Protein AF-0000000086681818 (afdb_homodimer)

Sequence (620 aa):
MASLLVGIDGGQSALRLRTSATTRVGVADGFRHGGDDVDDTASAVRRAAVAAGLTGPVDVVCLGLSGLPDGAGAMRALAVAVADVLDAAEVRICADMVTSHAGALPDGFGVVVAVGTGAVCLALDHDGTAHRVDGWGHLFGDDGSAFAVGRAGLAAVQRHRDGRGAATALTTAARTRFGEHVDTGPWRLYRSATVVADVAGFAVDVYACASAGDAVARRIVERAADDLADSVAAAVAAISGDGPVPVAHTGGVLAPGGFAVDLLRDRLADRTPRADLRPAAGSALAGALRLAGDTGPYGALLTVAHRGARMASLLVGIDGGQSALRLRTSATTRVGVADGFRHGGDDVDDTASAVRRAAVAAGLTGPVDVVCLGLSGLPDGAGAMRALAVAVADVLDAAEVRICADMVTSHAGALPDGFGVVVAVGTGAVCLALDHDGTAHRVDGWGHLFGDDGSAFAVGRAGLAAVQRHRDGRGAATALTTAARTRFGEHVDTGPWRLYRSATVVADVAGFAVDVYACASAGDAVARRIVERAADDLADSVAAAVAAISGDGPVPVAHTGGVLAPGGFAVDLLRDRLADRTPRADLRPAAGSALAGALRLAGDTGPYGALLTVAHRGAR

pLDDT: mean 93.56, std 8.41, range [27.42, 98.81]

Organism: NCBI:txid175570

Radius of gyration: 27.38 Å; Cα contacts (8 Å, |Δi|>4): 1443; chains: 2; bounding box: 47×87×68 Å

Secondary structure (DSSP, 8-state):
----EEEEEE-SSEEEEEESS-S-EEEEE---TTS-HHHHHHHHHHHHHHHHT--S-EEEEEEEESSPPSSHHHHHHHHHHHHHHHTEEEEEEEEHHHHHHHHH-TTS-EEEEEESSSEEEEEE-TTS-EEEEE---TTT--TTSHHHHHHHHHHHHHHHHTTSS---THHHHHHHHH-GGGGG-SHHHHT-TTHHHHHHHTHHHHHHHHHTT-HHHHHHHHHHHHHHHHHHHHHHHTSSSSS-EEEEEESSTT-TT-HHHHHHHHHHHHH-TTEEEEE-SS-HHHHHHHHHH--GGGGGG-EEEETT--/----EEEEEE-SSEEEEEESS-S-EEEEE---TTS-HHHHHHHHHHHHHHHHT--S-EEEEEEEESSPPSSHHHHHHHHHHHHHHHTEEEEEEEEHHHHHHHHH-TTS-EEEEEESSSEEEEEE-TTS-EEEEE---TTT--TTSHHHHHHHHHHHHHHHHTTSS---THHHHHHHHH-GGGGG-SHHHHT-TTHHHHHHHTHHHHHHHHHTT-HHHHHHHHHHHHHHHHHHHHHHHTSSSSS-EEEEEESSTT-TTSHHHHHHHHHHHHH-TTEEEEE-SS-HHHHHHHHHH--GGGGGG-EEEETT--

Nearest PDB structures (foldseek):
  2e2o-assembly1_A  TM=8.279E-01  e=5.811E-19  Sulfurisphaera tokodaii
  2ch5-assembly2_D  TM=7.995E-01  e=1.091E-16  Homo sapiens
  1zc6-assembly1_A  TM=7.939E-01  e=9.144E-17  Chromobacterium violaceum ATCC 12472
  2ch6-assembly2_C  TM=7.270E-01  e=5.078E-17  Homo sapiens
  2ch6-assembly1_D  TM=6.918E-01  e=3.335E-16  Homo sapiens

Structure (mmCIF, N/CA/C/O backbone):
data_AF-0000000086681818-model_v1
#
loop_
_entity.id
_entity.type
_entity.pdbx_description
1 polymer 'ATPase BadF/BadG/BcrA/BcrD type domain-containing protein'
#
loop_
_atom_site.group_PDB
_atom_site.id
_atom_site.type_symbol
_atom_site.label_atom_id
_atom_site.label_alt_id
_atom_site.label_comp_id
_atom_site.label_asym_id
_atom_site.label_entity_id
_atom_site.label_seq_id
_atom_site.pdbx_PDB_ins_code
_atom_site.Cartn_x
_atom_site.Cartn_y
_atom_site.Cartn_z
_atom_site.occupancy
_atom_site.B_iso_or_equiv
_atom_site.auth_seq_id
_atom_site.auth_comp_id
_atom_site.auth_asym_id
_atom_site.auth_atom_id
_atom_site.pdbx_PDB_model_num
ATOM 1 N N . MET A 1 1 ? 1.657 -35.531 -38.75 1 49.16 1 MET A N 1
ATOM 2 C CA . MET A 1 1 ? 2.66 -34.594 -38.25 1 49.16 1 MET A CA 1
ATOM 3 C C . MET A 1 1 ? 2.404 -34.281 -36.781 1 49.16 1 MET A C 1
ATOM 5 O O . MET A 1 1 ? 1.269 -34.375 -36.312 1 49.16 1 MET A O 1
ATOM 9 N N . ALA A 1 2 ? 3.398 -34.25 -35.938 1 73.94 2 ALA A N 1
ATOM 10 C CA . ALA A 1 2 ? 3.16 -34.125 -34.5 1 73.94 2 ALA A CA 1
ATOM 11 C C . ALA A 1 2 ? 2.457 -32.812 -34.188 1 73.94 2 ALA A C 1
ATOM 13 O O . ALA A 1 2 ? 2.695 -31.797 -34.844 1 73.94 2 ALA A O 1
ATOM 14 N N . SER A 1 3 ? 1.479 -32.812 -33.406 1 88.81 3 SER A N 1
ATOM 15 C CA . SER A 1 3 ? 0.734 -31.641 -32.969 1 88.81 3 SER A CA 1
ATOM 16 C C . SER A 1 3 ? 1.665 -30.578 -32.406 1 88.81 3 SER A C 1
ATOM 18 O O . SER A 1 3 ? 2.549 -30.891 -31.594 1 88.81 3 SER A O 1
ATOM 20 N N . LEU A 1 4 ? 1.646 -29.438 -33.031 1 95.88 4 LEU A N 1
ATOM 21 C CA . LEU A 1 4 ? 2.453 -28.328 -32.531 1 95.88 4 LEU A CA 1
ATOM 22 C C . LEU A 1 4 ? 1.772 -27.656 -31.344 1 95.88 4 LEU A C 1
ATOM 24 O O . LEU A 1 4 ? 0.686 -27.094 -31.484 1 95.88 4 LEU A O 1
ATOM 28 N N . LEU A 1 5 ? 2.398 -27.797 -30.188 1 97.88 5 LEU A N 1
ATOM 29 C CA . LEU A 1 5 ? 1.908 -27.188 -28.953 1 97.88 5 LEU A CA 1
ATOM 30 C C . LEU A 1 5 ? 2.721 -25.953 -28.594 1 97.88 5 LEU A C 1
ATOM 32 O O . LEU A 1 5 ? 3.928 -25.891 -28.844 1 97.88 5 LEU A O 1
ATOM 36 N N . VAL A 1 6 ? 2.027 -24.969 -28 1 98.12 6 VAL A N 1
ATOM 37 C CA . VAL A 1 6 ? 2.689 -23.75 -27.562 1 98.12 6 VAL A CA 1
ATOM 38 C C . VAL A 1 6 ? 2.316 -23.438 -26.109 1 98.12 6 VAL A C 1
ATOM 40 O O . VAL A 1 6 ? 1.152 -23.562 -25.734 1 98.12 6 VAL A O 1
ATOM 43 N N . GLY A 1 7 ? 3.332 -23.156 -25.297 1 98.25 7 GLY A N 1
ATOM 44 C CA . GLY A 1 7 ? 3.139 -22.625 -23.953 1 98.25 7 GLY A CA 1
ATOM 45 C C . GLY A 1 7 ? 3.545 -21.172 -23.828 1 98.25 7 GLY A C 1
ATOM 46 O O . GLY A 1 7 ? 4.551 -20.75 -24.391 1 98.25 7 GLY A O 1
ATOM 47 N N . ILE A 1 8 ? 2.713 -20.422 -23.125 1 98 8 ILE A N 1
ATOM 48 C CA . ILE A 1 8 ? 3.004 -19 -22.906 1 98 8 ILE A CA 1
ATOM 49 C C . ILE A 1 8 ? 2.908 -18.688 -21.406 1 98 8 ILE A C 1
ATOM 51 O O . ILE A 1 8 ? 1.912 -19.016 -20.766 1 98 8 ILE A O 1
ATOM 55 N N . ASP A 1 9 ? 3.908 -18.141 -20.859 1 96.69 9 ASP A N 1
ATOM 56 C CA . ASP A 1 9 ? 3.961 -17.578 -19.516 1 96.69 9 ASP A CA 1
ATOM 57 C C . ASP A 1 9 ? 4.004 -16.047 -19.562 1 96.69 9 ASP A C 1
ATOM 59 O O . ASP A 1 9 ? 5.031 -15.461 -19.906 1 96.69 9 ASP A O 1
ATOM 63 N N . GLY A 1 10 ? 2.881 -15.445 -19.172 1 93.88 10 GLY A N 1
ATOM 64 C CA . GLY A 1 10 ? 2.77 -14 -19.25 1 93.88 10 GLY A CA 1
ATOM 65 C C . GLY A 1 10 ? 2.729 -13.336 -17.891 1 93.88 10 GLY A C 1
ATOM 66 O O . GLY A 1 10 ? 1.68 -13.297 -17.234 1 93.88 10 GLY A O 1
ATOM 67 N N . GLY A 1 11 ? 3.775 -12.711 -17.469 1 87.25 11 GLY A N 1
ATOM 68 C CA . GLY A 1 11 ? 3.865 -11.984 -16.219 1 87.25 11 GLY A CA 1
ATOM 69 C C . GLY A 1 11 ? 3.936 -10.477 -16.406 1 87.25 11 GLY A C 1
ATOM 70 O O . GLY A 1 11 ? 3.688 -9.969 -17.5 1 87.25 11 GLY A O 1
ATOM 71 N N . GLN A 1 12 ? 4.164 -9.75 -15.297 1 77.62 12 GLN A N 1
ATOM 72 C CA . GLN A 1 12 ? 4.285 -8.297 -15.328 1 77.62 12 GLN A CA 1
ATOM 73 C C . GLN A 1 12 ? 5.621 -7.871 -15.93 1 77.62 12 GLN A C 1
ATOM 75 O O . GLN A 1 12 ? 5.699 -6.859 -16.625 1 77.62 12 GLN A O 1
ATOM 80 N N . SER A 1 13 ? 6.566 -8.719 -15.711 1 78.19 13 SER A N 1
ATOM 81 C CA . SER A 1 13 ? 7.914 -8.367 -16.156 1 78.19 13 SER A CA 1
ATOM 82 C C . SER A 1 13 ? 8.141 -8.766 -17.609 1 78.19 13 SER A C 1
ATOM 84 O O . SER A 1 13 ? 8.742 -8.016 -18.375 1 78.19 13 SER A O 1
ATOM 86 N N . ALA A 1 14 ? 7.652 -9.953 -18 1 89.19 14 ALA A N 1
ATOM 87 C CA . ALA A 1 14 ? 7.887 -10.453 -19.344 1 89.19 14 ALA A CA 1
ATOM 88 C C . ALA A 1 14 ? 6.82 -11.477 -19.75 1 89.19 14 ALA A C 1
ATOM 90 O O . ALA A 1 14 ? 6.137 -12.031 -18.891 1 89.19 14 ALA A O 1
ATOM 91 N N . LEU A 1 15 ? 6.703 -11.633 -21 1 94.88 15 LEU A N 1
ATOM 92 C CA . LEU A 1 15 ? 5.961 -12.742 -21.594 1 94.88 15 LEU A CA 1
ATOM 93 C C . LEU A 1 15 ? 6.895 -13.68 -22.344 1 94.88 15 LEU A C 1
ATOM 95 O O . LEU A 1 15 ? 7.719 -13.227 -23.141 1 94.88 15 LEU A O 1
ATOM 99 N N . ARG A 1 16 ? 6.785 -14.945 -22.062 1 97.31 16 ARG A N 1
ATOM 100 C CA . ARG A 1 16 ? 7.648 -15.953 -22.672 1 97.31 16 ARG A CA 1
ATOM 101 C C . ARG A 1 16 ? 6.828 -16.984 -23.422 1 97.31 16 ARG A C 1
ATOM 103 O O . ARG A 1 16 ? 5.754 -17.391 -22.969 1 97.31 16 ARG A O 1
ATOM 110 N N . LEU A 1 17 ? 7.352 -17.375 -24.516 1 98 17 LEU A N 1
ATOM 111 C CA . LEU A 1 17 ? 6.684 -18.344 -25.391 1 98 17 LEU A CA 1
ATOM 112 C C . LEU A 1 17 ? 7.648 -19.438 -25.828 1 98 17 LEU A C 1
ATOM 114 O O . LEU A 1 17 ? 8.789 -19.156 -26.188 1 98 17 LEU A O 1
ATOM 118 N N . ARG A 1 18 ? 7.168 -20.656 -25.75 1 97.38 18 ARG A N 1
ATOM 119 C CA . ARG A 1 18 ? 7.938 -21.812 -26.219 1 97.38 18 ARG A CA 1
ATOM 120 C C . ARG A 1 18 ? 7.039 -22.797 -26.969 1 97.38 18 ARG A C 1
ATOM 122 O O . ARG A 1 18 ? 5.844 -22.875 -26.688 1 97.38 18 ARG A O 1
ATOM 129 N N . THR A 1 19 ? 7.637 -23.484 -27.938 1 96.12 19 THR A N 1
ATOM 130 C CA . THR A 1 19 ? 6.891 -24.484 -28.688 1 96.12 19 THR A CA 1
ATOM 131 C C . THR A 1 19 ? 7.371 -25.891 -28.344 1 96.12 19 THR A C 1
ATOM 133 O O . THR A 1 19 ? 8.422 -26.062 -27.734 1 96.12 19 THR A O 1
ATOM 136 N N . SER A 1 20 ? 6.57 -26.875 -28.672 1 94.44 20 SER A N 1
ATOM 137 C CA . SER A 1 20 ? 6.949 -28.266 -28.469 1 94.44 20 SER A CA 1
ATOM 138 C C . SER A 1 20 ? 8.031 -28.703 -29.453 1 94.44 20 SER A C 1
ATOM 140 O O . SER A 1 20 ? 8.656 -29.75 -29.281 1 94.44 20 SER A O 1
ATOM 142 N N . ALA A 1 21 ? 8.289 -27.844 -30.422 1 91.06 21 ALA A N 1
ATOM 143 C CA . ALA A 1 21 ? 9.18 -28.234 -31.516 1 91.06 21 ALA A CA 1
ATOM 144 C C . ALA A 1 21 ? 10.609 -27.75 -31.25 1 91.06 21 ALA A C 1
ATOM 146 O O . ALA A 1 21 ? 11.555 -28.25 -31.875 1 91.06 21 ALA A O 1
ATOM 147 N N . THR A 1 22 ? 10.773 -26.75 -30.484 1 86.69 22 THR A N 1
ATOM 148 C CA . THR A 1 22 ? 12.102 -26.188 -30.266 1 86.69 22 THR A CA 1
ATOM 149 C C . THR A 1 22 ? 12.289 -25.812 -28.797 1 86.69 22 THR A C 1
ATOM 151 O O . THR A 1 22 ? 11.32 -25.719 -28.047 1 86.69 22 THR A O 1
ATOM 154 N N . THR A 1 23 ? 13.523 -25.672 -28.438 1 89.94 23 THR A N 1
ATOM 155 C CA . THR A 1 23 ? 13.852 -25.234 -27.078 1 89.94 23 THR A CA 1
ATOM 156 C C . THR A 1 23 ? 14.031 -23.719 -27.016 1 89.94 23 THR A C 1
ATOM 158 O O . THR A 1 23 ? 14.188 -23.156 -25.938 1 89.94 23 THR A O 1
ATOM 161 N N . ARG A 1 24 ? 13.891 -23.109 -28.172 1 94.75 24 ARG A N 1
ATOM 162 C CA . ARG A 1 24 ? 14.039 -21.656 -28.234 1 94.75 24 ARG A CA 1
ATOM 163 C C . ARG A 1 24 ? 12.875 -20.969 -27.531 1 94.75 24 ARG A C 1
ATOM 165 O O . ARG A 1 24 ? 11.711 -21.297 -27.766 1 94.75 24 ARG A O 1
ATOM 172 N N . VAL A 1 25 ? 13.195 -20.031 -26.656 1 97.25 25 VAL A N 1
ATOM 173 C CA . VAL A 1 25 ? 12.172 -19.281 -25.938 1 97.25 25 VAL A CA 1
ATOM 174 C C . VAL A 1 25 ? 12.086 -17.859 -26.516 1 97.25 25 VAL A C 1
ATOM 176 O O . VAL A 1 25 ? 13.094 -17.156 -26.594 1 97.25 25 VAL A O 1
ATOM 179 N N . GLY A 1 26 ? 10.93 -17.469 -26.969 1 97.69 26 GLY A N 1
ATOM 180 C CA . GLY A 1 26 ? 10.664 -16.094 -27.328 1 97.69 26 GLY A CA 1
ATOM 181 C C . GLY A 1 26 ? 10.242 -15.227 -26.156 1 97.69 26 GLY A C 1
ATOM 182 O O . GLY A 1 26 ? 9.484 -15.672 -25.297 1 97.69 26 GLY A O 1
ATOM 183 N N . VAL A 1 27 ? 10.797 -14.031 -26.156 1 97.06 27 VAL A N 1
ATOM 184 C CA . VAL A 1 27 ? 10.5 -13.148 -25.047 1 97.06 27 VAL A CA 1
ATOM 185 C C . VAL A 1 27 ? 9.953 -11.82 -25.562 1 97.06 27 VAL A C 1
ATOM 187 O O . VAL A 1 27 ? 10.453 -11.281 -26.547 1 97.06 27 VAL A O 1
ATOM 190 N N . ALA A 1 28 ? 8.891 -11.344 -24.906 1 95.31 28 ALA A N 1
ATOM 191 C CA . ALA A 1 28 ? 8.32 -10.023 -25.141 1 95.31 28 ALA A CA 1
ATOM 192 C C . ALA A 1 28 ? 8.047 -9.297 -23.828 1 95.31 28 ALA A C 1
ATOM 194 O O . ALA A 1 28 ? 8.258 -9.852 -22.75 1 95.31 28 ALA A O 1
ATOM 195 N N . ASP A 1 29 ? 7.629 -8.047 -23.938 1 88.19 29 ASP A N 1
ATOM 196 C CA . ASP A 1 29 ? 7.336 -7.27 -22.734 1 88.19 29 ASP A CA 1
ATOM 197 C C . ASP A 1 29 ? 6.102 -7.816 -22.016 1 88.19 29 ASP A C 1
ATOM 199 O O . ASP A 1 29 ? 5.156 -8.273 -22.656 1 88.19 29 ASP A O 1
ATOM 203 N N . GLY A 1 30 ? 6.16 -7.695 -20.719 1 82.56 30 GLY A N 1
ATOM 204 C CA . GLY A 1 30 ? 5.086 -8.211 -19.891 1 82.56 30 GLY A CA 1
ATOM 205 C C . GLY A 1 30 ? 3.883 -7.293 -19.828 1 82.56 30 GLY A C 1
ATOM 206 O O . GLY A 1 30 ? 3.811 -6.305 -20.562 1 82.56 30 GLY A O 1
ATOM 207 N N . PHE A 1 31 ? 2.998 -7.797 -19.047 1 75.81 31 PHE A N 1
ATOM 208 C CA . PHE A 1 31 ? 1.727 -7.121 -18.828 1 75.81 31 PHE A CA 1
ATOM 209 C C . PHE A 1 31 ? 1.916 -5.91 -17.922 1 75.81 31 PHE A C 1
ATOM 211 O O . PHE A 1 31 ? 2.734 -5.938 -17 1 75.81 31 PHE A O 1
ATOM 218 N N . ARG A 1 32 ? 1.284 -4.77 -18.297 1 68.19 32 ARG A N 1
ATOM 219 C CA . ARG A 1 32 ? 1.23 -3.572 -17.469 1 68.19 32 ARG A CA 1
ATOM 220 C C . ARG A 1 32 ? -0.198 -3.279 -17.016 1 68.19 32 ARG A C 1
ATOM 222 O O . ARG A 1 32 ? -1.138 -3.393 -17.812 1 68.19 32 ARG A O 1
ATOM 229 N N . HIS A 1 33 ? -0.288 -3.014 -15.75 1 61.09 33 HIS A N 1
ATOM 230 C CA . HIS A 1 33 ? -1.603 -2.695 -15.203 1 61.09 33 HIS A CA 1
ATOM 231 C C . HIS A 1 33 ? -2.207 -1.478 -15.898 1 61.09 33 HIS A C 1
ATOM 233 O O . HIS A 1 33 ? -1.496 -0.519 -16.203 1 61.09 33 HIS A O 1
ATOM 239 N N . GLY A 1 34 ? -3.545 -1.378 -16.141 1 57.25 34 GLY A N 1
ATOM 240 C CA . GLY A 1 34 ? -4.262 -0.243 -16.703 1 57.25 34 GLY A CA 1
ATOM 241 C C . GLY A 1 34 ? -4.375 -0.3 -18.219 1 57.25 34 GLY A C 1
ATOM 242 O O . GLY A 1 34 ? -5.031 0.546 -18.828 1 57.25 34 GLY A O 1
ATOM 243 N N . GLY A 1 35 ? -3.637 -1.048 -19 1 54.94 35 GLY A N 1
ATOM 244 C CA . GLY A 1 35 ? -3.709 -1.087 -20.453 1 54.94 35 GLY A CA 1
ATOM 245 C C . GLY A 1 35 ? -4.859 -1.93 -20.969 1 54.94 35 GLY A C 1
ATOM 246 O O . GLY A 1 35 ? -5.68 -2.416 -20.188 1 54.94 35 GLY A O 1
ATOM 247 N N . ASP A 1 36 ? -5.188 -1.617 -22.312 1 58 36 ASP A N 1
ATOM 248 C CA . ASP A 1 36 ? -6.082 -2.545 -22.984 1 58 36 ASP A CA 1
ATOM 249 C C . ASP A 1 36 ? -5.516 -3.961 -22.984 1 58 36 ASP A C 1
ATOM 251 O O . ASP A 1 36 ? -4.723 -4.32 -23.859 1 58 36 ASP A O 1
ATOM 255 N N . ASP A 1 37 ? -6.098 -4.789 -22.156 1 78.06 37 ASP A N 1
ATOM 256 C CA . ASP A 1 37 ? -5.465 -6.035 -21.734 1 78.06 37 ASP A CA 1
ATOM 257 C C . ASP A 1 37 ? -5.43 -7.047 -22.891 1 78.06 37 ASP A C 1
ATOM 259 O O . ASP A 1 37 ? -4.402 -7.68 -23.125 1 78.06 37 ASP A O 1
ATOM 263 N N . VAL A 1 38 ? -6.383 -6.84 -23.953 1 87 38 VAL A N 1
ATOM 264 C CA . VAL A 1 38 ? -6.473 -7.895 -24.953 1 87 38 VAL A CA 1
ATOM 265 C C . VAL A 1 38 ? -5.48 -7.621 -26.078 1 87 38 VAL A C 1
ATOM 267 O O . VAL A 1 38 ? -4.664 -8.477 -26.422 1 87 38 VAL A O 1
ATOM 270 N N . ASP A 1 39 ? -5.516 -6.402 -26.656 1 88.19 39 ASP A N 1
ATOM 271 C CA . ASP A 1 39 ? -4.645 -6.047 -27.766 1 88.19 39 ASP A CA 1
ATOM 272 C C . ASP A 1 39 ? -3.178 -6.066 -27.344 1 88.19 39 ASP A C 1
ATOM 274 O O . ASP A 1 39 ? -2.314 -6.516 -28.109 1 88.19 39 ASP A O 1
ATOM 278 N N . ASP A 1 40 ? -2.949 -5.594 -26.203 1 88.62 40 ASP A N 1
ATOM 279 C CA . ASP A 1 40 ? -1.577 -5.562 -25.703 1 88.62 40 ASP A CA 1
ATOM 280 C C . ASP A 1 40 ? -1.021 -6.977 -25.547 1 88.62 40 ASP A C 1
ATOM 282 O O . ASP A 1 40 ? 0.119 -7.25 -25.922 1 88.62 40 ASP A O 1
ATOM 286 N N . THR A 1 41 ? -1.809 -7.816 -25.016 1 91.88 41 THR A N 1
ATOM 287 C CA . THR A 1 41 ? -1.374 -9.195 -24.812 1 91.88 41 THR A CA 1
ATOM 288 C C . THR A 1 41 ? -1.171 -9.898 -26.156 1 91.88 41 THR A C 1
ATOM 290 O O . THR A 1 41 ? -0.169 -10.586 -26.359 1 91.88 41 THR A O 1
ATOM 293 N N . ALA A 1 42 ? -2.084 -9.68 -27.062 1 92.94 42 ALA A N 1
ATOM 294 C CA . ALA A 1 42 ? -1.968 -10.281 -28.391 1 92.94 42 ALA A CA 1
ATOM 295 C C . ALA A 1 42 ? -0.7 -9.82 -29.094 1 92.94 42 ALA A C 1
ATOM 297 O O . ALA A 1 42 ? -0.011 -10.617 -29.734 1 92.94 42 ALA A O 1
ATOM 298 N N . SER A 1 43 ? -0.487 -8.555 -28.969 1 93.94 43 SER A N 1
ATOM 299 C CA . SER A 1 43 ? 0.718 -7.996 -29.578 1 93.94 43 SER A CA 1
ATOM 300 C C . SER A 1 43 ? 1.976 -8.602 -28.953 1 93.94 43 SER A C 1
ATOM 302 O O . SER A 1 43 ? 2.939 -8.898 -29.672 1 93.94 43 SER A O 1
ATOM 304 N N . ALA A 1 44 ? 1.956 -8.758 -27.672 1 94.69 44 ALA A N 1
ATOM 305 C CA . ALA A 1 44 ? 3.088 -9.375 -26.984 1 94.69 44 ALA A CA 1
ATOM 306 C C . ALA A 1 44 ? 3.277 -10.82 -27.438 1 94.69 44 ALA A C 1
ATOM 308 O O . ALA A 1 44 ? 4.406 -11.273 -27.641 1 94.69 44 ALA A O 1
ATOM 309 N N . VAL A 1 45 ? 2.209 -11.523 -27.625 1 96.19 45 VAL A N 1
ATOM 310 C CA . VAL A 1 45 ? 2.252 -12.906 -28.078 1 96.19 45 VAL A CA 1
ATOM 311 C C . VAL A 1 45 ? 2.854 -12.961 -29.484 1 96.19 45 VAL A C 1
ATOM 313 O O . VAL A 1 45 ? 3.691 -13.82 -29.766 1 96.19 45 VAL A O 1
ATOM 316 N N . ARG A 1 46 ? 2.463 -12.039 -30.297 1 96.38 46 ARG A N 1
ATOM 317 C CA . ARG A 1 46 ? 3.002 -11.984 -31.641 1 96.38 46 ARG A CA 1
ATOM 318 C C . ARG A 1 46 ? 4.516 -11.797 -31.625 1 96.38 46 ARG A C 1
ATOM 320 O O . ARG A 1 46 ? 5.242 -12.516 -32.312 1 96.38 46 ARG A O 1
ATOM 327 N N . ARG A 1 47 ? 4.922 -10.891 -30.828 1 96.88 47 ARG A N 1
ATOM 328 C CA . ARG A 1 47 ? 6.348 -10.602 -30.734 1 96.88 47 ARG A CA 1
ATOM 329 C C . ARG A 1 47 ? 7.121 -11.805 -30.203 1 96.88 47 ARG A C 1
ATOM 331 O O . ARG A 1 47 ? 8.195 -12.133 -30.719 1 96.88 47 ARG A O 1
ATOM 338 N N . ALA A 1 48 ? 6.582 -12.414 -29.203 1 97.44 48 ALA A N 1
ATOM 339 C CA . ALA A 1 48 ? 7.242 -13.586 -28.625 1 97.44 48 ALA A CA 1
ATOM 340 C C . ALA A 1 48 ? 7.285 -14.734 -29.625 1 97.44 48 ALA A C 1
ATOM 342 O O . ALA A 1 48 ? 8.266 -15.484 -29.688 1 97.44 48 ALA A O 1
ATOM 343 N N . ALA A 1 49 ? 6.277 -14.883 -30.406 1 96.62 49 ALA A N 1
ATOM 344 C CA . ALA A 1 49 ? 6.215 -15.945 -31.422 1 96.62 49 ALA A CA 1
ATOM 345 C C . ALA A 1 49 ? 7.281 -15.742 -32.5 1 96.62 49 ALA A C 1
ATOM 347 O O . ALA A 1 49 ? 7.969 -16.688 -32.875 1 96.62 49 ALA A O 1
ATOM 348 N N . VAL A 1 50 ? 7.352 -14.5 -32.906 1 95.56 50 VAL A N 1
ATOM 349 C CA . VAL A 1 50 ? 8.359 -14.172 -33.906 1 95.56 50 VAL A CA 1
ATOM 350 C C . VAL A 1 50 ? 9.758 -14.453 -33.344 1 95.56 50 VAL A C 1
ATOM 352 O O . VAL A 1 50 ? 10.586 -15.07 -34.031 1 95.56 50 VAL A O 1
ATOM 355 N N . ALA A 1 51 ? 9.945 -14.016 -32.156 1 95.75 51 ALA A N 1
ATOM 356 C CA . ALA A 1 51 ? 11.242 -14.203 -31.516 1 95.75 51 ALA A CA 1
ATOM 357 C C . ALA A 1 51 ? 11.57 -15.68 -31.344 1 95.75 51 ALA A C 1
ATOM 359 O O . ALA A 1 51 ? 12.734 -16.078 -31.422 1 95.75 51 ALA A O 1
ATOM 360 N N . ALA A 1 52 ? 10.555 -16.516 -31.172 1 95.25 52 ALA A N 1
ATOM 361 C CA . ALA A 1 52 ? 10.742 -17.953 -31 1 95.25 52 ALA A CA 1
ATOM 362 C C . ALA A 1 52 ? 10.898 -18.656 -32.344 1 95.25 52 ALA A C 1
ATOM 364 O O . ALA A 1 52 ? 11.211 -19.844 -32.406 1 95.25 52 ALA A O 1
ATOM 365 N N . GLY A 1 53 ? 10.641 -17.953 -33.438 1 92.5 53 GLY A N 1
ATOM 366 C CA . GLY A 1 53 ? 10.719 -18.531 -34.75 1 92.5 53 GLY A CA 1
ATOM 367 C C . GLY A 1 53 ? 9.508 -19.391 -35.094 1 92.5 53 GLY A C 1
ATOM 368 O O . GLY A 1 53 ? 9.633 -20.375 -35.812 1 92.5 53 GLY A O 1
ATOM 369 N N . LEU A 1 54 ? 8.43 -19.078 -34.469 1 92.5 54 LEU A N 1
ATOM 370 C CA . LEU A 1 54 ? 7.227 -19.875 -34.688 1 92.5 54 LEU A CA 1
ATOM 371 C C . LEU A 1 54 ? 6.656 -19.625 -36.062 1 92.5 54 LEU A C 1
ATOM 373 O O . LEU A 1 54 ? 6.492 -18.484 -36.5 1 92.5 54 LEU A O 1
ATOM 377 N N . THR A 1 55 ? 6.566 -20.734 -36.844 1 84.75 55 THR A N 1
ATOM 378 C CA . THR A 1 55 ? 5.875 -20.703 -38.125 1 84.75 55 THR A CA 1
ATOM 379 C C . THR A 1 55 ? 4.586 -21.516 -38.062 1 84.75 55 THR A C 1
ATOM 381 O O . THR A 1 55 ? 4.578 -22.656 -37.562 1 84.75 55 THR A O 1
ATOM 384 N N . GLY A 1 56 ? 3.451 -20.922 -37.938 1 73.25 56 GLY A N 1
ATOM 385 C CA . GLY A 1 56 ? 2.121 -21.5 -37.844 1 73.25 56 GLY A CA 1
ATOM 386 C C . GLY A 1 56 ? 1.943 -22.734 -38.688 1 73.25 56 GLY A C 1
ATOM 387 O O . GLY A 1 56 ? 2.9 -23.203 -39.312 1 73.25 56 GLY A O 1
ATOM 388 N N . PRO A 1 57 ? 0.871 -23.438 -38.5 1 91.12 57 PRO A N 1
ATOM 389 C CA . PRO A 1 57 ? -0.269 -23.328 -37.562 1 91.12 57 PRO A CA 1
ATOM 390 C C . PRO A 1 57 ? -0.033 -24.031 -36.25 1 91.12 57 PRO A C 1
ATOM 392 O O . PRO A 1 57 ? 0.668 -25.047 -36.188 1 91.12 57 PRO A O 1
ATOM 395 N N . VAL A 1 58 ? -0.59 -23.625 -35.188 1 96.19 58 VAL A N 1
ATOM 396 C CA . VAL A 1 58 ? -0.49 -24.188 -33.812 1 96.19 58 VAL A CA 1
ATOM 397 C C . VAL A 1 58 ? -1.733 -25.016 -33.5 1 96.19 58 VAL A C 1
ATOM 399 O O . VAL A 1 58 ? -2.855 -24.594 -33.812 1 96.19 58 VAL A O 1
ATOM 402 N N . ASP A 1 59 ? -1.573 -26.219 -33.031 1 97.38 59 ASP A N 1
ATOM 403 C CA . ASP A 1 59 ? -2.721 -27.047 -32.656 1 97.38 59 ASP A CA 1
ATOM 404 C C . ASP A 1 59 ? -3.367 -26.531 -31.359 1 97.38 59 ASP A C 1
ATOM 406 O O . ASP A 1 59 ? -4.562 -26.234 -31.328 1 97.38 59 ASP A O 1
ATOM 410 N N . VAL A 1 60 ? -2.568 -26.469 -30.297 1 98.06 60 VAL A N 1
ATOM 411 C CA . VAL A 1 60 ? -3.074 -26 -29.016 1 98.06 60 VAL A CA 1
ATOM 412 C C . VAL A 1 60 ? -2.076 -25.016 -28.391 1 98.06 60 VAL A C 1
ATOM 414 O O . VAL A 1 60 ? -0.867 -25.266 -28.422 1 98.06 60 VAL A O 1
ATOM 417 N N . VAL A 1 61 ? -2.566 -23.922 -27.922 1 98.31 61 VAL A N 1
ATOM 418 C CA . VAL A 1 61 ? -1.766 -22.984 -27.125 1 98.31 61 VAL A CA 1
ATOM 419 C C . VAL A 1 61 ? -2.381 -22.828 -25.734 1 98.31 61 VAL A C 1
ATOM 421 O O . VAL A 1 61 ? -3.605 -22.781 -25.594 1 98.31 61 VAL A O 1
ATOM 424 N N . CYS A 1 62 ? -1.543 -22.859 -24.734 1 98.44 62 CYS A N 1
ATOM 425 C CA . CYS A 1 62 ? -1.968 -22.562 -23.359 1 98.44 62 CYS A CA 1
ATOM 426 C C . CYS A 1 62 ? -1.24 -21.344 -22.812 1 98.44 62 CYS A C 1
ATOM 428 O O . CYS A 1 62 ? -0.011 -21.266 -22.875 1 98.44 62 CYS A O 1
ATOM 430 N N . LEU A 1 63 ? -1.997 -20.391 -22.359 1 97.69 63 LEU A N 1
ATOM 431 C CA . LEU A 1 63 ? -1.452 -19.188 -21.75 1 97.69 63 LEU A CA 1
ATOM 432 C C . LEU A 1 63 ? -1.725 -19.141 -20.25 1 97.69 63 LEU A C 1
ATOM 434 O O . LEU A 1 63 ? -2.869 -19.312 -19.828 1 97.69 63 LEU A O 1
ATOM 438 N N . GLY A 1 64 ? -0.68 -19.031 -19.406 1 96.94 64 GLY A N 1
ATOM 439 C CA . GLY A 1 64 ? -0.795 -18.609 -18.031 1 96.94 64 GLY A CA 1
ATOM 440 C C . GLY A 1 64 ? -0.463 -17.141 -17.828 1 96.94 64 GLY A C 1
ATOM 441 O O . GLY A 1 64 ? 0.664 -16.703 -18.078 1 96.94 64 GLY A O 1
ATOM 442 N N . LEU A 1 65 ? -1.459 -16.406 -17.281 1 93.56 65 LEU A N 1
ATOM 443 C CA . LEU A 1 65 ? -1.282 -14.961 -17.25 1 93.56 65 LEU A CA 1
ATOM 444 C C . LEU A 1 65 ? -1.453 -14.422 -15.828 1 93.56 65 LEU A C 1
ATOM 446 O O . LEU A 1 65 ? -2.336 -14.875 -15.094 1 93.56 65 LEU A O 1
ATOM 450 N N . SER A 1 66 ? -0.585 -13.43 -15.352 1 88.06 66 SER A N 1
ATOM 451 C CA . SER A 1 66 ? -0.732 -12.742 -14.07 1 88.06 66 SER A CA 1
ATOM 452 C C . SER A 1 66 ? -1.932 -11.797 -14.086 1 88.06 66 SER A C 1
ATOM 454 O O . SER A 1 66 ? -2.521 -11.516 -13.039 1 88.06 66 SER A O 1
ATOM 456 N N . GLY A 1 67 ? -2.383 -11.352 -15.18 1 80.88 67 GLY A N 1
ATOM 457 C CA . GLY A 1 67 ? -3.52 -10.469 -15.367 1 80.88 67 GLY A CA 1
ATOM 458 C C . GLY A 1 67 ? -4.52 -10.992 -16.391 1 80.88 67 GLY A C 1
ATOM 459 O O . GLY A 1 67 ? -4.383 -10.742 -17.578 1 80.88 67 GLY A O 1
ATOM 460 N N . LEU A 1 68 ? -5.555 -11.648 -15.789 1 86.38 68 LEU A N 1
ATOM 461 C CA . LEU A 1 68 ? -6.605 -12.133 -16.672 1 86.38 68 LEU A CA 1
ATOM 462 C C . LEU A 1 68 ? -7.617 -11.031 -16.969 1 86.38 68 LEU A C 1
ATOM 464 O O . LEU A 1 68 ? -7.906 -10.203 -16.109 1 86.38 68 LEU A O 1
ATOM 468 N N . PRO A 1 69 ? -8.102 -11.023 -18.234 1 82.69 69 PRO A N 1
ATOM 469 C CA . PRO A 1 69 ? -9.195 -10.086 -18.5 1 82.69 69 PRO A CA 1
ATOM 470 C C . PRO A 1 69 ? -10.406 -10.312 -17.609 1 82.69 69 PRO A C 1
ATOM 472 O O . PRO A 1 69 ? -10.688 -11.453 -17.234 1 82.69 69 PRO A O 1
ATOM 475 N N . ASP A 1 70 ? -11 -9.219 -17.344 1 77.06 70 ASP A N 1
ATOM 476 C CA . ASP A 1 70 ? -12.195 -9.297 -16.516 1 77.06 70 ASP A CA 1
ATOM 477 C C . ASP A 1 70 ? -13.43 -9.578 -17.359 1 77.06 70 ASP A C 1
ATOM 479 O O . ASP A 1 70 ? -13.727 -8.852 -18.312 1 77.06 70 ASP A O 1
ATOM 483 N N . GLY A 1 71 ? -14.109 -10.656 -16.984 1 80.44 71 GLY A N 1
ATOM 484 C CA . GLY A 1 71 ? -15.367 -10.969 -17.641 1 80.44 71 GLY A CA 1
ATOM 485 C C . GLY A 1 71 ? -15.219 -11.969 -18.781 1 80.44 71 GLY A C 1
ATOM 486 O O . GLY A 1 71 ? -14.156 -12.055 -19.391 1 80.44 71 GLY A O 1
ATOM 487 N N . ALA A 1 72 ? -16.266 -12.664 -19.062 1 85 72 ALA A N 1
ATOM 488 C CA . ALA A 1 72 ? -16.297 -13.727 -20.062 1 85 72 ALA A CA 1
ATOM 489 C C . ALA A 1 72 ? -16.062 -13.18 -21.469 1 85 72 ALA A C 1
ATOM 491 O O . ALA A 1 72 ? -15.375 -13.797 -22.281 1 85 72 ALA A O 1
ATOM 492 N N . GLY A 1 73 ? -16.594 -11.977 -21.703 1 87.69 73 GLY A N 1
ATOM 493 C CA . GLY A 1 73 ? -16.422 -11.375 -23.016 1 87.69 73 GLY A CA 1
ATOM 494 C C . GLY A 1 73 ? -14.977 -11.039 -23.344 1 87.69 73 GLY A C 1
ATOM 495 O O . GLY A 1 73 ? -14.484 -11.375 -24.406 1 87.69 73 GLY A O 1
ATOM 496 N N . ALA A 1 74 ? -14.336 -10.477 -22.391 1 88.62 74 ALA A N 1
ATOM 497 C CA . ALA A 1 74 ? -12.938 -10.102 -22.578 1 88.62 74 ALA A CA 1
ATOM 498 C C . ALA A 1 74 ? -12.047 -11.336 -22.688 1 88.62 74 ALA A C 1
ATOM 500 O O . ALA A 1 74 ? -11.07 -11.352 -23.438 1 88.62 74 ALA A O 1
ATOM 501 N N . MET A 1 75 ? -12.383 -12.32 -21.984 1 91 75 MET A N 1
ATOM 502 C CA . MET A 1 75 ? -11.641 -13.578 -22.047 1 91 75 MET A CA 1
ATOM 503 C C . MET A 1 75 ? -11.758 -14.219 -23.422 1 91 75 MET A C 1
ATOM 505 O O . MET A 1 75 ? -10.758 -14.664 -23.984 1 91 75 MET A O 1
ATOM 509 N N . ARG A 1 76 ? -12.922 -14.188 -23.906 1 91.81 76 ARG A N 1
ATOM 510 C CA . ARG A 1 76 ? -13.148 -14.742 -25.234 1 91.81 76 ARG A CA 1
ATOM 511 C C . ARG A 1 76 ? -12.43 -13.922 -26.312 1 91.81 76 ARG A C 1
ATOM 513 O O . ARG A 1 76 ? -11.859 -14.484 -27.234 1 91.81 76 ARG A O 1
ATOM 520 N N . ALA A 1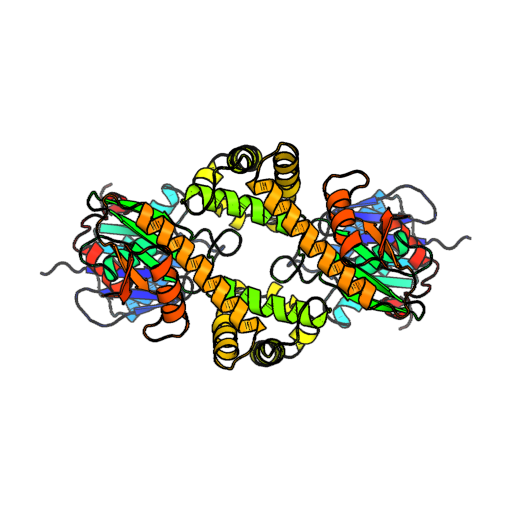 77 ? -12.523 -12.664 -26.109 1 93.75 77 ALA A N 1
ATOM 521 C CA . ALA A 1 77 ? -11.844 -11.789 -27.047 1 93.75 77 ALA A CA 1
ATOM 522 C C . ALA A 1 77 ? -10.344 -12.07 -27.078 1 93.75 77 ALA A C 1
ATOM 524 O O . ALA A 1 77 ? -9.727 -12.078 -28.141 1 93.75 77 ALA A O 1
ATOM 525 N N . LEU A 1 78 ? -9.805 -12.297 -25.953 1 94.69 78 LEU A N 1
ATOM 526 C CA . LEU A 1 78 ? -8.383 -12.609 -25.875 1 94.69 78 LEU A CA 1
ATOM 527 C C . LEU A 1 78 ? -8.086 -13.945 -26.547 1 94.69 78 LEU A C 1
ATOM 529 O O . LEU A 1 78 ? -7.117 -14.062 -27.297 1 94.69 78 LEU A O 1
ATOM 533 N N . ALA A 1 79 ? -8.906 -14.906 -26.312 1 96.12 79 ALA A N 1
ATOM 534 C CA . ALA A 1 79 ? -8.719 -16.219 -26.922 1 96.12 79 ALA A CA 1
ATOM 535 C C . ALA A 1 79 ? -8.734 -16.125 -28.438 1 96.12 79 ALA A C 1
ATOM 537 O O . ALA A 1 79 ? -7.898 -16.719 -29.125 1 96.12 79 ALA A O 1
ATOM 538 N N . VAL A 1 80 ? -9.68 -15.352 -28.938 1 95.44 80 VAL A N 1
ATOM 539 C CA . VAL A 1 80 ? -9.812 -15.18 -30.391 1 95.44 80 VAL A CA 1
ATOM 540 C C . VAL A 1 80 ? -8.586 -14.469 -30.938 1 95.44 80 VAL A C 1
ATOM 542 O O . VAL A 1 80 ? -8.023 -14.891 -31.969 1 95.44 80 VAL A O 1
ATOM 545 N N . ALA A 1 81 ? -8.188 -13.461 -30.25 1 95.5 81 ALA A N 1
ATOM 546 C CA . ALA A 1 81 ? -7.031 -12.695 -30.703 1 95.5 81 ALA A CA 1
ATOM 547 C C . ALA A 1 81 ? -5.777 -13.562 -30.75 1 95.5 81 ALA A C 1
ATOM 549 O O . ALA A 1 81 ? -5.004 -13.492 -31.703 1 95.5 81 ALA A O 1
ATOM 550 N N . VAL A 1 82 ? -5.594 -14.359 -29.75 1 96.12 82 VAL A N 1
ATOM 551 C CA . VAL A 1 82 ? -4.422 -15.219 -29.672 1 96.12 82 VAL A CA 1
ATOM 552 C C . VAL A 1 82 ? -4.504 -16.297 -30.75 1 96.12 82 VAL A C 1
ATOM 554 O O . VAL A 1 82 ? -3.498 -16.609 -31.391 1 96.12 82 VAL A O 1
ATOM 557 N N . ALA A 1 83 ? -5.656 -16.844 -30.938 1 96.75 83 ALA A N 1
ATOM 558 C CA . ALA A 1 83 ? -5.863 -17.828 -32 1 96.75 83 ALA A CA 1
ATOM 559 C C . ALA A 1 83 ? -5.48 -17.25 -33.344 1 96.75 83 ALA A C 1
ATOM 561 O O . ALA A 1 83 ? -4.852 -17.938 -34.156 1 96.75 83 ALA A O 1
ATOM 562 N N . ASP A 1 84 ? -5.871 -16.031 -33.562 1 95.12 84 ASP A N 1
ATOM 563 C CA . ASP A 1 84 ? -5.582 -15.375 -34.844 1 95.12 84 ASP A CA 1
ATOM 564 C C . ASP A 1 84 ? -4.086 -15.141 -35 1 95.12 84 ASP A C 1
ATOM 566 O O . ASP A 1 84 ? -3.533 -15.367 -36.094 1 95.12 84 ASP A O 1
ATOM 570 N N . VAL A 1 85 ? -3.486 -14.672 -33.969 1 95.31 85 VAL A N 1
ATOM 571 C CA . VAL A 1 85 ? -2.068 -14.328 -34 1 95.31 85 VAL A CA 1
ATOM 572 C C . VAL A 1 85 ? -1.242 -15.578 -34.281 1 95.31 85 VAL A C 1
ATOM 574 O O . VAL A 1 85 ? -0.28 -15.539 -35.062 1 95.31 85 VAL A O 1
ATOM 577 N N . LEU A 1 86 ? -1.632 -16.734 -33.719 1 96.5 86 LEU A N 1
ATOM 578 C CA . LEU A 1 86 ? -0.788 -17.922 -33.75 1 96.5 86 LEU A CA 1
ATOM 579 C C . LEU A 1 86 ? -1.32 -18.938 -34.781 1 96.5 86 LEU A C 1
ATOM 581 O O . LEU A 1 86 ? -0.721 -20 -34.969 1 96.5 86 LEU A O 1
ATOM 585 N N . ASP A 1 87 ? -2.455 -18.547 -35.406 1 95.69 87 ASP A N 1
ATOM 586 C CA . ASP A 1 87 ? -3.162 -19.531 -36.219 1 95.69 87 ASP A CA 1
ATOM 587 C C . ASP A 1 87 ? -3.381 -20.828 -35.438 1 95.69 87 ASP A C 1
ATOM 589 O O . ASP A 1 87 ? -3.018 -21.906 -35.906 1 95.69 87 ASP A O 1
ATOM 593 N N . ALA A 1 88 ? -3.945 -20.703 -34.281 1 97.25 88 ALA A N 1
ATOM 594 C CA . ALA A 1 88 ? -4.102 -21.828 -33.344 1 97.25 88 ALA A CA 1
ATOM 595 C C . ALA A 1 88 ? -5.5 -22.438 -33.438 1 97.25 88 ALA A C 1
ATOM 597 O O . ALA A 1 88 ? -6.488 -21.703 -33.562 1 97.25 88 ALA A O 1
ATOM 598 N N . ALA A 1 89 ? -5.609 -23.688 -33.344 1 97.25 89 ALA A N 1
ATOM 599 C CA . ALA A 1 89 ? -6.895 -24.391 -33.375 1 97.25 89 ALA A CA 1
ATOM 600 C C . ALA A 1 89 ? -7.602 -24.312 -32.031 1 97.25 89 ALA A C 1
ATOM 602 O O . ALA A 1 89 ? -8.828 -24.203 -31.984 1 97.25 89 ALA A O 1
ATOM 603 N N . GLU A 1 90 ? -6.887 -24.406 -30.969 1 97.44 90 GLU A N 1
ATOM 604 C CA . GLU A 1 90 ? -7.422 -24.359 -29.609 1 97.44 90 GLU A CA 1
ATOM 605 C C . GLU A 1 90 ? -6.578 -23.469 -28.703 1 97.44 90 GLU A C 1
ATOM 607 O O . GLU A 1 90 ? -5.348 -23.516 -28.75 1 97.44 90 GLU A O 1
ATOM 612 N N . VAL A 1 91 ? -7.254 -22.609 -27.984 1 98.12 91 VAL A N 1
ATOM 613 C CA . VAL A 1 91 ? -6.605 -21.703 -27.047 1 98.12 91 VAL A CA 1
ATOM 614 C C . VAL A 1 91 ? -7.109 -21.969 -25.625 1 98.12 91 VAL A C 1
ATOM 616 O O . VAL A 1 91 ? -8.32 -21.984 -25.391 1 98.12 91 VAL A O 1
ATOM 619 N N . ARG A 1 92 ? -6.203 -22.25 -24.688 1 97.94 92 ARG A N 1
ATOM 620 C CA . ARG A 1 92 ? -6.48 -22.406 -23.266 1 97.94 92 ARG A CA 1
ATOM 621 C C . ARG A 1 92 ? -5.887 -21.25 -22.469 1 97.94 92 ARG A C 1
ATOM 623 O O . ARG A 1 92 ? -4.719 -20.906 -22.641 1 97.94 92 ARG A O 1
ATOM 630 N N . ILE A 1 93 ? -6.719 -20.625 -21.641 1 97.19 93 ILE A N 1
ATOM 631 C CA . ILE A 1 93 ? -6.254 -19.484 -20.859 1 97.19 93 ILE A CA 1
ATOM 632 C C . ILE A 1 93 ? -6.496 -19.766 -19.375 1 97.19 93 ILE A C 1
ATOM 634 O O . ILE A 1 93 ? -7.57 -20.219 -18.984 1 97.19 93 ILE A O 1
ATOM 638 N N . CYS A 1 94 ? -5.527 -19.531 -18.578 1 96.38 94 CYS A N 1
ATOM 639 C CA . CYS A 1 94 ? -5.656 -19.625 -17.125 1 96.38 94 CYS A CA 1
ATOM 640 C C . CYS A 1 94 ? -4.758 -18.609 -16.422 1 96.38 94 CYS A C 1
ATOM 642 O O . CYS A 1 94 ? -4.066 -17.828 -17.094 1 96.38 94 CYS A O 1
ATOM 644 N N . ALA A 1 95 ? -4.875 -18.547 -15.156 1 95.06 95 ALA A N 1
ATOM 645 C CA . ALA A 1 95 ? -3.994 -17.688 -14.352 1 95.06 95 ALA A CA 1
ATOM 646 C C . ALA A 1 95 ? -2.58 -18.266 -14.305 1 95.06 95 ALA A C 1
ATOM 648 O O . ALA A 1 95 ? -2.393 -19.484 -14.383 1 95.06 95 ALA A O 1
ATOM 649 N N . ASP A 1 96 ? -1.651 -17.391 -14.125 1 95 96 ASP A N 1
ATOM 650 C CA . ASP A 1 96 ? -0.257 -17.828 -14.141 1 95 96 ASP A CA 1
ATOM 651 C C . ASP A 1 96 ? 0.036 -18.766 -12.969 1 95 96 ASP A C 1
ATOM 653 O O . ASP A 1 96 ? 0.938 -19.609 -13.055 1 95 96 ASP A O 1
ATOM 657 N N . MET A 1 97 ? -0.739 -18.688 -11.898 1 96 97 MET A N 1
ATOM 658 C CA . MET A 1 97 ? -0.518 -19.594 -10.781 1 96 97 MET A CA 1
ATOM 659 C C . MET A 1 97 ? -0.83 -21.031 -11.172 1 96 97 MET A C 1
ATOM 661 O O . MET A 1 97 ? -0.247 -21.969 -10.625 1 96 97 MET A O 1
ATOM 665 N N . VAL A 1 98 ? -1.699 -21.219 -12.133 1 97.44 98 VAL A N 1
ATOM 666 C CA . VAL A 1 98 ? -2.076 -22.547 -12.594 1 97.44 98 VAL A CA 1
ATOM 667 C C . VAL A 1 98 ? -0.924 -23.172 -13.383 1 97.44 98 VAL A C 1
ATOM 669 O O . VAL A 1 98 ? -0.526 -24.312 -13.117 1 97.44 98 VAL A O 1
ATOM 672 N N . THR A 1 99 ? -0.37 -22.406 -14.328 1 97.88 99 THR A N 1
ATOM 673 C CA . THR A 1 99 ? 0.762 -22.938 -15.078 1 97.88 99 THR A CA 1
ATOM 674 C C . THR A 1 99 ? 1.983 -23.094 -14.18 1 97.88 99 THR A C 1
ATOM 676 O O . THR A 1 99 ? 2.787 -24.016 -14.375 1 97.88 99 THR A O 1
ATOM 679 N N . SER A 1 100 ? 2.127 -22.234 -13.219 1 97.31 100 SER A N 1
ATOM 680 C CA . SER A 1 100 ? 3.189 -22.391 -12.227 1 97.31 100 SER A CA 1
ATOM 681 C C . SER A 1 100 ? 3.037 -23.703 -11.461 1 97.31 100 SER A C 1
ATOM 683 O O . SER A 1 100 ? 4.012 -24.438 -11.281 1 97.31 100 SER A O 1
ATOM 685 N N . HIS A 1 101 ? 1.838 -23.984 -11.062 1 98.31 101 HIS A N 1
ATOM 686 C CA . HIS A 1 101 ? 1.581 -25.234 -10.344 1 98.31 101 HIS A CA 1
ATOM 687 C C . HIS A 1 101 ? 1.874 -26.453 -11.227 1 98.31 101 HIS A C 1
ATOM 689 O O . HIS A 1 101 ? 2.582 -27.359 -10.812 1 98.31 101 HIS A O 1
ATOM 695 N N . ALA A 1 102 ? 1.395 -26.391 -12.438 1 97.69 102 ALA A N 1
ATOM 696 C CA . ALA A 1 102 ? 1.546 -27.516 -13.367 1 97.69 102 ALA A CA 1
ATOM 697 C C . ALA A 1 102 ? 3.018 -27.781 -13.664 1 97.69 102 ALA A C 1
ATOM 699 O O . ALA A 1 102 ? 3.416 -28.922 -13.875 1 97.69 102 ALA A O 1
ATOM 700 N N . GLY A 1 103 ? 3.791 -26.734 -13.742 1 97.75 103 GLY A N 1
ATOM 701 C CA . GLY A 1 103 ? 5.219 -26.891 -13.961 1 97.75 103 GLY A CA 1
ATOM 702 C C . GLY A 1 103 ? 5.961 -27.391 -12.734 1 97.75 103 GLY A C 1
ATOM 703 O O . GLY A 1 103 ? 6.836 -28.25 -12.836 1 97.75 103 GLY A O 1
ATOM 704 N N . ALA A 1 104 ? 5.586 -26.906 -11.594 1 97.94 104 ALA A N 1
ATOM 705 C CA . ALA A 1 104 ? 6.32 -27.141 -10.352 1 97.94 104 ALA A CA 1
ATOM 706 C C . ALA A 1 104 ? 5.996 -28.516 -9.773 1 97.94 104 ALA A C 1
ATOM 708 O O . ALA A 1 104 ? 6.836 -29.141 -9.109 1 97.94 104 ALA A O 1
ATOM 709 N N . LEU A 1 105 ? 4.777 -28.953 -9.969 1 97.81 105 LEU A N 1
ATOM 710 C CA . LEU A 1 105 ? 4.285 -30.219 -9.422 1 97.81 105 LEU A CA 1
ATOM 711 C C . LEU A 1 105 ? 3.641 -31.062 -10.516 1 97.81 105 LEU A C 1
ATOM 713 O O . LEU A 1 105 ? 2.414 -31.141 -10.602 1 97.81 105 LEU A O 1
ATOM 717 N N . PRO A 1 106 ? 4.441 -31.781 -11.219 1 92.19 106 PRO A N 1
ATOM 718 C CA . PRO A 1 106 ? 3.949 -32.5 -12.406 1 92.19 106 PRO A CA 1
ATOM 719 C C . PRO A 1 106 ? 2.881 -33.531 -12.07 1 92.19 106 PRO A C 1
ATOM 721 O O . PRO A 1 106 ? 2.131 -33.969 -12.953 1 92.19 106 PRO A O 1
ATOM 724 N N . ASP A 1 107 ? 2.807 -34 -10.836 1 93 107 ASP A N 1
ATOM 725 C CA . ASP A 1 107 ? 1.816 -35 -10.445 1 93 107 ASP A CA 1
ATOM 726 C C . ASP A 1 107 ? 0.436 -34.375 -10.281 1 93 107 ASP A C 1
ATOM 728 O O . ASP A 1 107 ? -0.557 -35.062 -10.086 1 93 107 ASP A O 1
ATOM 732 N N . GLY A 1 108 ? 0.355 -33.031 -10.273 1 95.69 108 GLY A N 1
ATOM 733 C CA . GLY A 1 108 ? -0.916 -32.312 -10.242 1 95.69 108 GLY A CA 1
ATOM 734 C C . GLY A 1 108 ? -1.523 -32.25 -8.852 1 95.69 108 GLY A C 1
ATOM 735 O O . GLY A 1 108 ? -2.744 -32.156 -8.703 1 95.69 108 GLY A O 1
ATOM 736 N N . PHE A 1 109 ? -0.654 -32.375 -7.844 1 97.25 109 PHE A N 1
ATOM 737 C CA . PHE A 1 109 ? -1.107 -32.375 -6.457 1 97.25 109 PHE A CA 1
ATOM 738 C C . PHE A 1 109 ? -0.146 -31.609 -5.574 1 97.25 109 PHE A C 1
ATOM 740 O O . PHE A 1 109 ? 1.071 -31.688 -5.75 1 97.25 109 PHE A O 1
ATOM 747 N N . GLY A 1 110 ? -0.791 -30.891 -4.695 1 98.56 110 GLY A N 1
ATOM 748 C CA . GLY A 1 110 ? 0.028 -30.188 -3.715 1 98.56 110 GLY A CA 1
ATOM 749 C C . GLY A 1 110 ? -0.096 -28.688 -3.799 1 98.56 110 GLY A C 1
ATOM 750 O O . GLY A 1 110 ? -1.096 -28.156 -4.301 1 98.56 110 GLY A O 1
ATOM 751 N N . VAL A 1 111 ? 0.85 -27.969 -3.178 1 98.69 111 VAL A N 1
ATOM 752 C CA . VAL A 1 111 ? 0.823 -26.516 -3.1 1 98.69 111 VAL A CA 1
ATOM 753 C C . VAL A 1 111 ? 2.02 -25.922 -3.854 1 98.69 111 VAL A C 1
ATOM 755 O O . VAL A 1 111 ? 3.141 -26.422 -3.721 1 98.69 111 VAL A O 1
ATOM 758 N N . VAL A 1 112 ? 1.724 -25.016 -4.684 1 98.5 112 VAL A N 1
ATOM 759 C CA . VAL A 1 112 ? 2.805 -24.156 -5.172 1 98.5 112 VAL A CA 1
ATOM 760 C C . VAL A 1 112 ? 2.756 -22.797 -4.473 1 98.5 112 VAL A C 1
ATOM 762 O O . VAL A 1 112 ? 1.68 -22.234 -4.293 1 98.5 112 VAL A O 1
ATOM 765 N N . VAL A 1 113 ? 3.873 -22.375 -3.93 1 98.25 113 VAL A N 1
ATOM 766 C CA . VAL A 1 113 ? 4.027 -21.016 -3.426 1 98.25 113 VAL A CA 1
ATOM 767 C C . VAL A 1 113 ? 4.938 -20.219 -4.359 1 98.25 113 VAL A C 1
ATOM 769 O O . VAL A 1 113 ? 6.125 -20.531 -4.488 1 98.25 113 VAL A O 1
ATOM 772 N N . ALA A 1 114 ? 4.344 -19.281 -5.086 1 95.69 114 ALA A N 1
ATOM 773 C CA . ALA A 1 114 ? 5.059 -18.422 -6.023 1 95.69 114 ALA A CA 1
ATOM 774 C C . ALA A 1 114 ? 5.301 -17.031 -5.43 1 95.69 114 ALA A C 1
ATOM 776 O O . ALA A 1 114 ? 4.352 -16.312 -5.121 1 95.69 114 ALA A O 1
ATOM 777 N N . VAL A 1 115 ? 6.602 -16.672 -5.277 1 96 115 VAL A N 1
ATOM 778 C CA . VAL A 1 115 ? 6.93 -15.414 -4.617 1 96 115 VAL A CA 1
ATOM 779 C C . VAL A 1 115 ? 7.879 -14.602 -5.492 1 96 115 VAL A C 1
ATOM 781 O O . VAL A 1 115 ? 9.016 -15.008 -5.727 1 96 115 VAL A O 1
ATOM 784 N N . GLY A 1 116 ? 7.5 -13.555 -6.043 1 92.88 116 GLY A N 1
ATOM 785 C CA . GLY A 1 116 ? 8.234 -12.539 -6.781 1 92.88 116 GLY A CA 1
ATOM 786 C C . GLY A 1 116 ? 7.824 -11.125 -6.418 1 92.88 116 GLY A C 1
ATOM 787 O O . GLY A 1 116 ? 7.781 -10.766 -5.238 1 92.88 116 GLY A O 1
ATOM 788 N N . THR A 1 117 ? 7.43 -10.391 -7.512 1 92.12 117 THR A N 1
ATOM 789 C CA . THR A 1 117 ? 6.875 -9.078 -7.203 1 92.12 117 THR A CA 1
ATOM 790 C C . THR A 1 117 ? 5.684 -9.203 -6.258 1 92.12 117 THR A C 1
ATOM 792 O O . THR A 1 117 ? 5.555 -8.422 -5.309 1 92.12 117 THR A O 1
ATOM 795 N N . GLY A 1 118 ? 4.863 -10.172 -6.457 1 94.5 118 GLY A N 1
ATOM 796 C CA . GLY A 1 118 ? 3.779 -10.547 -5.566 1 94.5 118 GLY A CA 1
ATOM 797 C C . GLY A 1 118 ? 3.975 -11.914 -4.938 1 94.5 118 GLY A C 1
ATOM 798 O O . GLY A 1 118 ? 5.07 -12.484 -4.992 1 94.5 118 GLY A O 1
ATOM 799 N N . ALA A 1 119 ? 2.967 -12.406 -4.266 1 96.75 119 ALA A N 1
ATOM 800 C CA . ALA A 1 119 ? 3.008 -13.727 -3.637 1 96.75 119 ALA A CA 1
ATOM 801 C C . ALA A 1 119 ? 1.637 -14.391 -3.68 1 96.75 119 ALA A C 1
ATOM 803 O O . ALA A 1 119 ? 0.616 -13.75 -3.428 1 96.75 119 ALA A O 1
ATOM 804 N N . VAL A 1 120 ? 1.634 -15.672 -4.059 1 97 120 VAL A N 1
ATOM 805 C CA . VAL A 1 120 ? 0.38 -16.422 -4.125 1 97 120 VAL A CA 1
ATOM 806 C C . VAL A 1 120 ? 0.649 -17.906 -3.918 1 97 120 VAL A C 1
ATOM 808 O O . VAL A 1 120 ? 1.724 -18.406 -4.266 1 97 120 VAL A O 1
ATOM 811 N N . CYS A 1 121 ? -0.291 -18.594 -3.283 1 98.38 121 CYS A N 1
ATOM 812 C CA . CYS A 1 121 ? -0.294 -20.047 -3.215 1 98.38 121 CYS A CA 1
ATOM 813 C C . CYS A 1 121 ? -1.482 -20.625 -3.975 1 98.38 121 CYS A C 1
ATOM 815 O O . CYS A 1 121 ? -2.578 -20.062 -3.945 1 98.38 121 CYS A O 1
ATOM 817 N N . LEU A 1 122 ? -1.249 -21.656 -4.652 1 98.38 122 LEU A N 1
ATOM 818 C CA . LEU A 1 122 ? -2.318 -22.484 -5.203 1 98.38 122 LEU A CA 1
ATOM 819 C C . LEU A 1 122 ? -2.221 -23.922 -4.691 1 98.38 122 LEU A C 1
ATOM 821 O O . LEU A 1 122 ? -1.188 -24.562 -4.859 1 98.38 122 LEU A O 1
ATOM 825 N N . ALA A 1 123 ? -3.248 -24.312 -4.023 1 98.62 123 ALA A N 1
ATOM 826 C CA . ALA A 1 123 ? -3.373 -25.703 -3.584 1 98.62 123 ALA A CA 1
ATOM 827 C C . ALA A 1 123 ? -4.281 -26.5 -4.52 1 98.62 123 ALA A C 1
ATOM 829 O O . ALA A 1 123 ? -5.355 -26.031 -4.902 1 98.62 123 ALA A O 1
ATOM 830 N N . LEU A 1 124 ? -3.811 -27.594 -4.945 1 98.19 124 LEU A N 1
ATOM 831 C CA . LEU A 1 124 ? -4.621 -28.516 -5.738 1 98.19 124 LEU A CA 1
ATOM 832 C C . LEU A 1 124 ? -4.738 -29.859 -5.043 1 98.19 124 LEU A C 1
ATOM 834 O O . LEU A 1 124 ? -3.727 -30.516 -4.754 1 98.19 124 LEU A O 1
ATOM 838 N N . ASP A 1 125 ? -5.938 -30.25 -4.844 1 96.94 125 ASP A N 1
ATOM 839 C CA . ASP A 1 125 ? -6.199 -31.531 -4.184 1 96.94 125 ASP A CA 1
ATOM 840 C C . ASP A 1 125 ? -6.293 -32.656 -5.199 1 96.94 125 ASP A C 1
ATOM 842 O O . ASP A 1 125 ? -6.316 -32.438 -6.406 1 96.94 125 ASP A O 1
ATOM 846 N N . HIS A 1 126 ? -6.383 -33.875 -4.699 1 91.75 126 HIS A N 1
ATOM 847 C CA . HIS A 1 126 ? -6.434 -35.062 -5.547 1 91.75 126 HIS A CA 1
ATOM 848 C C . HIS A 1 126 ? -7.691 -35.094 -6.41 1 91.75 126 HIS A C 1
ATOM 850 O O . HIS A 1 126 ? -7.684 -35.594 -7.523 1 91.75 126 HIS A O 1
ATOM 856 N N . ASP A 1 127 ? -8.719 -34.469 -5.953 1 90.69 127 ASP A N 1
ATOM 857 C CA . ASP A 1 127 ? -9.984 -34.469 -6.676 1 90.69 127 ASP A CA 1
ATOM 858 C C . ASP A 1 127 ? -10.07 -33.312 -7.66 1 90.69 127 ASP A C 1
ATOM 860 O O . ASP A 1 127 ? -11.109 -33.094 -8.289 1 90.69 127 ASP A O 1
ATOM 864 N N . GLY A 1 128 ? -8.992 -32.531 -7.723 1 91.31 128 GLY A N 1
ATOM 865 C CA . GLY A 1 128 ? -8.961 -31.438 -8.672 1 91.31 128 GLY A CA 1
ATOM 866 C C . GLY A 1 128 ? -9.43 -30.125 -8.086 1 91.31 128 GLY A C 1
ATOM 867 O O . GLY A 1 128 ? -9.398 -29.094 -8.758 1 91.31 128 GLY A O 1
ATOM 868 N N . THR A 1 129 ? -9.914 -30.156 -6.816 1 95.75 129 THR A N 1
ATOM 869 C CA . THR A 1 129 ? -10.328 -28.922 -6.16 1 95.75 129 THR A CA 1
ATOM 870 C C . THR A 1 129 ? -9.133 -28 -5.93 1 95.75 129 THR A C 1
ATOM 872 O O . THR A 1 129 ? -8.094 -28.438 -5.426 1 95.75 129 THR A O 1
ATOM 875 N N . ALA A 1 130 ? -9.32 -26.781 -6.352 1 97.44 130 ALA A N 1
ATOM 876 C CA . ALA A 1 130 ? -8.242 -25.812 -6.238 1 97.44 130 ALA A CA 1
ATOM 877 C C . ALA A 1 130 ? -8.578 -24.734 -5.199 1 97.44 130 ALA A C 1
ATOM 879 O O . ALA A 1 130 ? -9.742 -24.359 -5.043 1 97.44 130 ALA A O 1
ATOM 880 N N . HIS A 1 131 ? -7.598 -24.328 -4.465 1 97.31 131 HIS A N 1
ATOM 881 C CA . HIS A 1 131 ? -7.754 -23.266 -3.477 1 97.31 131 HIS A CA 1
ATOM 882 C C . HIS A 1 131 ? -6.641 -22.219 -3.604 1 97.31 131 HIS A C 1
ATOM 884 O O . HIS A 1 131 ? -5.465 -22.547 -3.412 1 97.31 131 HIS A O 1
ATOM 890 N N . ARG A 1 132 ? -7 -21.062 -3.965 1 97.19 132 ARG A N 1
ATOM 891 C CA . ARG A 1 132 ? -6.051 -19.953 -4.012 1 97.19 132 ARG A CA 1
ATOM 892 C C . ARG A 1 132 ? -5.883 -19.312 -2.635 1 97.19 132 ARG A C 1
ATOM 894 O O . ARG A 1 132 ? -6.863 -19.094 -1.924 1 97.19 132 ARG A O 1
ATOM 901 N N . VAL A 1 133 ? -4.68 -19.094 -2.219 1 98.19 133 VAL A N 1
ATOM 902 C CA . VAL A 1 133 ? -4.359 -18.375 -0.982 1 98.19 133 VAL A CA 1
ATOM 903 C C . VAL A 1 133 ? -3.461 -17.188 -1.29 1 98.19 133 VAL A C 1
ATOM 905 O O . VAL A 1 133 ? -2.42 -17.328 -1.936 1 98.19 133 VAL A O 1
ATOM 908 N N . ASP A 1 134 ? -3.92 -15.945 -0.808 1 97.88 134 ASP A N 1
ATOM 909 C CA . ASP A 1 134 ? -3.252 -14.672 -1.056 1 97.88 134 ASP A CA 1
ATOM 910 C C . ASP A 1 134 ? -3.268 -14.32 -2.541 1 97.88 134 ASP A C 1
ATOM 912 O O . ASP A 1 134 ? -4.223 -14.648 -3.252 1 97.88 134 ASP A O 1
ATOM 916 N N . GLY A 1 135 ? -2.357 -13.5 -2.998 1 95.88 135 GLY A N 1
ATOM 917 C CA . GLY A 1 135 ? -2.367 -13.031 -4.375 1 95.88 135 GLY A CA 1
ATOM 918 C C . GLY A 1 135 ? -3.412 -11.961 -4.637 1 95.88 135 GLY A C 1
ATOM 919 O O . GLY A 1 135 ? -4.008 -11.922 -5.715 1 95.88 135 GLY A O 1
ATOM 920 N N . TRP A 1 136 ? -3.707 -11.227 -3.66 1 95.5 136 TRP A N 1
ATOM 921 C CA . TRP A 1 136 ? -4.781 -10.25 -3.793 1 95.5 136 TRP A CA 1
ATOM 922 C C . TRP A 1 136 ? -4.227 -8.883 -4.172 1 95.5 136 TRP A C 1
ATOM 924 O O . TRP A 1 136 ? -4.914 -7.867 -4.039 1 95.5 136 TRP A O 1
ATOM 934 N N . GLY A 1 137 ? -2.93 -8.883 -4.566 1 94.12 137 GLY A N 1
ATOM 935 C CA . GLY A 1 137 ? -2.295 -7.645 -4.988 1 94.12 137 GLY A CA 1
ATOM 936 C C . GLY A 1 137 ? -1.572 -6.93 -3.859 1 94.12 137 GLY A C 1
ATOM 937 O O . GLY A 1 137 ? -1.748 -7.273 -2.688 1 94.12 137 GLY A O 1
ATOM 938 N N . HIS A 1 138 ? -0.812 -5.879 -4.199 1 95.5 138 HIS A N 1
ATOM 939 C CA . HIS A 1 138 ? 0.149 -5.254 -3.299 1 95.5 138 HIS A CA 1
ATOM 940 C C . HIS A 1 138 ? -0.556 -4.461 -2.203 1 95.5 138 HIS A C 1
ATOM 942 O O . HIS A 1 138 ? 0.025 -4.203 -1.146 1 95.5 138 HIS A O 1
ATOM 948 N N . LEU A 1 139 ? -1.802 -4.074 -2.395 1 96.94 139 LEU A N 1
ATOM 949 C CA . LEU A 1 139 ? -2.494 -3.279 -1.389 1 96.94 139 LEU A CA 1
ATOM 950 C C . LEU A 1 139 ? -3.205 -4.176 -0.381 1 96.94 139 LEU A C 1
ATOM 952 O O . LEU A 1 139 ? -3.328 -3.822 0.794 1 96.94 139 LEU A O 1
ATOM 956 N N . PHE A 1 140 ? -3.66 -5.379 -0.861 1 97.69 140 PHE A N 1
ATOM 957 C CA . PHE A 1 140 ? -4.605 -6.102 -0.019 1 97.69 140 PHE A CA 1
ATOM 958 C C . PHE A 1 140 ? -4.102 -7.512 0.277 1 97.69 140 PHE A C 1
ATOM 960 O O . PHE A 1 140 ? -4.754 -8.273 0.994 1 97.69 140 PHE A O 1
ATOM 967 N N . GLY A 1 141 ? -2.99 -7.816 -0.226 1 97.69 141 GLY A N 1
ATOM 968 C CA . GLY A 1 141 ? -2.34 -9.102 -0.062 1 97.69 141 GLY A CA 1
ATOM 969 C C . GLY A 1 141 ? -0.866 -9.078 -0.42 1 97.69 141 GLY A C 1
ATOM 970 O O . GLY A 1 141 ? -0.122 -8.219 0.048 1 97.69 141 GLY A O 1
ATOM 971 N N . ASP A 1 142 ? -0.426 -10.188 -1.12 1 97.31 142 ASP A N 1
ATOM 972 C CA . ASP A 1 142 ? 0.969 -10.359 -1.514 1 97.31 142 ASP A CA 1
ATOM 973 C C . ASP A 1 142 ? 1.898 -10.242 -0.307 1 97.31 142 ASP A C 1
ATOM 975 O O . ASP A 1 142 ? 2.912 -9.547 -0.363 1 97.31 142 ASP A O 1
ATOM 979 N N . ASP A 1 143 ? 1.464 -10.875 0.814 1 98 143 ASP A N 1
ATOM 980 C CA . ASP A 1 143 ? 2.229 -10.797 2.055 1 98 143 ASP A CA 1
ATOM 981 C C . ASP A 1 143 ? 3.539 -11.578 1.938 1 98 143 ASP A C 1
ATOM 983 O O . ASP A 1 143 ? 3.545 -12.734 1.516 1 98 143 ASP A O 1
ATOM 987 N N . GLY A 1 144 ? 4.605 -10.906 2.256 1 98.19 144 GLY A N 1
ATOM 988 C CA . GLY A 1 144 ? 5.914 -11.547 2.193 1 98.19 144 GLY A CA 1
ATOM 989 C C . GLY A 1 144 ? 6.539 -11.492 0.812 1 98.19 144 GLY A C 1
ATOM 990 O O . GLY A 1 144 ? 7.598 -12.07 0.581 1 98.19 144 GLY A O 1
ATOM 991 N N . SER A 1 145 ? 5.934 -10.867 -0.158 1 97.75 145 SER A N 1
ATOM 992 C CA . SER A 1 145 ? 6.445 -10.727 -1.517 1 97.75 145 SER A CA 1
ATOM 993 C C . SER A 1 145 ? 7.645 -9.781 -1.56 1 97.75 145 SER A C 1
ATOM 995 O O . SER A 1 145 ? 8 -9.18 -0.546 1 97.75 145 SER A O 1
ATOM 997 N N . ALA A 1 146 ? 8.219 -9.742 -2.77 1 97.31 146 ALA A N 1
ATOM 998 C CA . ALA A 1 146 ? 9.305 -8.781 -2.953 1 97.31 146 ALA A CA 1
ATOM 999 C C . ALA A 1 146 ? 8.812 -7.352 -2.744 1 97.31 146 ALA A C 1
ATOM 1001 O O . ALA A 1 146 ? 9.516 -6.523 -2.166 1 97.31 146 ALA A O 1
ATOM 1002 N N . PHE A 1 147 ? 7.641 -7.082 -3.219 1 97.44 147 PHE A N 1
ATOM 1003 C CA . PHE A 1 147 ? 7.094 -5.75 -2.996 1 97.44 147 PHE A CA 1
ATOM 1004 C C . PHE A 1 147 ? 6.918 -5.477 -1.506 1 97.44 147 PHE A C 1
ATOM 1006 O O . PHE A 1 147 ? 7.305 -4.414 -1.015 1 97.44 147 PHE A O 1
ATOM 1013 N N . ALA A 1 148 ? 6.293 -6.422 -0.789 1 98.69 148 ALA A N 1
ATOM 1014 C CA . ALA A 1 148 ? 6.051 -6.246 0.641 1 98.69 148 ALA A CA 1
ATOM 1015 C C . ALA A 1 148 ? 7.352 -5.969 1.387 1 98.69 148 ALA A C 1
ATOM 1017 O O . ALA A 1 148 ? 7.414 -5.07 2.227 1 98.69 148 ALA A O 1
ATOM 1018 N N . VAL A 1 149 ? 8.359 -6.699 1.075 1 98.69 149 VAL A N 1
ATOM 1019 C CA . VAL A 1 149 ? 9.656 -6.562 1.729 1 98.69 149 VAL A CA 1
ATOM 1020 C C . VAL A 1 149 ? 10.289 -5.223 1.355 1 98.69 149 VAL A C 1
ATOM 1022 O O . VAL A 1 149 ? 10.773 -4.492 2.225 1 98.69 149 VAL A O 1
ATOM 1025 N N . GLY A 1 150 ? 10.297 -4.941 0.071 1 98.75 150 GLY A N 1
ATOM 1026 C CA . GLY A 1 150 ? 10.844 -3.67 -0.38 1 98.75 150 GLY A CA 1
ATOM 1027 C C . GLY A 1 150 ? 10.148 -2.471 0.229 1 98.75 150 GLY A C 1
ATOM 1028 O O . GLY A 1 150 ? 10.797 -1.516 0.656 1 98.75 150 GLY A O 1
ATOM 1029 N N . ARG A 1 151 ? 8.867 -2.535 0.254 1 98.69 151 ARG A N 1
ATOM 1030 C CA . ARG A 1 151 ? 8.062 -1.462 0.835 1 98.69 151 ARG A CA 1
ATOM 1031 C C . ARG A 1 151 ? 8.398 -1.271 2.312 1 98.69 151 ARG A C 1
ATOM 1033 O O . ARG A 1 151 ? 8.555 -0.141 2.777 1 98.69 151 ARG A O 1
ATOM 1040 N N . ALA A 1 152 ? 8.445 -2.385 3.049 1 98.81 152 ALA A N 1
ATOM 1041 C CA . ALA A 1 152 ? 8.781 -2.324 4.469 1 98.81 152 ALA A CA 1
ATOM 1042 C C . ALA A 1 152 ? 10.164 -1.701 4.68 1 98.81 152 ALA A C 1
ATOM 1044 O O . ALA A 1 152 ? 10.367 -0.947 5.633 1 98.81 152 ALA A O 1
ATOM 1045 N N . GLY A 1 153 ? 11.07 -2.066 3.818 1 98.81 153 GLY A N 1
ATOM 1046 C CA . GLY A 1 153 ? 12.398 -1.472 3.896 1 98.81 153 GLY A CA 1
ATOM 1047 C C . GLY A 1 153 ? 12.391 0.034 3.711 1 98.81 153 GLY A C 1
ATOM 1048 O O . GLY A 1 153 ? 13.008 0.765 4.488 1 98.81 153 GLY A O 1
ATOM 1049 N N . LEU A 1 154 ? 11.695 0.468 2.711 1 98.5 154 LEU A N 1
ATOM 1050 C CA . LEU A 1 154 ? 11.625 1.897 2.428 1 98.5 154 LEU A CA 1
ATOM 1051 C C . LEU A 1 154 ? 10.875 2.635 3.535 1 98.5 154 LEU A C 1
ATOM 1053 O O . LEU A 1 154 ? 11.234 3.762 3.887 1 98.5 154 LEU A O 1
ATOM 1057 N N . ALA A 1 155 ? 9.844 2.016 4.031 1 98.5 155 ALA A N 1
ATOM 1058 C CA . ALA A 1 155 ? 9.141 2.594 5.176 1 98.5 155 ALA A CA 1
ATOM 1059 C C . ALA A 1 155 ? 10.07 2.746 6.375 1 98.5 155 ALA A C 1
ATOM 1061 O O . ALA A 1 155 ? 10.023 3.756 7.078 1 98.5 155 ALA A O 1
ATOM 1062 N N . ALA A 1 156 ? 10.898 1.759 6.598 1 98.62 156 ALA A N 1
ATOM 1063 C CA . ALA A 1 156 ? 11.844 1.803 7.715 1 98.62 156 ALA A CA 1
ATOM 1064 C C . ALA A 1 156 ? 12.812 2.969 7.566 1 98.62 156 ALA A C 1
ATOM 1066 O O . ALA A 1 156 ? 13.211 3.586 8.555 1 98.62 156 ALA A O 1
ATOM 1067 N N . VAL A 1 157 ? 13.211 3.238 6.367 1 98.25 157 VAL A N 1
ATOM 1068 C CA . VAL A 1 157 ? 14.086 4.371 6.082 1 98.25 157 VAL A CA 1
ATOM 1069 C C . VAL A 1 157 ? 13.414 5.668 6.527 1 98.25 157 VAL A C 1
ATOM 1071 O O . VAL A 1 157 ? 14.039 6.5 7.191 1 98.25 157 VAL A O 1
ATOM 1074 N N . GLN A 1 158 ? 12.133 5.809 6.176 1 97.56 158 GLN A N 1
ATOM 1075 C CA . GLN A 1 158 ? 11.406 7.02 6.543 1 97.56 158 GLN A CA 1
ATOM 1076 C C . GLN A 1 158 ? 11.188 7.094 8.055 1 97.56 158 GLN A C 1
ATOM 1078 O O . GLN A 1 158 ? 11.258 8.172 8.641 1 97.56 158 GLN A O 1
ATOM 1083 N N . ARG A 1 159 ? 10.922 5.957 8.695 1 98 159 ARG A N 1
ATOM 1084 C CA . ARG A 1 159 ? 10.734 5.922 10.141 1 98 159 ARG A CA 1
ATOM 1085 C C . ARG A 1 159 ? 12.008 6.344 10.875 1 98 159 ARG A C 1
ATOM 1087 O O . ARG A 1 159 ? 11.945 7.066 11.867 1 98 159 ARG A O 1
ATOM 1094 N N . HIS A 1 160 ? 13.094 5.852 10.383 1 97.5 160 HIS A N 1
ATOM 1095 C CA . HIS A 1 160 ? 14.352 6.297 10.969 1 97.5 160 HIS A CA 1
ATOM 1096 C C . HIS A 1 160 ? 14.531 7.805 10.812 1 97.5 160 HIS A C 1
ATOM 1098 O O . HIS A 1 160 ? 14.938 8.484 11.758 1 97.5 160 HIS A O 1
ATOM 1104 N N . ARG A 1 161 ? 14.234 8.312 9.695 1 95.75 161 ARG A N 1
ATOM 1105 C CA . ARG A 1 161 ? 14.414 9.727 9.367 1 95.75 161 ARG A CA 1
ATOM 1106 C C . ARG A 1 161 ? 13.625 10.609 10.328 1 95.75 161 ARG A C 1
ATOM 1108 O O . ARG A 1 161 ? 14.109 11.664 10.742 1 95.75 161 ARG A O 1
ATOM 1115 N N . ASP A 1 162 ? 12.445 10.203 10.688 1 96.62 162 ASP A N 1
ATOM 1116 C CA . ASP A 1 162 ? 11.594 11.125 11.438 1 96.62 162 ASP A CA 1
ATOM 1117 C C . ASP A 1 162 ? 11.523 10.734 12.906 1 96.62 162 ASP A C 1
ATOM 1119 O O . ASP A 1 162 ? 10.672 11.234 13.648 1 96.62 162 ASP A O 1
ATOM 1123 N N . GLY A 1 163 ? 12.367 9.781 13.328 1 96.94 163 GLY A N 1
ATOM 1124 C CA . GLY A 1 163 ? 12.555 9.508 14.75 1 96.94 163 GLY A CA 1
ATOM 1125 C C . GLY A 1 163 ? 11.672 8.398 15.266 1 96.94 163 GLY A C 1
ATOM 1126 O O . GLY A 1 163 ? 11.695 8.07 16.453 1 96.94 163 GLY A O 1
ATOM 1127 N N . ARG A 1 164 ? 10.93 7.727 14.422 1 97.5 164 ARG A N 1
ATOM 1128 C CA . ARG A 1 164 ? 10.031 6.66 14.836 1 97.5 164 ARG A CA 1
ATOM 1129 C C . ARG A 1 164 ? 10.75 5.316 14.883 1 97.5 164 ARG A C 1
ATOM 1131 O O . ARG A 1 164 ? 10.266 4.363 15.492 1 97.5 164 ARG A O 1
ATOM 1138 N N . GLY A 1 165 ? 11.812 5.238 14.172 1 97.56 165 GLY A N 1
ATOM 1139 C CA . GLY A 1 165 ? 12.469 3.947 14.047 1 97.56 165 GLY A CA 1
ATOM 1140 C C . GLY A 1 165 ? 13.969 4.016 14.297 1 97.56 165 GLY A C 1
ATOM 1141 O O . GLY A 1 165 ? 14.547 5.102 14.336 1 97.56 165 GLY A O 1
ATOM 1142 N N . ALA A 1 166 ? 14.625 2.857 14.398 1 98 166 ALA A N 1
ATOM 1143 C CA . ALA A 1 166 ? 16.047 2.732 14.68 1 98 166 ALA A CA 1
ATOM 1144 C C . ALA A 1 166 ? 16.891 2.99 13.43 1 98 166 ALA A C 1
ATOM 1146 O O . ALA A 1 166 ? 16.391 2.883 12.305 1 98 166 ALA A O 1
ATOM 1147 N N . ALA A 1 167 ? 18.125 3.375 13.664 1 97.75 167 ALA A N 1
ATOM 1148 C CA . ALA A 1 167 ? 19.078 3.48 12.57 1 97.75 167 ALA A CA 1
ATOM 1149 C C . ALA A 1 167 ? 19.219 2.152 11.828 1 97.75 167 ALA A C 1
ATOM 1151 O O . ALA A 1 167 ? 19.156 1.085 12.438 1 97.75 167 ALA A O 1
ATOM 1152 N N . THR A 1 168 ? 19.422 2.227 10.523 1 98.44 168 THR A N 1
ATOM 1153 C CA . THR A 1 168 ? 19.484 1.021 9.703 1 98.44 168 THR A CA 1
ATOM 1154 C C . THR A 1 168 ? 20.359 1.235 8.477 1 98.44 168 THR A C 1
ATOM 1156 O O . THR A 1 168 ? 20.406 2.34 7.934 1 98.44 168 THR A O 1
ATOM 1159 N N . ALA A 1 169 ? 20.953 0.179 8.055 1 98.56 169 ALA A N 1
ATOM 1160 C CA . ALA A 1 169 ? 21.766 0.193 6.84 1 98.56 169 ALA A CA 1
ATOM 1161 C C . ALA A 1 169 ? 20.906 0.404 5.598 1 98.56 169 ALA A C 1
ATOM 1163 O O . ALA A 1 169 ? 21.422 0.763 4.535 1 98.56 169 ALA A O 1
ATOM 1164 N N . LEU A 1 170 ? 19.656 0.281 5.727 1 98.69 170 LEU A N 1
ATOM 1165 C CA . LEU A 1 170 ? 18.719 0.424 4.617 1 98.69 170 LEU A CA 1
ATOM 1166 C C . LEU A 1 170 ? 18.734 1.852 4.082 1 98.69 170 LEU A C 1
ATOM 1168 O O . LEU A 1 170 ? 18.438 2.078 2.904 1 98.69 170 LEU A O 1
ATOM 1172 N N . THR A 1 171 ? 19.078 2.803 4.977 1 98.06 171 THR A N 1
ATOM 1173 C CA . THR A 1 171 ? 19.125 4.195 4.551 1 98.06 171 THR A CA 1
ATOM 1174 C C . THR A 1 171 ? 20.156 4.391 3.443 1 98.06 171 THR A C 1
ATOM 1176 O O . THR A 1 171 ? 19.844 4.953 2.393 1 98.06 171 THR A O 1
ATOM 1179 N N . THR A 1 172 ? 21.312 3.859 3.646 1 98 172 THR A N 1
ATOM 1180 C CA . THR A 1 172 ? 22.375 3.947 2.654 1 98 172 THR A CA 1
ATOM 1181 C C . THR A 1 172 ? 22.016 3.15 1.402 1 98 172 THR A C 1
ATOM 1183 O O . THR A 1 172 ? 22.25 3.609 0.281 1 98 172 THR A O 1
ATOM 1186 N N . ALA A 1 173 ? 21.438 1.97 1.599 1 98.44 173 ALA A N 1
ATOM 1187 C CA . ALA A 1 173 ? 21.047 1.135 0.466 1 98.44 173 ALA A CA 1
ATOM 1188 C C . ALA A 1 173 ? 20 1.842 -0.4 1 98.44 173 ALA A C 1
ATOM 1190 O O . ALA A 1 173 ? 20.078 1.802 -1.63 1 98.44 173 ALA A O 1
ATOM 1191 N N . ALA A 1 174 ? 19.047 2.463 0.24 1 98.25 174 ALA A N 1
ATOM 1192 C CA . ALA A 1 174 ? 18 3.18 -0.491 1 98.25 174 ALA A CA 1
ATOM 1193 C C . ALA A 1 174 ? 18.594 4.355 -1.27 1 98.25 174 ALA A C 1
ATOM 1195 O O . ALA A 1 174 ? 18.219 4.594 -2.42 1 98.25 174 ALA A O 1
ATOM 1196 N N . ARG A 1 175 ? 19.5 5.109 -0.636 1 97.12 175 ARG A N 1
ATOM 1197 C CA . ARG A 1 175 ? 20.156 6.23 -1.292 1 97.12 175 ARG A CA 1
ATOM 1198 C C . ARG A 1 175 ? 20.922 5.766 -2.533 1 97.12 175 ARG A C 1
ATOM 1200 O O . ARG A 1 175 ? 20.875 6.43 -3.572 1 97.12 175 ARG A O 1
ATOM 1207 N N . THR A 1 176 ? 21.594 4.66 -2.406 1 97.31 176 THR A N 1
ATOM 1208 C CA . THR A 1 176 ? 22.375 4.109 -3.508 1 97.31 176 THR A CA 1
ATOM 1209 C C . THR A 1 176 ? 21.469 3.709 -4.668 1 97.31 176 THR A C 1
ATOM 1211 O O . THR A 1 176 ? 21.781 3.977 -5.828 1 97.31 176 THR A O 1
ATOM 1214 N N . ARG A 1 177 ? 20.375 3.109 -4.379 1 96.69 177 ARG A N 1
ATOM 1215 C CA . ARG A 1 177 ? 19.516 2.555 -5.41 1 96.69 177 ARG A CA 1
ATOM 1216 C C . ARG A 1 177 ? 18.672 3.646 -6.059 1 96.69 177 ARG A C 1
ATOM 1218 O O . ARG A 1 177 ? 18.453 3.637 -7.273 1 96.69 177 ARG A O 1
ATOM 1225 N N . PHE A 1 178 ? 18.156 4.57 -5.242 1 96.12 178 PHE A N 1
ATOM 1226 C CA . PHE A 1 178 ? 17.141 5.477 -5.758 1 96.12 178 PHE A CA 1
ATOM 1227 C C . PHE A 1 178 ? 17.688 6.895 -5.871 1 96.12 178 PHE A C 1
ATOM 1229 O O . PHE A 1 178 ? 17.047 7.766 -6.465 1 96.12 178 PHE A O 1
ATOM 1236 N N . GLY A 1 179 ? 18.797 7.156 -5.285 1 94.38 179 GLY A N 1
ATOM 1237 C CA . GLY A 1 179 ? 19.406 8.477 -5.328 1 94.38 179 GLY A CA 1
ATOM 1238 C C . GLY A 1 179 ? 19.219 9.266 -4.043 1 94.38 179 GLY A C 1
ATOM 1239 O O . GLY A 1 179 ? 18.516 8.82 -3.135 1 94.38 179 GLY A O 1
ATOM 1240 N N . GLU A 1 180 ? 19.75 10.445 -3.928 1 91.56 180 GLU A N 1
ATOM 1241 C CA . GLU A 1 180 ? 19.812 11.258 -2.717 1 91.56 180 GLU A CA 1
ATOM 1242 C C . GLU A 1 180 ? 18.453 11.852 -2.377 1 91.56 180 GLU A C 1
ATOM 1244 O O . GLU A 1 180 ? 18.203 12.25 -1.235 1 91.56 180 GLU A O 1
ATOM 1249 N N . HIS A 1 181 ? 17.609 11.828 -3.295 1 84.06 181 HIS A N 1
ATOM 1250 C CA . HIS A 1 181 ? 16.297 12.422 -3.072 1 84.06 181 HIS A CA 1
ATOM 1251 C C . HIS A 1 181 ? 15.508 11.656 -2.008 1 84.06 181 HIS A C 1
ATOM 1253 O O . HIS A 1 181 ? 14.617 12.219 -1.366 1 84.06 181 HIS A O 1
ATOM 1259 N N . VAL A 1 182 ? 15.789 10.414 -1.729 1 88.5 182 VAL A N 1
ATOM 1260 C CA . VAL A 1 182 ? 15.078 9.625 -0.733 1 88.5 182 VAL A CA 1
ATOM 1261 C C . VAL A 1 182 ? 15.305 10.211 0.657 1 88.5 182 VAL A C 1
ATOM 1263 O O . VAL A 1 182 ? 14.516 9.977 1.574 1 88.5 182 VAL A O 1
ATOM 1266 N N . ASP A 1 183 ? 16.406 11.031 0.719 1 84.94 183 ASP A N 1
ATOM 1267 C CA . ASP A 1 183 ? 16.703 11.695 1.987 1 84.94 183 ASP A CA 1
ATOM 1268 C C . ASP A 1 183 ? 15.625 12.711 2.346 1 84.94 183 ASP A C 1
ATOM 1270 O O . ASP A 1 183 ? 15.43 13.023 3.521 1 84.94 183 ASP A O 1
ATOM 1274 N N . THR A 1 184 ? 14.945 13.195 1.304 1 85 184 THR A N 1
ATOM 1275 C CA . THR A 1 184 ? 13.922 14.195 1.556 1 85 184 THR A CA 1
ATOM 1276 C C . THR A 1 184 ? 12.531 13.57 1.538 1 85 184 THR A C 1
ATOM 1278 O O . THR A 1 184 ? 11.531 14.25 1.749 1 85 184 THR A O 1
ATOM 1281 N N . GLY A 1 185 ? 12.516 12.258 1.254 1 88.81 185 GLY A N 1
ATOM 1282 C CA . GLY A 1 185 ? 11.266 11.516 1.242 1 88.81 185 GLY A CA 1
ATOM 1283 C C . GLY A 1 185 ? 11.109 10.633 0.015 1 88.81 185 GLY A C 1
ATOM 1284 O O . GLY A 1 185 ? 11.938 10.672 -0.894 1 88.81 185 GLY A O 1
ATOM 1285 N N . PRO A 1 186 ? 9.992 9.852 0.059 1 91.19 186 PRO A N 1
ATOM 1286 C CA . PRO A 1 186 ? 9.82 8.867 -1.013 1 91.19 186 PRO A CA 1
ATOM 1287 C C . PRO A 1 186 ? 8.961 9.391 -2.162 1 91.19 186 PRO A C 1
ATOM 1289 O O . PRO A 1 186 ? 8.398 8.602 -2.926 1 91.19 186 PRO A O 1
ATOM 1292 N N . TRP A 1 187 ? 8.859 10.602 -2.408 1 88.56 187 TRP A N 1
ATOM 1293 C CA . TRP A 1 187 ? 7.855 11.25 -3.252 1 88.56 187 TRP A CA 1
ATOM 1294 C C . TRP A 1 187 ? 8.07 10.883 -4.719 1 88.56 187 TRP A C 1
ATOM 1296 O O . TRP A 1 187 ? 7.102 10.742 -5.473 1 88.56 187 TRP A O 1
ATOM 1306 N N . ARG A 1 188 ? 9.32 10.797 -5.117 1 88.88 188 ARG A N 1
ATOM 1307 C CA . ARG A 1 188 ? 9.594 10.492 -6.52 1 88.88 188 ARG A CA 1
ATOM 1308 C C . ARG A 1 188 ? 9.102 9.094 -6.883 1 88.88 188 ARG A C 1
ATOM 1310 O O . ARG A 1 188 ? 8.719 8.844 -8.031 1 88.88 188 ARG A O 1
ATOM 1317 N N . LEU A 1 189 ? 9.062 8.203 -5.93 1 92.56 189 LEU A N 1
ATOM 1318 C CA . LEU A 1 189 ? 8.594 6.844 -6.184 1 92.56 189 LEU A CA 1
ATOM 1319 C C . LEU A 1 189 ? 7.102 6.836 -6.5 1 92.56 189 LEU A C 1
ATOM 1321 O O . LEU A 1 189 ? 6.641 6.043 -7.324 1 92.56 189 LEU A O 1
ATOM 1325 N N . TYR A 1 190 ? 6.375 7.738 -5.863 1 89.44 190 TYR A N 1
ATOM 1326 C CA . TYR A 1 190 ? 4.938 7.809 -6.109 1 89.44 190 TYR A CA 1
ATOM 1327 C C . TYR A 1 190 ? 4.648 8.234 -7.543 1 89.44 190 TYR A C 1
ATOM 1329 O O . TYR A 1 190 ? 3.561 7.984 -8.062 1 89.44 190 TYR A O 1
ATOM 1337 N N . ARG A 1 191 ? 5.555 8.867 -8.18 1 84.38 191 ARG A N 1
ATOM 1338 C CA . ARG A 1 191 ? 5.359 9.391 -9.523 1 84.38 191 ARG A CA 1
ATOM 1339 C C . ARG A 1 191 ? 5.762 8.359 -10.578 1 84.38 191 ARG A C 1
ATOM 1341 O O . ARG A 1 191 ? 5.527 8.555 -11.766 1 84.38 191 ARG A O 1
ATOM 1348 N N . SER A 1 192 ? 6.375 7.324 -10.078 1 88.19 192 SER A N 1
ATOM 1349 C CA . SER A 1 192 ? 6.832 6.289 -11 1 88.19 192 SER A CA 1
ATOM 1350 C C . SER A 1 192 ? 5.66 5.5 -11.578 1 88.19 192 SER A C 1
ATOM 1352 O O . SER A 1 192 ? 4.777 5.062 -10.836 1 88.19 192 SER A O 1
ATOM 1354 N N . ALA A 1 193 ? 5.703 5.23 -12.914 1 83.69 193 ALA A N 1
ATOM 1355 C CA . ALA A 1 193 ? 4.707 4.395 -13.586 1 83.69 193 ALA A CA 1
ATOM 1356 C C . ALA A 1 193 ? 4.898 2.922 -13.227 1 83.69 193 ALA A C 1
ATOM 1358 O O . ALA A 1 193 ? 4.02 2.094 -13.484 1 83.69 193 ALA A O 1
ATOM 1359 N N . THR A 1 194 ? 6.004 2.57 -12.68 1 88.88 194 THR A N 1
ATOM 1360 C CA . THR A 1 194 ? 6.336 1.197 -12.312 1 88.88 194 THR A CA 1
ATOM 1361 C C . THR A 1 194 ? 6.691 1.101 -10.836 1 88.88 194 THR A C 1
ATOM 1363 O O . THR A 1 194 ? 7.637 0.406 -10.461 1 88.88 194 THR A O 1
ATOM 1366 N N . VAL A 1 195 ? 5.953 1.805 -10.031 1 92.56 195 VAL A N 1
ATOM 1367 C CA . VAL A 1 195 ? 6.27 1.938 -8.617 1 92.56 195 VAL A CA 1
ATOM 1368 C C . VAL A 1 195 ? 6.309 0.559 -7.961 1 92.56 195 VAL A C 1
ATOM 1370 O O . VAL A 1 195 ? 7.168 0.286 -7.121 1 92.56 195 VAL A O 1
ATOM 1373 N N . VAL A 1 196 ? 5.418 -0.303 -8.383 1 93.56 196 VAL A N 1
ATOM 1374 C CA . VAL A 1 196 ? 5.359 -1.624 -7.766 1 93.56 196 VAL A CA 1
ATOM 1375 C C . VAL A 1 196 ? 6.637 -2.398 -8.078 1 93.56 196 VAL A C 1
ATOM 1377 O O . VAL A 1 196 ? 7.27 -2.957 -7.18 1 93.56 196 VAL A O 1
ATOM 1380 N N . ALA A 1 197 ? 7.047 -2.377 -9.312 1 92.19 197 ALA A N 1
ATOM 1381 C CA . ALA A 1 197 ? 8.273 -3.053 -9.727 1 92.19 197 ALA A CA 1
ATOM 1382 C C . ALA A 1 197 ? 9.5 -2.404 -9.078 1 92.19 197 ALA A C 1
ATOM 1384 O O . ALA A 1 197 ? 10.422 -3.1 -8.641 1 92.19 197 ALA A O 1
ATOM 1385 N N . ASP A 1 198 ? 9.508 -1.065 -9.031 1 94.62 198 ASP A N 1
ATOM 1386 C CA . ASP A 1 198 ? 10.625 -0.332 -8.438 1 94.62 198 ASP A CA 1
ATOM 1387 C C . ASP A 1 198 ? 10.797 -0.701 -6.965 1 94.62 198 ASP A C 1
ATOM 1389 O O . ASP A 1 198 ? 11.914 -0.985 -6.52 1 94.62 198 ASP A O 1
ATOM 1393 N N . VAL A 1 199 ? 9.719 -0.738 -6.266 1 97.25 199 VAL A N 1
ATOM 1394 C CA . VAL A 1 199 ? 9.734 -1.028 -4.836 1 97.25 199 VAL A CA 1
ATOM 1395 C C . VAL A 1 199 ? 10.117 -2.49 -4.609 1 97.25 199 VAL A C 1
ATOM 1397 O O . VAL A 1 199 ? 10.93 -2.799 -3.736 1 97.25 199 VAL A O 1
ATOM 1400 N N . ALA A 1 200 ? 9.547 -3.348 -5.41 1 96.75 200 ALA A N 1
ATOM 1401 C CA . ALA A 1 200 ? 9.883 -4.766 -5.312 1 96.75 200 ALA A CA 1
ATOM 1402 C C . ALA A 1 200 ? 11.383 -4.988 -5.523 1 96.75 200 ALA A C 1
ATOM 1404 O O . ALA A 1 200 ? 11.977 -5.859 -4.883 1 96.75 200 ALA A O 1
ATOM 1405 N N . GLY A 1 201 ? 11.922 -4.215 -6.391 1 96.25 201 GLY A N 1
ATOM 1406 C CA . GLY A 1 201 ? 13.344 -4.336 -6.672 1 96.25 201 GLY A CA 1
ATOM 1407 C C . GLY A 1 201 ? 14.219 -4.066 -5.461 1 96.25 201 GLY A C 1
ATOM 1408 O O . GLY A 1 201 ? 15.328 -4.59 -5.359 1 96.25 201 GLY A O 1
ATOM 1409 N N . PHE A 1 202 ? 13.773 -3.328 -4.488 1 98.19 202 PHE A N 1
ATOM 1410 C CA . PHE A 1 202 ? 14.555 -2.975 -3.307 1 98.19 202 PHE A CA 1
ATOM 1411 C C . PHE A 1 202 ? 14.633 -4.148 -2.34 1 98.19 202 PHE A C 1
ATOM 1413 O O . PHE A 1 202 ? 15.422 -4.125 -1.391 1 98.19 202 PHE A O 1
ATOM 1420 N N . ALA A 1 203 ? 13.836 -5.191 -2.527 1 98.25 203 ALA A N 1
ATOM 1421 C CA . ALA A 1 203 ? 13.859 -6.367 -1.659 1 98.25 203 ALA A CA 1
ATOM 1422 C C . ALA A 1 203 ? 15.242 -6.996 -1.616 1 98.25 203 ALA A C 1
ATOM 1424 O O . ALA A 1 203 ? 15.68 -7.48 -0.569 1 98.25 203 ALA A O 1
ATOM 1425 N N . VAL A 1 204 ? 15.938 -6.965 -2.738 1 97.25 204 VAL A N 1
ATOM 1426 C CA . VAL A 1 204 ? 17.266 -7.555 -2.797 1 97.25 204 VAL A CA 1
ATOM 1427 C C . VAL A 1 204 ? 18.188 -6.855 -1.799 1 97.25 204 VAL A C 1
ATOM 1429 O O . VAL A 1 204 ? 18.984 -7.508 -1.108 1 97.25 204 VAL A O 1
ATOM 1432 N N . ASP A 1 205 ? 18.047 -5.566 -1.717 1 98.38 205 ASP A N 1
ATOM 1433 C CA . ASP A 1 205 ? 18.844 -4.781 -0.784 1 98.38 205 ASP A CA 1
ATOM 1434 C C . ASP A 1 205 ? 18.453 -5.074 0.662 1 98.38 205 ASP A C 1
ATOM 1436 O O . ASP A 1 205 ? 19.312 -5.133 1.546 1 98.38 205 ASP A O 1
ATOM 1440 N N . VAL A 1 206 ? 17.203 -5.27 0.948 1 98.75 206 VAL A N 1
ATOM 1441 C CA . VAL A 1 206 ? 16.734 -5.574 2.297 1 98.75 206 VAL A CA 1
ATOM 1442 C C . VAL A 1 206 ? 17.297 -6.918 2.75 1 98.75 206 VAL A C 1
ATOM 1444 O O . VAL A 1 206 ? 17.812 -7.035 3.863 1 98.75 206 VAL A O 1
ATOM 1447 N N . TYR A 1 207 ? 17.203 -7.891 1.89 1 97.88 207 TYR A N 1
ATOM 1448 C CA . TYR A 1 207 ? 17.75 -9.203 2.221 1 97.88 207 TYR A CA 1
ATOM 1449 C C . TYR A 1 207 ? 19.266 -9.117 2.449 1 97.88 207 TYR A C 1
ATOM 1451 O O . TYR A 1 207 ? 19.797 -9.766 3.352 1 97.88 207 TYR A O 1
ATOM 1459 N N . ALA A 1 208 ? 19.938 -8.336 1.604 1 97.62 208 ALA A N 1
ATOM 1460 C CA . ALA A 1 208 ? 21.391 -8.18 1.757 1 97.62 208 ALA A CA 1
ATOM 1461 C C . ALA A 1 208 ? 21.734 -7.551 3.105 1 97.62 208 ALA A C 1
ATOM 1463 O O . ALA A 1 208 ? 22.625 -8.016 3.803 1 97.62 208 ALA A O 1
ATOM 1464 N N . CYS A 1 209 ? 21.016 -6.523 3.512 1 98.44 209 CYS A N 1
ATOM 1465 C CA . CYS A 1 209 ? 21.234 -5.867 4.793 1 98.44 209 CYS A CA 1
ATOM 1466 C C . CYS A 1 209 ? 20.938 -6.812 5.953 1 98.44 209 CYS A C 1
ATOM 1468 O O . CYS A 1 209 ? 21.641 -6.812 6.961 1 98.44 209 CYS A O 1
ATOM 1470 N N . ALA A 1 210 ? 19.891 -7.574 5.801 1 98.06 210 ALA A N 1
ATOM 1471 C CA . ALA A 1 210 ? 19.562 -8.562 6.824 1 98.06 210 ALA A CA 1
ATOM 1472 C C . ALA A 1 210 ? 20.688 -9.578 6.996 1 98.06 210 ALA A C 1
ATOM 1474 O O . ALA A 1 210 ? 21.094 -9.883 8.117 1 98.06 210 ALA A O 1
ATOM 1475 N N . SER A 1 211 ? 21.172 -10.094 5.879 1 96.31 211 SER A N 1
ATOM 1476 C CA . SER A 1 211 ? 22.25 -11.078 5.902 1 96.31 211 SER A CA 1
ATOM 1477 C C . SER A 1 211 ? 23.516 -10.484 6.512 1 96.31 211 SER A C 1
ATOM 1479 O O . SER A 1 211 ? 24.297 -11.195 7.152 1 96.31 211 SER A O 1
ATOM 1481 N N . ALA A 1 212 ? 23.672 -9.195 6.355 1 97.5 212 ALA A N 1
ATOM 1482 C CA . ALA A 1 212 ? 24.859 -8.5 6.863 1 97.5 212 ALA A CA 1
ATOM 1483 C C . ALA A 1 212 ? 24.688 -8.125 8.328 1 97.5 212 ALA A C 1
ATOM 1485 O O . ALA A 1 212 ? 25.594 -7.535 8.938 1 97.5 212 ALA A O 1
ATOM 1486 N N . GLY A 1 213 ? 23.484 -8.367 8.906 1 97.31 213 GLY A N 1
ATOM 1487 C CA . GLY A 1 213 ? 23.359 -8.25 10.352 1 97.31 213 GLY A CA 1
ATOM 1488 C C . GLY A 1 213 ? 22.547 -7.039 10.781 1 97.31 213 GLY A C 1
ATOM 1489 O O . GLY A 1 213 ? 22.453 -6.738 11.969 1 97.31 213 GLY A O 1
ATOM 1490 N N . ASP A 1 214 ? 21.984 -6.344 9.844 1 98.62 214 ASP A N 1
ATOM 1491 C CA . ASP A 1 214 ? 21.141 -5.215 10.219 1 98.62 214 ASP A CA 1
ATOM 1492 C C . ASP A 1 214 ? 19.859 -5.684 10.914 1 98.62 214 ASP A C 1
ATOM 1494 O O . ASP A 1 214 ? 19.062 -6.422 10.336 1 98.62 214 ASP A O 1
ATOM 1498 N N . ALA A 1 215 ? 19.625 -5.215 12.07 1 98.75 215 ALA A N 1
ATOM 1499 C CA . ALA A 1 215 ? 18.547 -5.715 12.906 1 98.75 215 ALA A CA 1
ATOM 1500 C C . ALA A 1 215 ? 17.188 -5.336 12.328 1 98.75 215 ALA A C 1
ATOM 1502 O O . ALA A 1 215 ? 16.234 -6.113 12.398 1 98.75 215 ALA A O 1
ATOM 1503 N N . VAL A 1 216 ? 17.062 -4.098 11.797 1 98.81 216 VAL A N 1
ATOM 1504 C CA . VAL A 1 216 ? 15.812 -3.645 11.211 1 98.81 216 VAL A CA 1
ATOM 1505 C C . VAL A 1 216 ? 15.469 -4.5 9.992 1 98.81 216 VAL A C 1
ATOM 1507 O O . VAL A 1 216 ? 14.359 -5.02 9.875 1 98.81 216 VAL A O 1
ATOM 1510 N N . ALA A 1 217 ? 16.406 -4.699 9.125 1 98.75 217 ALA A N 1
ATOM 1511 C CA . ALA A 1 217 ? 16.219 -5.52 7.934 1 98.75 217 ALA A CA 1
ATOM 1512 C C . ALA A 1 217 ? 15.883 -6.957 8.305 1 98.75 217 ALA A C 1
ATOM 1514 O O . ALA A 1 217 ? 15.016 -7.582 7.688 1 98.75 217 ALA A O 1
ATOM 1515 N N . ARG A 1 218 ? 16.516 -7.48 9.297 1 98.38 218 ARG A N 1
ATOM 1516 C CA . ARG A 1 218 ? 16.266 -8.844 9.75 1 98.38 218 ARG A CA 1
ATOM 1517 C C . ARG A 1 218 ? 14.828 -9.016 10.203 1 98.38 218 ARG A C 1
ATOM 1519 O O . ARG A 1 218 ? 14.172 -10.008 9.867 1 98.38 218 ARG A O 1
ATOM 1526 N N . ARG A 1 219 ? 14.375 -8.078 10.945 1 98.56 219 ARG A N 1
ATOM 1527 C CA . ARG A 1 219 ? 12.984 -8.148 11.406 1 98.56 219 ARG A CA 1
ATOM 1528 C C . ARG A 1 219 ? 12.016 -8.125 10.227 1 98.56 219 ARG A C 1
ATOM 1530 O O . ARG A 1 219 ? 11 -8.812 10.242 1 98.56 219 ARG A O 1
ATOM 1537 N N . ILE A 1 220 ? 12.336 -7.324 9.227 1 98.75 220 ILE A N 1
ATOM 1538 C CA . ILE A 1 220 ? 11.484 -7.211 8.047 1 98.75 220 ILE A CA 1
ATOM 1539 C C . ILE A 1 220 ? 11.414 -8.555 7.332 1 98.75 220 ILE A C 1
ATOM 1541 O O . ILE A 1 220 ? 10.328 -9.031 6.996 1 98.75 220 ILE A O 1
ATOM 1545 N N . VAL A 1 221 ? 12.57 -9.219 7.129 1 98.31 221 VAL A N 1
ATOM 1546 C CA . VAL A 1 221 ? 12.602 -10.453 6.359 1 98.31 221 VAL A CA 1
ATOM 1547 C C . VAL A 1 221 ? 12 -11.594 7.184 1 98.31 221 VAL A C 1
ATOM 1549 O O . VAL A 1 221 ? 11.367 -12.492 6.637 1 98.31 221 VAL A O 1
ATOM 1552 N N . GLU A 1 222 ? 12.148 -11.539 8.492 1 98.12 222 GLU A N 1
ATOM 1553 C CA . GLU A 1 222 ? 11.531 -12.539 9.359 1 98.12 222 GLU A CA 1
ATOM 1554 C C . GLU A 1 222 ? 10.008 -12.43 9.32 1 98.12 222 GLU A C 1
ATOM 1556 O O . GLU A 1 222 ? 9.312 -13.445 9.266 1 98.12 222 GLU A O 1
ATOM 1561 N N . ARG A 1 223 ? 9.547 -11.211 9.344 1 98.31 223 ARG A N 1
ATOM 1562 C CA . ARG A 1 223 ? 8.102 -11.008 9.234 1 98.31 223 ARG A CA 1
ATOM 1563 C C . ARG A 1 223 ? 7.586 -11.5 7.891 1 98.31 223 ARG A C 1
ATOM 1565 O O . ARG A 1 223 ? 6.504 -12.094 7.816 1 98.31 223 ARG A O 1
ATOM 1572 N N . ALA A 1 224 ? 8.336 -11.25 6.855 1 98.44 224 ALA A N 1
ATOM 1573 C CA . ALA A 1 224 ? 7.953 -11.727 5.531 1 98.44 224 ALA A CA 1
ATOM 1574 C C . ALA A 1 224 ? 7.867 -13.25 5.5 1 98.44 224 ALA A C 1
ATOM 1576 O O . ALA A 1 224 ? 6.934 -13.82 4.922 1 98.44 224 ALA A O 1
ATOM 1577 N N . ALA A 1 225 ? 8.805 -13.883 6.117 1 97.69 225 ALA A N 1
ATOM 1578 C CA . ALA A 1 225 ? 8.797 -15.344 6.188 1 97.69 225 ALA A CA 1
ATOM 1579 C C . ALA A 1 225 ? 7.594 -15.852 6.973 1 97.69 225 ALA A C 1
ATOM 1581 O O . ALA A 1 225 ? 6.984 -16.859 6.605 1 97.69 225 ALA A O 1
ATOM 1582 N N . ASP A 1 226 ? 7.285 -15.18 8.039 1 98.25 226 ASP A N 1
ATOM 1583 C CA . ASP A 1 226 ? 6.098 -15.523 8.812 1 98.25 226 ASP A CA 1
ATOM 1584 C C . ASP A 1 226 ? 4.836 -15.43 7.953 1 98.25 226 ASP A C 1
ATOM 1586 O O . ASP A 1 226 ? 3.98 -16.312 7.992 1 98.25 226 ASP A O 1
ATOM 1590 N N . ASP A 1 227 ? 4.738 -14.375 7.207 1 98.38 227 ASP A N 1
ATOM 1591 C CA . ASP A 1 227 ? 3.576 -14.156 6.352 1 98.38 227 ASP A CA 1
ATOM 1592 C C . ASP A 1 227 ? 3.465 -15.25 5.289 1 98.38 227 ASP A C 1
ATOM 1594 O O . ASP A 1 227 ? 2.377 -15.766 5.035 1 98.38 227 ASP A O 1
ATOM 1598 N N . LEU A 1 228 ? 4.562 -15.578 4.68 1 98.25 228 LEU A N 1
ATOM 1599 C CA . LEU A 1 228 ? 4.57 -16.641 3.678 1 98.25 228 LEU A CA 1
ATOM 1600 C C . LEU A 1 228 ? 4.191 -17.984 4.301 1 98.25 228 LEU A C 1
ATOM 1602 O O . LEU A 1 228 ? 3.447 -18.766 3.703 1 98.25 228 LEU A O 1
ATOM 1606 N N . ALA A 1 229 ? 4.703 -18.219 5.492 1 98.31 229 ALA A N 1
ATOM 1607 C CA . ALA A 1 229 ? 4.379 -19.453 6.195 1 98.31 229 ALA A CA 1
ATOM 1608 C C . ALA A 1 229 ? 2.883 -19.547 6.492 1 98.31 229 ALA A C 1
ATOM 1610 O O . ALA A 1 229 ? 2.283 -20.609 6.387 1 98.31 229 ALA A O 1
ATOM 1611 N N . ASP A 1 230 ? 2.326 -18.438 6.852 1 98.19 230 ASP A N 1
ATOM 1612 C CA . ASP A 1 230 ? 0.885 -18.391 7.078 1 98.19 230 ASP A CA 1
ATOM 1613 C C . ASP A 1 230 ? 0.118 -18.781 5.812 1 98.19 230 ASP A C 1
ATOM 1615 O O . ASP A 1 230 ? -0.859 -19.516 5.871 1 98.19 230 ASP A O 1
ATOM 1619 N N . SER A 1 231 ? 0.534 -18.281 4.684 1 98.62 231 SER A N 1
ATOM 1620 C CA . SER A 1 231 ? -0.123 -18.562 3.414 1 98.62 231 SER A CA 1
ATOM 1621 C C . SER A 1 231 ? 0.004 -20.047 3.049 1 98.62 231 SER A C 1
ATOM 1623 O O . SER A 1 231 ? -0.978 -20.672 2.658 1 98.62 231 SER A O 1
ATOM 1625 N N . VAL A 1 232 ? 1.184 -20.531 3.199 1 98.56 232 VAL A N 1
ATOM 1626 C CA . VAL A 1 232 ? 1.416 -21.938 2.883 1 98.56 232 VAL A CA 1
ATOM 1627 C C . VAL A 1 232 ? 0.607 -22.828 3.83 1 98.56 232 VAL A C 1
ATOM 1629 O O . VAL A 1 232 ? -0.001 -23.812 3.402 1 98.56 232 VAL A O 1
ATOM 1632 N N . ALA A 1 233 ? 0.626 -22.453 5.086 1 98.38 233 ALA A N 1
ATOM 1633 C CA . ALA A 1 233 ? -0.126 -23.234 6.07 1 98.38 233 ALA A CA 1
ATOM 1634 C C . ALA A 1 233 ? -1.607 -23.281 5.707 1 98.38 233 ALA A C 1
ATOM 1636 O O . ALA A 1 233 ? -2.227 -24.344 5.766 1 98.38 233 ALA A O 1
ATOM 1637 N N . ALA A 1 234 ? -2.166 -22.188 5.34 1 98.44 234 ALA A N 1
ATOM 1638 C CA . ALA A 1 234 ? -3.57 -22.141 4.938 1 98.44 234 ALA A CA 1
ATOM 1639 C C . ALA A 1 234 ? -3.812 -22.984 3.691 1 98.44 234 ALA A C 1
ATOM 1641 O O . ALA A 1 234 ? -4.824 -23.672 3.596 1 98.44 234 ALA A O 1
ATOM 1642 N N . ALA A 1 235 ? -2.92 -22.938 2.742 1 98.62 235 ALA A N 1
ATOM 1643 C CA . ALA A 1 235 ? -3.041 -23.719 1.515 1 98.62 235 ALA A CA 1
ATOM 1644 C C . ALA A 1 235 ? -2.982 -25.219 1.808 1 98.62 235 ALA A C 1
ATOM 1646 O O . ALA A 1 235 ? -3.783 -25.984 1.279 1 98.62 235 ALA A O 1
ATOM 1647 N N . VAL A 1 236 ? -2.045 -25.578 2.641 1 98.44 236 VAL A N 1
ATOM 1648 C CA . VAL A 1 236 ? -1.89 -26.984 3.01 1 98.44 236 VAL A CA 1
ATOM 1649 C C . VAL A 1 236 ? -3.127 -27.469 3.768 1 98.44 236 VAL A C 1
ATOM 1651 O O . VAL A 1 236 ? -3.6 -28.578 3.559 1 98.44 236 VAL A O 1
ATOM 1654 N N . ALA A 1 237 ? -3.627 -26.625 4.598 1 97.44 237 ALA A N 1
ATOM 1655 C CA . ALA A 1 237 ? -4.805 -26.969 5.391 1 97.44 237 ALA A CA 1
ATOM 1656 C C . ALA A 1 237 ? -6.016 -27.219 4.492 1 97.44 237 ALA A C 1
ATOM 1658 O O . ALA A 1 237 ? -6.938 -27.953 4.867 1 97.44 237 ALA A O 1
ATOM 1659 N N . ALA A 1 238 ? -6.02 -26.656 3.336 1 96.75 238 ALA A N 1
ATOM 1660 C CA . ALA A 1 238 ? -7.141 -26.797 2.408 1 96.75 238 ALA A CA 1
ATOM 1661 C C . ALA A 1 238 ? -7.105 -28.156 1.705 1 96.75 238 ALA A C 1
ATOM 1663 O O . ALA A 1 238 ? -8.094 -28.562 1.094 1 96.75 238 ALA A O 1
ATOM 1664 N N . ILE A 1 239 ? -6.004 -28.781 1.726 1 97 239 ILE A N 1
ATOM 1665 C CA . ILE A 1 239 ? -5.84 -30.094 1.099 1 97 239 ILE A CA 1
ATOM 1666 C C . ILE A 1 239 ? -6.406 -31.172 2.014 1 97 239 ILE A C 1
ATOM 1668 O O . ILE A 1 239 ? -6.09 -31.219 3.207 1 97 239 ILE A O 1
ATOM 1672 N N . SER A 1 240 ? -7.18 -32.031 1.49 1 96 240 SER A N 1
ATOM 1673 C CA . SER A 1 240 ? -7.82 -33.094 2.26 1 96 240 SER A CA 1
ATOM 1674 C C . SER A 1 240 ? -6.805 -34.125 2.729 1 96 240 SER A C 1
ATOM 1676 O O . SER A 1 240 ? -5.785 -34.344 2.072 1 96 240 SER A O 1
ATOM 1678 N N . GLY A 1 241 ? -7.098 -34.781 3.904 1 94.19 241 GLY A N 1
ATOM 1679 C CA . GLY A 1 241 ? -6.262 -35.844 4.43 1 94.19 241 GLY A CA 1
ATOM 1680 C C . GLY A 1 241 ? -5.215 -35.344 5.41 1 94.19 241 GLY A C 1
ATOM 1681 O O . GLY A 1 241 ? -5.172 -34.156 5.734 1 94.19 241 GLY A O 1
ATOM 1682 N N . ASP A 1 242 ? -4.375 -36.219 5.945 1 93.56 242 ASP A N 1
ATOM 1683 C CA . ASP A 1 242 ? -3.43 -35.875 7 1 93.56 242 ASP A CA 1
ATOM 1684 C C . ASP A 1 242 ? -1.996 -36.188 6.574 1 93.56 242 ASP A C 1
ATOM 1686 O O . ASP A 1 242 ? -1.052 -35.938 7.328 1 93.56 242 ASP A O 1
ATOM 1690 N N . GLY A 1 243 ? -1.803 -36.656 5.41 1 95.12 243 GLY A N 1
ATOM 1691 C CA . GLY A 1 243 ? -0.481 -37.031 4.922 1 95.12 243 GLY A CA 1
ATOM 1692 C C . GLY A 1 243 ? 0.337 -35.812 4.484 1 95.12 243 GLY A C 1
ATOM 1693 O O . GLY A 1 243 ? -0.151 -34.688 4.508 1 95.12 243 GLY A O 1
ATOM 1694 N N . PRO A 1 244 ? 1.578 -36.094 4.152 1 96.88 244 PRO A N 1
ATOM 1695 C CA . PRO A 1 244 ? 2.439 -35 3.664 1 96.88 244 PRO A CA 1
ATOM 1696 C C . PRO A 1 244 ? 1.899 -34.344 2.398 1 96.88 244 PRO A C 1
ATOM 1698 O O . PRO A 1 244 ? 1.295 -35 1.557 1 96.88 244 PRO A O 1
ATOM 1701 N N . VAL A 1 245 ? 2.088 -33.094 2.297 1 98.31 245 VAL A N 1
ATOM 1702 C CA . VAL A 1 245 ? 1.689 -32.312 1.135 1 98.31 245 VAL A CA 1
ATOM 1703 C C . VAL A 1 245 ? 2.924 -31.688 0.483 1 98.31 245 VAL A C 1
ATOM 1705 O O . VAL A 1 245 ? 3.631 -30.891 1.107 1 98.31 245 VAL A O 1
ATOM 1708 N N . PRO A 1 246 ? 3.209 -32.094 -0.78 1 98.38 246 PRO A N 1
ATOM 1709 C CA . PRO A 1 246 ? 4.309 -31.406 -1.454 1 98.38 246 PRO A CA 1
ATOM 1710 C C . PRO A 1 246 ? 4.043 -29.906 -1.629 1 98.38 246 PRO A C 1
ATOM 1712 O O . PRO A 1 246 ? 2.947 -29.516 -2.033 1 98.38 246 PRO A O 1
ATOM 1715 N N . VAL A 1 247 ? 5.035 -29.078 -1.25 1 98.56 247 VAL A N 1
ATOM 1716 C CA . VAL A 1 247 ? 4.992 -27.625 -1.411 1 98.56 247 VAL A CA 1
ATOM 1717 C C . VAL A 1 247 ? 6.176 -27.172 -2.264 1 98.56 247 VAL A C 1
ATOM 1719 O O . VAL A 1 247 ? 7.305 -27.094 -1.774 1 98.56 247 VAL A O 1
ATOM 1722 N N . ALA A 1 248 ? 5.852 -26.859 -3.506 1 98.38 248 ALA A N 1
ATOM 1723 C CA . ALA A 1 248 ? 6.898 -26.375 -4.391 1 98.38 248 ALA A CA 1
ATOM 1724 C C . ALA A 1 248 ? 6.992 -24.844 -4.336 1 98.38 248 ALA A C 1
ATOM 1726 O O . ALA A 1 248 ? 5.969 -24.156 -4.305 1 98.38 248 ALA A O 1
ATOM 1727 N N . HIS A 1 249 ? 8.18 -24.328 -4.207 1 97.31 249 HIS A N 1
ATOM 1728 C CA . HIS A 1 249 ? 8.359 -22.875 -4.207 1 97.31 249 HIS A CA 1
ATOM 1729 C C . HIS A 1 249 ? 8.938 -22.391 -5.531 1 97.31 249 HIS A C 1
ATOM 1731 O O . HIS A 1 249 ? 9.781 -23.078 -6.129 1 97.31 249 HIS A O 1
ATOM 1737 N N . THR A 1 250 ? 8.359 -21.359 -6.039 1 93.88 250 THR A N 1
ATOM 1738 C CA . THR A 1 250 ? 8.797 -20.719 -7.273 1 93.88 250 THR A CA 1
ATOM 1739 C C . THR A 1 250 ? 8.93 -19.203 -7.086 1 93.88 250 THR A C 1
ATOM 1741 O O . THR A 1 250 ? 8.469 -18.656 -6.082 1 93.88 250 THR A O 1
ATOM 1744 N N . GLY A 1 251 ? 9.633 -18.562 -8.086 1 91.25 251 GLY A N 1
ATOM 1745 C CA . GLY A 1 251 ? 9.828 -17.125 -8.023 1 91.25 251 GLY A CA 1
ATOM 1746 C C . GLY A 1 251 ? 11.219 -16.734 -7.562 1 91.25 251 GLY A C 1
ATOM 1747 O O . GLY A 1 251 ? 11.914 -17.531 -6.922 1 91.25 251 GLY A O 1
ATOM 1748 N N . GLY A 1 252 ? 11.539 -15.523 -7.777 1 88.94 252 GLY A N 1
ATOM 1749 C CA . GLY A 1 252 ? 12.891 -15.039 -7.551 1 88.94 252 GLY A CA 1
ATOM 1750 C C . GLY A 1 252 ? 13.234 -14.891 -6.082 1 88.94 252 GLY A C 1
ATOM 1751 O O . GLY A 1 252 ? 14.398 -15.008 -5.695 1 88.94 252 GLY A O 1
ATOM 1752 N N . VAL A 1 253 ? 12.32 -14.703 -5.207 1 92.31 253 VAL A N 1
ATOM 1753 C CA . VAL A 1 253 ? 12.555 -14.453 -3.787 1 92.31 253 VAL A CA 1
ATOM 1754 C C . VAL A 1 253 ? 12.953 -15.758 -3.094 1 92.31 253 VAL A C 1
ATOM 1756 O O . VAL A 1 253 ? 13.781 -15.75 -2.178 1 92.31 253 VAL A O 1
ATOM 1759 N N . LEU A 1 254 ? 12.367 -16.859 -3.576 1 92.19 254 LEU A N 1
ATOM 1760 C CA . LEU A 1 254 ? 12.594 -18.141 -2.926 1 92.19 254 LEU A CA 1
ATOM 1761 C C . LEU A 1 254 ? 13.547 -19.016 -3.744 1 92.19 254 LEU A C 1
ATOM 1763 O O . LEU A 1 254 ? 13.344 -20.219 -3.871 1 92.19 254 LEU A O 1
ATOM 1767 N N . ALA A 1 255 ? 14.477 -18.391 -4.273 1 87.75 255 ALA A N 1
ATOM 1768 C CA . ALA A 1 255 ? 15.469 -19.156 -5.016 1 87.75 255 ALA A CA 1
ATOM 1769 C C . ALA A 1 255 ? 16.109 -20.234 -4.129 1 87.75 255 ALA A C 1
ATOM 1771 O O . ALA A 1 255 ? 16.391 -19.984 -2.953 1 87.75 255 ALA A O 1
ATOM 1772 N N . PRO A 1 256 ? 16.359 -21.328 -4.684 1 83.75 256 PRO A N 1
ATOM 1773 C CA . PRO A 1 256 ? 16.953 -22.406 -3.893 1 83.75 256 PRO A CA 1
ATOM 1774 C C . PRO A 1 256 ? 18.281 -22 -3.25 1 83.75 256 PRO A C 1
ATOM 1776 O O . PRO A 1 256 ? 19.109 -21.359 -3.895 1 83.75 256 PRO A O 1
ATOM 1779 N N . GLY A 1 257 ? 18.406 -22.359 -2.031 1 81.5 257 GLY A N 1
ATOM 1780 C CA . GLY A 1 257 ? 19.641 -22.094 -1.301 1 81.5 257 GLY A CA 1
ATOM 1781 C C . GLY A 1 257 ? 19.719 -20.656 -0.804 1 81.5 257 GLY A C 1
ATOM 1782 O O . GLY A 1 257 ? 20.766 -20.234 -0.286 1 81.5 257 GLY A O 1
ATOM 1783 N N . GLY A 1 258 ? 18.672 -19.969 -0.942 1 85.69 258 GLY A N 1
ATOM 1784 C CA . GLY A 1 258 ? 18.672 -18.562 -0.522 1 85.69 258 GLY A CA 1
ATOM 1785 C C . GLY A 1 258 ? 18.234 -18.375 0.915 1 85.69 258 GLY A C 1
ATOM 1786 O O . GLY A 1 258 ? 17.703 -19.312 1.537 1 85.69 258 GLY A O 1
ATOM 1787 N N . PHE A 1 259 ? 18.547 -17.25 1.444 1 89.12 259 PHE A N 1
ATOM 1788 C CA . PHE A 1 259 ? 18.219 -16.875 2.814 1 89.12 259 PHE A CA 1
ATOM 1789 C C . PHE A 1 259 ? 16.719 -16.953 3.057 1 89.12 259 PHE A C 1
ATOM 1791 O O . PHE A 1 259 ? 16.266 -17.484 4.078 1 89.12 259 PHE A O 1
ATOM 1798 N N . ALA A 1 260 ? 15.883 -16.578 2.148 1 93.94 260 ALA A N 1
ATOM 1799 C CA . ALA A 1 260 ? 14.43 -16.5 2.297 1 93.94 260 ALA A CA 1
ATOM 1800 C C . ALA A 1 260 ? 13.812 -17.891 2.391 1 93.94 260 ALA A C 1
ATOM 1802 O O . ALA A 1 260 ? 12.906 -18.125 3.191 1 93.94 260 ALA A O 1
ATOM 1803 N N . VAL A 1 261 ? 14.258 -18.797 1.551 1 94.94 261 VAL A N 1
ATOM 1804 C CA . VAL A 1 261 ? 13.695 -20.141 1.546 1 94.94 261 VAL A CA 1
ATOM 1805 C C . VAL A 1 261 ? 14.047 -20.859 2.85 1 94.94 261 VAL A C 1
ATOM 1807 O O . VAL A 1 261 ? 13.242 -21.625 3.379 1 94.94 261 VAL A O 1
ATOM 1810 N N . ASP A 1 262 ? 15.234 -20.609 3.338 1 94.81 262 ASP A N 1
ATOM 1811 C CA . ASP A 1 262 ? 15.625 -21.188 4.617 1 94.81 262 ASP A CA 1
ATOM 1812 C C . ASP A 1 262 ? 14.727 -20.688 5.75 1 94.81 262 ASP A C 1
ATOM 1814 O O . ASP A 1 262 ? 14.297 -21.469 6.598 1 94.81 262 ASP A O 1
ATOM 1818 N N . LEU A 1 263 ? 14.5 -19.438 5.762 1 95.44 263 LEU A N 1
ATOM 1819 C CA . LEU A 1 263 ? 13.617 -18.875 6.77 1 95.44 263 LEU A CA 1
ATOM 1820 C C . LEU A 1 263 ? 12.219 -19.484 6.676 1 95.44 263 LEU A C 1
ATOM 1822 O O . LEU A 1 263 ? 11.609 -19.812 7.699 1 95.44 263 LEU A O 1
ATOM 1826 N N . LEU A 1 264 ? 11.75 -19.609 5.473 1 97 264 LEU A N 1
ATOM 1827 C CA . LEU A 1 264 ? 10.43 -20.203 5.266 1 97 264 LEU A CA 1
ATOM 1828 C C . LEU A 1 264 ? 10.398 -21.641 5.762 1 97 264 LEU A C 1
ATOM 1830 O O . LEU A 1 264 ? 9.445 -22.047 6.438 1 97 264 LEU A O 1
ATOM 1834 N N . ARG A 1 265 ? 11.391 -22.391 5.418 1 96.31 265 ARG A N 1
ATOM 1835 C CA . ARG A 1 265 ? 11.492 -23.781 5.848 1 96.31 265 ARG A CA 1
ATOM 1836 C C . ARG A 1 265 ? 11.414 -23.891 7.367 1 96.31 265 ARG A C 1
ATOM 1838 O O . ARG A 1 265 ? 10.68 -24.719 7.898 1 96.31 265 ARG A O 1
ATOM 1845 N N . ASP A 1 266 ? 12.141 -23.047 8.023 1 95.88 266 ASP A N 1
ATOM 1846 C CA . ASP A 1 266 ? 12.164 -23.047 9.484 1 95.88 266 ASP A CA 1
ATOM 1847 C C . ASP A 1 266 ? 10.781 -22.75 10.055 1 95.88 266 ASP A C 1
ATOM 1849 O O . ASP A 1 266 ? 10.352 -23.391 11.016 1 95.88 266 ASP A O 1
ATOM 1853 N N . ARG A 1 267 ? 10.117 -21.797 9.484 1 96.75 267 ARG A N 1
ATOM 1854 C CA . ARG A 1 267 ? 8.805 -21.406 9.977 1 96.75 267 ARG A CA 1
ATOM 1855 C C . ARG A 1 267 ? 7.777 -22.516 9.727 1 96.75 267 ARG A C 1
ATOM 1857 O O . ARG A 1 267 ? 6.875 -22.719 10.539 1 96.75 267 ARG A O 1
ATOM 1864 N N . LEU A 1 268 ? 7.906 -23.188 8.586 1 96.88 268 LEU A N 1
ATOM 1865 C CA . LEU A 1 268 ? 6.949 -24.234 8.234 1 96.88 268 LEU A CA 1
ATOM 1866 C C . LEU A 1 268 ? 7.121 -25.453 9.125 1 96.88 268 LEU A C 1
ATOM 1868 O O . LEU A 1 268 ? 6.152 -26.156 9.43 1 96.88 268 LEU A O 1
ATOM 1872 N N . ALA A 1 269 ? 8.312 -25.766 9.5 1 93.94 269 ALA A N 1
ATOM 1873 C CA . ALA A 1 269 ? 8.609 -26.922 10.336 1 93.94 269 ALA A CA 1
ATOM 1874 C C . ALA A 1 269 ? 7.797 -26.891 11.633 1 93.94 269 ALA A C 1
ATOM 1876 O O . ALA A 1 269 ? 7.281 -27.922 12.078 1 93.94 269 ALA A O 1
ATOM 1877 N N . ASP A 1 270 ? 7.551 -25.781 12.148 1 90.06 270 ASP A N 1
ATOM 1878 C CA . ASP A 1 270 ? 6.848 -25.594 13.414 1 90.06 270 ASP A CA 1
ATOM 1879 C C . ASP A 1 270 ? 5.344 -25.469 13.188 1 90.06 270 ASP A C 1
ATOM 1881 O O . ASP A 1 270 ? 4.543 -26.031 13.938 1 90.06 270 ASP A O 1
ATOM 1885 N N . ARG A 1 271 ? 4.953 -24.859 12.172 1 91.88 271 ARG A N 1
ATOM 1886 C CA . ARG A 1 271 ? 3.574 -24.422 11.969 1 91.88 271 ARG A CA 1
ATOM 1887 C C . ARG A 1 271 ? 2.779 -25.469 11.195 1 91.88 271 ARG A C 1
ATOM 1889 O O . ARG A 1 271 ? 1.581 -25.641 11.43 1 91.88 271 ARG A O 1
ATOM 1896 N N . THR A 1 272 ? 3.475 -26.078 10.227 1 95.75 272 THR A N 1
ATOM 1897 C CA . THR A 1 272 ? 2.809 -26.969 9.281 1 95.75 272 THR A CA 1
ATOM 1898 C C . THR A 1 272 ? 3.68 -28.188 8.977 1 95.75 272 THR A C 1
ATOM 1900 O O . THR A 1 272 ? 4.219 -28.297 7.875 1 95.75 272 THR A O 1
ATOM 1903 N N . PRO A 1 273 ? 3.629 -29.141 9.836 1 93.06 273 PRO A N 1
ATOM 1904 C CA . PRO A 1 273 ? 4.516 -30.297 9.672 1 93.06 273 PRO A CA 1
ATOM 1905 C C . PRO A 1 273 ? 4.203 -31.109 8.422 1 93.06 273 PRO A C 1
ATOM 1907 O O . PRO A 1 273 ? 5.074 -31.812 7.906 1 93.06 273 PRO A O 1
ATOM 1910 N N . ARG A 1 274 ? 2.992 -30.969 7.941 1 96.31 274 ARG A N 1
ATOM 1911 C CA . ARG A 1 274 ? 2.578 -31.719 6.758 1 96.31 274 ARG A CA 1
ATOM 1912 C C . ARG A 1 274 ? 3.244 -31.156 5.5 1 96.31 274 ARG A C 1
ATOM 1914 O O . ARG A 1 274 ? 3.219 -31.797 4.445 1 96.31 274 ARG A O 1
ATOM 1921 N N . ALA A 1 275 ? 3.803 -29.984 5.598 1 98 275 ALA A N 1
ATOM 1922 C CA . ALA A 1 275 ? 4.367 -29.328 4.422 1 98 275 ALA A CA 1
ATOM 1923 C C . ALA A 1 275 ? 5.727 -29.922 4.062 1 98 275 ALA A C 1
ATOM 1925 O O . ALA A 1 275 ? 6.645 -29.922 4.887 1 98 275 ALA A O 1
ATOM 1926 N N . ASP A 1 276 ? 5.824 -30.406 2.918 1 97.56 276 ASP A N 1
ATOM 1927 C CA . ASP A 1 276 ? 7.094 -30.891 2.383 1 97.56 276 ASP A CA 1
ATOM 1928 C C . ASP A 1 276 ? 7.656 -29.922 1.345 1 97.56 276 ASP A C 1
ATOM 1930 O O . ASP A 1 276 ? 7.43 -30.094 0.145 1 97.56 276 ASP A O 1
ATOM 1934 N N . LEU A 1 277 ? 8.414 -28.969 1.812 1 97.38 277 LEU A N 1
ATOM 1935 C CA . LEU A 1 277 ? 8.945 -27.906 0.973 1 97.38 277 LEU A CA 1
ATOM 1936 C C . LEU A 1 277 ? 10.023 -28.438 0.038 1 97.38 277 LEU A C 1
ATOM 1938 O O . LEU A 1 277 ? 10.961 -29.109 0.48 1 97.38 277 LEU A O 1
ATOM 1942 N N . ARG A 1 278 ? 9.891 -28.109 -1.21 1 96 278 ARG A N 1
ATOM 1943 C CA . ARG A 1 278 ? 10.852 -28.594 -2.199 1 96 278 ARG A CA 1
ATOM 1944 C C . ARG A 1 278 ? 10.961 -27.625 -3.373 1 96 278 ARG A C 1
ATOM 1946 O O . ARG A 1 278 ? 10.062 -26.812 -3.6 1 96 278 ARG A O 1
ATOM 1953 N N . PRO A 1 279 ? 12.055 -27.656 -4.105 1 95.81 279 PRO A N 1
ATOM 1954 C CA . PRO A 1 279 ? 12.156 -26.828 -5.309 1 95.81 279 PRO A CA 1
ATOM 1955 C C . PRO A 1 279 ? 11.156 -27.234 -6.391 1 95.81 279 PRO A C 1
ATOM 1957 O O . PRO A 1 279 ? 10.734 -28.391 -6.441 1 95.81 279 PRO A O 1
ATOM 1960 N N . ALA A 1 280 ? 10.836 -26.344 -7.207 1 97.25 280 ALA A N 1
ATOM 1961 C CA . ALA A 1 280 ? 9.953 -26.625 -8.336 1 97.25 280 ALA A CA 1
ATOM 1962 C C . ALA A 1 280 ? 10.609 -27.578 -9.32 1 97.25 280 ALA A C 1
ATOM 1964 O O . ALA A 1 280 ? 11.797 -27.469 -9.617 1 97.25 280 ALA A O 1
ATOM 1965 N N . ALA A 1 281 ? 9.812 -28.5 -9.82 1 97.38 281 ALA A N 1
ATOM 1966 C CA . ALA A 1 281 ? 10.328 -29.453 -10.805 1 97.38 281 ALA A CA 1
ATOM 1967 C C . ALA A 1 281 ? 10.508 -28.781 -12.172 1 97.38 281 ALA A C 1
ATOM 1969 O O . ALA A 1 281 ? 11.344 -29.203 -12.969 1 97.38 281 ALA A O 1
ATOM 1970 N N . GLY A 1 282 ? 9.758 -27.766 -12.383 1 96.56 282 GLY A N 1
ATOM 1971 C CA . GLY A 1 282 ? 9.805 -27.047 -13.648 1 96.56 282 GLY A CA 1
ATOM 1972 C C . GLY A 1 282 ? 9.273 -25.625 -13.547 1 96.56 282 GLY A C 1
ATOM 1973 O O . GLY A 1 282 ? 8.828 -25.203 -12.484 1 96.56 282 GLY A O 1
ATOM 1974 N N . SER A 1 283 ? 9.312 -24.906 -14.703 1 95.25 283 SER A N 1
ATOM 1975 C CA . SER A 1 283 ? 8.922 -23.5 -14.766 1 95.25 283 SER A CA 1
ATOM 1976 C C . SER A 1 283 ? 7.449 -23.344 -15.141 1 95.25 283 SER A C 1
ATOM 1978 O O . SER A 1 283 ? 6.801 -24.328 -15.523 1 95.25 283 SER A O 1
ATOM 1980 N N . ALA A 1 284 ? 6.984 -22.156 -14.938 1 96.5 284 ALA A N 1
ATOM 1981 C CA . ALA A 1 284 ? 5.629 -21.844 -15.383 1 96.5 284 ALA A CA 1
ATOM 1982 C C . ALA A 1 284 ? 5.48 -22.078 -16.891 1 96.5 284 ALA A C 1
ATOM 1984 O O . ALA A 1 284 ? 4.43 -22.516 -17.344 1 96.5 284 ALA A O 1
ATOM 1985 N N . LEU A 1 285 ? 6.527 -21.75 -17.625 1 96.75 285 LEU A N 1
ATOM 1986 C CA . LEU A 1 285 ? 6.508 -21.969 -19.078 1 96.75 285 LEU A CA 1
ATOM 1987 C C . LEU A 1 285 ? 6.383 -23.438 -19.406 1 96.75 285 LEU A C 1
ATOM 1989 O O . LEU A 1 285 ? 5.605 -23.828 -20.281 1 96.75 285 LEU A O 1
ATOM 1993 N N . ALA A 1 286 ? 7.133 -24.234 -18.703 1 96.75 286 ALA A N 1
ATOM 1994 C CA . ALA A 1 286 ? 7.016 -25.672 -18.875 1 96.75 286 ALA A CA 1
ATOM 1995 C C . ALA A 1 286 ? 5.613 -26.156 -18.516 1 96.75 286 ALA A C 1
ATOM 1997 O O . ALA A 1 286 ? 5.066 -27.047 -19.172 1 96.75 286 ALA A O 1
ATOM 1998 N N . GLY A 1 287 ? 5.07 -25.562 -17.453 1 97.75 287 GLY A N 1
ATOM 1999 C CA . GLY A 1 287 ? 3.705 -25.891 -17.078 1 97.75 287 GLY A CA 1
ATOM 2000 C C . GLY A 1 287 ? 2.686 -25.547 -18.141 1 97.75 287 GLY A C 1
ATOM 2001 O O . GLY A 1 287 ? 1.775 -26.328 -18.422 1 97.75 287 GLY A O 1
ATOM 2002 N N . ALA A 1 288 ? 2.861 -24.406 -18.703 1 98.06 288 ALA A N 1
ATOM 2003 C CA . ALA A 1 288 ? 1.972 -24 -19.781 1 98.06 288 ALA A CA 1
ATOM 2004 C C . ALA A 1 288 ? 2.037 -24.984 -20.953 1 98.06 288 ALA A C 1
ATOM 2006 O O . ALA A 1 288 ? 1.004 -25.359 -21.516 1 98.06 288 ALA A O 1
ATOM 2007 N N . LEU A 1 289 ? 3.203 -25.344 -21.328 1 97.38 289 LEU A N 1
ATOM 2008 C CA . LEU A 1 289 ? 3.375 -26.297 -22.422 1 97.38 289 LEU A CA 1
ATOM 2009 C C . LEU A 1 289 ? 2.75 -27.641 -22.078 1 97.38 289 LEU A C 1
ATOM 2011 O O . LEU A 1 289 ? 2.121 -28.266 -22.938 1 97.38 289 LEU A O 1
ATOM 2015 N N . ARG A 1 290 ? 2.898 -28.062 -20.891 1 96.94 290 ARG A N 1
ATOM 2016 C CA . ARG A 1 290 ? 2.279 -29.312 -20.438 1 96.94 290 ARG A CA 1
ATOM 2017 C C . ARG A 1 290 ? 0.761 -29.234 -20.562 1 96.94 290 ARG A C 1
ATOM 2019 O O . ARG A 1 290 ? 0.126 -30.188 -21.031 1 96.94 290 ARG A O 1
ATOM 2026 N N . LEU A 1 291 ? 0.203 -28.125 -20.156 1 97.75 291 LEU A N 1
ATOM 2027 C CA . LEU A 1 291 ? -1.245 -27.953 -20.156 1 97.75 291 LEU A CA 1
ATOM 2028 C C . LEU A 1 291 ? -1.771 -27.859 -21.594 1 97.75 291 LEU A C 1
ATOM 2030 O O . LEU A 1 291 ? -2.941 -28.156 -21.844 1 97.75 291 LEU A O 1
ATOM 2034 N N . ALA A 1 292 ? -0.931 -27.359 -22.469 1 97.75 292 ALA A N 1
ATOM 2035 C CA . ALA A 1 292 ? -1.299 -27.406 -23.875 1 97.75 292 ALA A CA 1
ATOM 2036 C C . ALA A 1 292 ? -1.453 -28.844 -24.359 1 97.75 292 ALA A C 1
ATOM 2038 O O . ALA A 1 292 ? -2.252 -29.125 -25.266 1 97.75 292 ALA A O 1
ATOM 2039 N N . GLY A 1 293 ? -0.743 -29.75 -23.812 1 96.12 293 GLY A N 1
ATOM 2040 C CA . GLY A 1 293 ? -0.805 -31.156 -24.188 1 96.12 293 GLY A CA 1
ATOM 2041 C C . GLY A 1 293 ? -1.895 -31.906 -23.453 1 96.12 293 GLY A C 1
ATOM 2042 O O . GLY A 1 293 ? -2.74 -32.562 -24.078 1 96.12 293 GLY A O 1
ATOM 2043 N N . ASP A 1 294 ? -1.87 -31.859 -22.141 1 94.5 294 ASP A N 1
ATOM 2044 C CA . ASP A 1 294 ? -2.812 -32.531 -21.25 1 94.5 294 ASP A CA 1
ATOM 2045 C C . ASP A 1 294 ? -3.18 -31.656 -20.062 1 94.5 294 ASP A C 1
ATOM 2047 O O . ASP A 1 294 ? -2.312 -31.281 -19.266 1 94.5 294 ASP A O 1
ATOM 2051 N N . THR A 1 295 ? -4.43 -31.453 -19.891 1 94.31 295 THR A N 1
ATOM 2052 C CA . THR A 1 295 ? -4.879 -30.516 -18.875 1 94.31 295 THR A CA 1
ATOM 2053 C C . THR A 1 295 ? -4.793 -31.141 -17.484 1 94.31 295 THR A C 1
ATOM 2055 O O . THR A 1 295 ? -4.742 -30.438 -16.469 1 94.31 295 THR A O 1
ATOM 2058 N N . GLY A 1 296 ? -4.859 -32.5 -17.469 1 93.25 296 GLY A N 1
ATOM 2059 C CA . GLY A 1 296 ? -4.84 -33.188 -16.188 1 93.25 296 GLY A CA 1
ATOM 2060 C C . GLY A 1 296 ? -5.93 -32.719 -15.242 1 93.25 296 GLY A C 1
ATOM 2061 O O . GLY A 1 296 ? -7.094 -32.625 -15.625 1 93.25 296 GLY A O 1
ATOM 2062 N N . PRO A 1 297 ? -5.562 -32.5 -13.938 1 94.94 297 PRO A N 1
ATOM 2063 C CA . PRO A 1 297 ? -6.57 -32.094 -12.945 1 94.94 297 PRO A CA 1
ATOM 2064 C C . PRO A 1 297 ? -6.918 -30.625 -13.031 1 94.94 297 PRO A C 1
ATOM 2066 O O . PRO A 1 297 ? -7.715 -30.125 -12.227 1 94.94 297 PRO A O 1
ATOM 2069 N N . TYR A 1 298 ? -6.406 -29.906 -14.031 1 96.25 298 TYR A N 1
ATOM 2070 C CA . TYR A 1 298 ? -6.52 -28.453 -14.07 1 96.25 298 TYR A CA 1
ATOM 2071 C C . TYR A 1 298 ? -7.68 -28.016 -14.961 1 96.25 298 TYR A C 1
ATOM 2073 O O . TYR A 1 298 ? -7.879 -26.828 -15.195 1 96.25 298 TYR A O 1
ATOM 2081 N N . GLY A 1 299 ? -8.414 -28.953 -15.516 1 94.19 299 GLY A N 1
ATOM 2082 C CA . GLY A 1 299 ? -9.43 -28.672 -16.516 1 94.19 299 GLY A CA 1
ATOM 2083 C C . GLY A 1 299 ? -10.383 -27.562 -16.109 1 94.19 299 GLY A C 1
ATOM 2084 O O . GLY A 1 299 ? -10.688 -26.672 -16.891 1 94.19 299 GLY A O 1
ATOM 2085 N N . ALA A 1 300 ? -10.805 -27.547 -14.836 1 93.62 300 ALA A N 1
ATOM 2086 C CA . ALA A 1 300 ? -11.805 -26.609 -14.344 1 93.62 300 ALA A CA 1
ATOM 2087 C C . ALA A 1 300 ? -11.211 -25.203 -14.188 1 93.62 300 ALA A C 1
ATOM 2089 O O . ALA A 1 300 ? -11.938 -24.234 -14.023 1 93.62 300 ALA A O 1
ATOM 2090 N N . LEU A 1 301 ? -9.914 -25.078 -14.281 1 95.12 301 LEU A N 1
ATOM 2091 C CA . LEU A 1 301 ? -9.234 -23.812 -14.062 1 95.12 301 LEU A CA 1
ATOM 2092 C C . LEU A 1 301 ? -8.875 -23.141 -15.391 1 95.12 301 LEU A C 1
ATOM 2094 O O . LEU A 1 301 ? -8.281 -22.062 -15.414 1 95.12 301 LEU A O 1
ATOM 2098 N N . LEU A 1 302 ? -9.273 -23.781 -16.531 1 95.19 302 LEU A N 1
ATOM 2099 C CA . LEU A 1 302 ? -8.914 -23.297 -17.859 1 95.19 302 LEU A CA 1
ATOM 2100 C C . LEU A 1 302 ? -10.148 -22.797 -18.609 1 95.19 302 LEU A C 1
ATOM 2102 O O . LEU A 1 302 ? -11.219 -23.406 -18.531 1 95.19 302 LEU A O 1
ATOM 2106 N N . THR A 1 303 ? -10.016 -21.703 -19.219 1 94.81 303 THR A N 1
ATOM 2107 C CA . THR A 1 303 ? -10.961 -21.297 -20.266 1 94.81 303 THR A CA 1
ATOM 2108 C C . THR A 1 303 ? -10.492 -21.766 -21.641 1 94.81 303 THR A C 1
ATOM 2110 O O . THR A 1 303 ? -9.383 -21.469 -22.062 1 94.81 303 THR A O 1
ATOM 2113 N N . VAL A 1 304 ? -11.367 -22.484 -22.328 1 95.12 304 VAL A N 1
ATOM 2114 C CA . VAL A 1 304 ? -10.977 -23.109 -23.594 1 95.12 304 VAL A CA 1
ATOM 2115 C C . VAL A 1 304 ? -11.812 -22.516 -24.734 1 95.12 304 VAL A C 1
ATOM 2117 O O . VAL A 1 304 ? -13.031 -22.391 -24.609 1 95.12 304 VAL A O 1
ATOM 2120 N N . ALA A 1 305 ? -11.086 -22.125 -25.734 1 95.31 305 ALA A N 1
ATOM 2121 C CA . ALA A 1 305 ? -11.742 -21.625 -26.938 1 95.31 305 ALA A CA 1
ATOM 2122 C C . ALA A 1 305 ? -11.227 -22.359 -28.172 1 95.31 305 ALA A C 1
ATOM 2124 O O . ALA A 1 305 ? -10.039 -22.672 -28.266 1 95.31 305 ALA A O 1
ATOM 2125 N N . HIS A 1 306 ? -12.078 -22.641 -29.188 1 94.38 306 HIS A N 1
ATOM 2126 C CA . HIS A 1 306 ? -11.734 -23.297 -30.438 1 94.38 306 HIS A CA 1
ATOM 2127 C C . HIS A 1 306 ? -11.938 -22.375 -31.625 1 94.38 306 HIS A C 1
ATOM 2129 O O . HIS A 1 306 ? -12.883 -21.578 -31.641 1 94.38 306 HIS A O 1
ATOM 2135 N N . ARG A 1 307 ? -10.852 -22.5 -32.438 1 84.19 307 ARG A N 1
ATOM 2136 C CA . ARG A 1 307 ? -11 -21.766 -33.688 1 84.19 307 ARG A CA 1
ATOM 2137 C C . ARG A 1 307 ? -12.062 -22.406 -34.594 1 84.19 307 ARG A C 1
ATOM 2139 O O . ARG A 1 307 ? -12.094 -23.641 -34.75 1 84.19 307 ARG A O 1
ATOM 2146 N N . GLY A 1 308 ? -12.969 -21.703 -35.219 1 67.44 308 GLY A N 1
ATOM 2147 C CA . GLY A 1 308 ? -13.992 -22.188 -36.125 1 67.44 308 GLY A CA 1
ATOM 2148 C C . GLY A 1 308 ? -15.273 -22.594 -35.406 1 67.44 308 GLY A C 1
ATOM 2149 O O . GLY A 1 308 ? -16.203 -23.094 -36.031 1 67.44 308 GLY A O 1
ATOM 2150 N N . ALA A 1 309 ? -15.312 -23 -34.125 1 48.84 309 ALA A N 1
ATOM 2151 C CA . ALA A 1 309 ? -16.609 -23.219 -33.5 1 48.84 309 ALA A CA 1
ATOM 2152 C C . ALA A 1 309 ? -17.516 -22 -33.656 1 48.84 309 ALA A C 1
ATOM 2154 O O . ALA A 1 309 ? -17.312 -20.984 -33 1 48.84 309 ALA A O 1
ATOM 2155 N N . ARG A 1 310 ? -17.812 -21.609 -34.812 1 34.34 310 ARG A N 1
ATOM 2156 C CA . ARG A 1 310 ? -18.922 -20.703 -35.125 1 34.34 310 ARG A CA 1
ATOM 2157 C C . ARG A 1 310 ? -20.234 -21.281 -34.594 1 34.34 310 ARG A C 1
ATOM 2159 O O . ARG A 1 310 ? -20.469 -22.484 -34.656 1 34.34 310 ARG A O 1
ATOM 2166 N N . MET B 1 1 ? -8.109 51.438 3.928 1 48.84 1 MET B N 1
ATOM 2167 C CA . MET B 1 1 ? -9.023 50.281 3.836 1 48.84 1 MET B CA 1
ATOM 2168 C C . MET B 1 1 ? -8.383 49.031 4.398 1 48.84 1 MET B C 1
ATOM 2170 O O . MET B 1 1 ? -7.152 48.906 4.402 1 48.84 1 MET B O 1
ATOM 2174 N N . ALA B 1 2 ? -9.078 48.25 5.152 1 73.44 2 ALA B N 1
ATOM 2175 C CA . ALA B 1 2 ? -8.438 47.125 5.828 1 73.44 2 ALA B CA 1
ATOM 2176 C C . ALA B 1 2 ? -7.859 46.125 4.82 1 73.44 2 ALA B C 1
ATOM 2178 O O . ALA B 1 2 ? -8.43 45.938 3.748 1 73.44 2 ALA B O 1
ATOM 2179 N N . SER B 1 3 ? -6.691 45.688 5 1 88.81 3 SER B N 1
ATOM 2180 C CA . SER B 1 3 ? -6.023 44.719 4.148 1 88.81 3 SER B CA 1
ATOM 2181 C C . SER B 1 3 ? -6.871 43.469 3.977 1 88.81 3 SER B C 1
ATOM 2183 O O . SER B 1 3 ? -7.434 42.969 4.945 1 88.81 3 SER B O 1
ATOM 2185 N N . LEU B 1 4 ? -7.211 43.188 2.738 1 95.81 4 LEU B N 1
ATOM 2186 C CA . LEU B 1 4 ? -7.965 41.969 2.467 1 95.81 4 LEU B CA 1
ATOM 2187 C C . LEU B 1 4 ? -7.051 40.75 2.461 1 95.81 4 LEU B C 1
ATOM 2189 O O . LEU B 1 4 ? -6.148 40.656 1.623 1 95.81 4 LEU B O 1
ATOM 2193 N N . LEU B 1 5 ? -7.262 39.875 3.434 1 97.88 5 LEU B N 1
ATOM 2194 C CA . LEU B 1 5 ? -6.5 38.656 3.559 1 97.88 5 LEU B CA 1
ATOM 2195 C C . LEU B 1 5 ? -7.328 37.469 3.096 1 97.88 5 LEU B C 1
ATOM 2197 O O . LEU B 1 5 ? -8.547 37.438 3.291 1 97.88 5 LEU B O 1
ATOM 2201 N N . VAL B 1 6 ? -6.629 36.469 2.51 1 98.12 6 VAL B N 1
ATOM 2202 C CA . VAL B 1 6 ? -7.289 35.25 2.057 1 98.12 6 VAL B CA 1
ATOM 2203 C C . VAL B 1 6 ? -6.531 34.031 2.572 1 98.12 6 VAL B C 1
ATOM 2205 O O . VAL B 1 6 ? -5.297 34 2.529 1 98.12 6 VAL B O 1
ATOM 2208 N N . GLY B 1 7 ? -7.273 33.094 3.143 1 98.25 7 GLY B N 1
ATOM 2209 C CA . GLY B 1 7 ? -6.75 31.781 3.484 1 98.25 7 GLY B CA 1
ATOM 2210 C C . GLY B 1 7 ? -7.297 30.672 2.604 1 98.25 7 GLY B C 1
ATOM 2211 O O . GLY B 1 7 ? -8.477 30.672 2.26 1 98.25 7 GLY B O 1
ATOM 2212 N N . ILE B 1 8 ? -6.402 29.797 2.207 1 98 8 ILE B N 1
ATOM 2213 C CA . ILE B 1 8 ? -6.809 28.656 1.377 1 98 8 ILE B CA 1
ATOM 2214 C C . ILE B 1 8 ? -6.297 27.359 1.991 1 98 8 ILE B C 1
ATOM 2216 O O . ILE B 1 8 ? -5.113 27.234 2.312 1 98 8 ILE B O 1
ATOM 2220 N N . ASP B 1 9 ? -7.141 26.453 2.217 1 96.69 9 ASP B N 1
ATOM 2221 C CA . ASP B 1 9 ? -6.852 25.078 2.605 1 96.69 9 ASP B CA 1
ATOM 2222 C C . ASP B 1 9 ? -7.121 24.109 1.454 1 96.69 9 ASP B C 1
ATOM 2224 O O . ASP B 1 9 ? -8.281 23.828 1.128 1 96.69 9 ASP B O 1
ATOM 2228 N N . GLY B 1 10 ? -6.035 23.594 0.892 1 93.94 10 GLY B N 1
ATOM 2229 C CA . GLY B 1 10 ? -6.164 22.719 -0.266 1 93.94 10 GLY B CA 1
ATOM 2230 C C . GLY B 1 10 ? -5.793 21.281 0.031 1 93.94 10 GLY B C 1
ATOM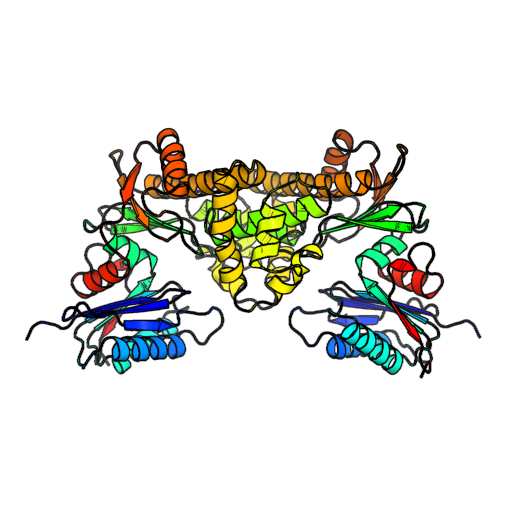 2231 O O . GLY B 1 10 ? -4.613 20.922 0.047 1 93.94 10 GLY B O 1
ATOM 2232 N N . GLY B 1 11 ? -6.73 20.422 0.137 1 87.25 11 GLY B N 1
ATOM 2233 C CA . GLY B 1 11 ? -6.527 19 0.366 1 87.25 11 GLY B CA 1
ATOM 2234 C C . GLY B 1 11 ? -6.863 18.141 -0.843 1 87.25 11 GLY B C 1
ATOM 2235 O O . GLY B 1 11 ? -7.039 18.656 -1.947 1 87.25 11 GLY B O 1
ATOM 2236 N N . GLN B 1 12 ? -6.828 16.812 -0.651 1 77.81 12 GLN B N 1
ATOM 2237 C CA . GLN B 1 12 ? -7.156 15.875 -1.722 1 77.81 12 GLN B CA 1
ATOM 2238 C C . GLN B 1 12 ? -8.656 15.836 -1.979 1 77.81 12 GLN B C 1
ATOM 2240 O O . GLN B 1 12 ? -9.094 15.688 -3.121 1 77.81 12 GLN B O 1
ATOM 2245 N N . SER B 1 13 ? -9.359 16.078 -0.924 1 78.31 13 SER B N 1
ATOM 2246 C CA . SER B 1 13 ? -10.812 15.984 -1.024 1 78.31 13 SER B CA 1
ATOM 2247 C C . SER B 1 13 ? -11.422 17.281 -1.522 1 78.31 13 SER B C 1
ATOM 2249 O O . SER B 1 13 ? -12.336 17.281 -2.35 1 78.31 13 SER B O 1
ATOM 2251 N N . ALA B 1 14 ? -10.922 18.422 -1.032 1 89.25 14 ALA B N 1
ATOM 2252 C CA . ALA B 1 14 ? -11.492 19.719 -1.391 1 89.25 14 ALA B CA 1
ATOM 2253 C C . ALA B 1 14 ? -10.469 20.844 -1.196 1 89.25 14 ALA B C 1
ATOM 2255 O O . ALA B 1 14 ? -9.477 20.672 -0.483 1 89.25 14 ALA B O 1
ATOM 2256 N N . LEU B 1 15 ? -10.727 21.891 -1.854 1 94.94 15 LEU B N 1
ATOM 2257 C CA . LEU B 1 15 ? -10.055 23.156 -1.603 1 94.94 15 LEU B CA 1
ATOM 2258 C C . LEU B 1 15 ? -11.039 24.203 -1.064 1 94.94 15 LEU B C 1
ATOM 2260 O O . LEU B 1 15 ? -12.125 24.375 -1.613 1 94.94 15 LEU B O 1
ATOM 2264 N N . ARG B 1 16 ? -10.672 24.828 0.007 1 97.31 16 ARG B N 1
ATOM 2265 C CA . ARG B 1 16 ? -11.531 25.797 0.665 1 97.31 16 ARG B CA 1
ATOM 2266 C C . ARG B 1 16 ? -10.844 27.172 0.74 1 97.31 16 ARG B C 1
ATOM 2268 O O . ARG B 1 16 ? -9.641 27.25 0.968 1 97.31 16 ARG B O 1
ATOM 2275 N N . LEU B 1 17 ? -11.625 28.156 0.543 1 98 17 LEU B N 1
ATOM 2276 C CA . LEU B 1 17 ? -11.125 29.531 0.547 1 98 17 LEU B CA 1
ATOM 2277 C C . LEU B 1 17 ? -12.016 30.422 1.396 1 98 17 LEU B C 1
ATOM 2279 O O . LEU B 1 17 ? -13.242 30.344 1.319 1 98 17 LEU B O 1
ATOM 2283 N N . ARG B 1 18 ? -11.367 31.234 2.213 1 97.38 18 ARG B N 1
ATOM 2284 C CA . ARG B 1 18 ? -12.078 32.219 3.02 1 97.38 18 ARG B CA 1
ATOM 2285 C C . ARG B 1 18 ? -11.328 33.562 3.039 1 97.38 18 ARG B C 1
ATOM 2287 O O . ARG B 1 18 ? -10.102 33.594 2.891 1 97.38 18 ARG B O 1
ATOM 2294 N N . THR B 1 19 ? -12.086 34.625 3.184 1 96.12 19 THR B N 1
ATOM 2295 C CA . THR B 1 19 ? -11.477 35.969 3.252 1 96.12 19 THR B CA 1
ATOM 2296 C C . THR B 1 19 ? -11.617 36.562 4.652 1 96.12 19 THR B C 1
ATOM 2298 O O . THR B 1 19 ? -12.383 36.031 5.473 1 96.12 19 THR B O 1
ATOM 2301 N N . SER B 1 20 ? -10.828 37.562 4.941 1 94.44 20 SER B N 1
ATOM 2302 C CA . SER B 1 20 ? -10.922 38.25 6.215 1 94.44 20 SER B CA 1
ATOM 2303 C C . SER B 1 20 ? -12.188 39.094 6.289 1 94.44 20 SER B C 1
ATOM 2305 O O . SER B 1 20 ? -12.57 39.562 7.363 1 94.44 20 SER B O 1
ATOM 2307 N N . ALA B 1 21 ? -12.852 39.219 5.16 1 91.06 21 ALA B N 1
ATOM 2308 C CA . ALA B 1 21 ? -13.977 40.156 5.078 1 91.06 21 ALA B CA 1
ATOM 2309 C C . ALA B 1 21 ? -15.297 39.438 5.32 1 91.06 21 ALA B C 1
ATOM 2311 O O . ALA B 1 21 ? -16.312 40.094 5.605 1 91.06 21 ALA B O 1
ATOM 2312 N N . THR B 1 22 ? -15.367 38.188 5.07 1 86.56 22 THR B N 1
ATOM 2313 C CA . THR B 1 22 ? -16.625 37.438 5.195 1 86.56 22 THR B CA 1
ATOM 2314 C C . THR B 1 22 ? -16.391 36.094 5.836 1 86.56 22 THR B C 1
ATOM 2316 O O . THR B 1 22 ? -15.258 35.625 5.914 1 86.56 22 THR B O 1
ATOM 2319 N N . THR B 1 23 ? -17.453 35.531 6.324 1 89.88 23 THR B N 1
ATOM 2320 C CA . THR B 1 23 ? -17.406 34.219 6.902 1 89.88 23 THR B CA 1
ATOM 2321 C C . THR B 1 23 ? -17.781 33.156 5.863 1 89.88 23 THR B C 1
ATOM 2323 O O . THR B 1 23 ? -17.672 31.953 6.125 1 89.88 23 THR B O 1
ATOM 2326 N N . ARG B 1 24 ? -18.094 33.625 4.676 1 94.75 24 ARG B N 1
ATOM 2327 C CA . ARG B 1 24 ? -18.453 32.688 3.605 1 94.75 24 ARG B CA 1
ATOM 2328 C C . ARG B 1 24 ? -17.25 31.906 3.135 1 94.75 24 ARG B C 1
ATOM 2330 O O . ARG B 1 24 ? -16.172 32.469 2.889 1 94.75 24 ARG B O 1
ATOM 2337 N N . VAL B 1 25 ? -17.406 30.594 3.049 1 97.25 25 VAL B N 1
ATOM 2338 C CA . VAL B 1 25 ? -16.328 29.719 2.594 1 97.25 25 VAL B CA 1
ATOM 2339 C C . VAL B 1 25 ? -16.625 29.234 1.176 1 97.25 25 VAL B C 1
ATOM 2341 O O . VAL B 1 25 ? -17.703 28.719 0.905 1 97.25 25 VAL B O 1
ATOM 2344 N N . GLY B 1 26 ? -15.734 29.5 0.268 1 97.69 26 GLY B N 1
ATOM 2345 C CA . GLY B 1 26 ? -15.797 28.922 -1.061 1 97.69 26 GLY B CA 1
ATOM 2346 C C . GLY B 1 26 ? -15.156 27.547 -1.137 1 97.69 26 GLY B C 1
ATOM 2347 O O . GLY B 1 26 ? -14.102 27.312 -0.539 1 97.69 26 GLY B O 1
ATOM 2348 N N . VAL B 1 27 ? -15.852 26.688 -1.866 1 97.06 27 VAL B N 1
ATOM 2349 C CA . VAL B 1 27 ? -15.344 25.328 -1.953 1 97.06 27 VAL B CA 1
ATOM 2350 C C . VAL B 1 27 ? -15.18 24.922 -3.418 1 97.06 27 VAL B C 1
ATOM 2352 O O . VAL B 1 27 ? -16.031 25.25 -4.254 1 97.06 27 VAL B O 1
ATOM 2355 N N . ALA B 1 28 ? -14.039 24.281 -3.703 1 95.38 28 ALA B N 1
ATOM 2356 C CA . ALA B 1 28 ? -13.758 23.688 -5.008 1 95.38 28 ALA B CA 1
ATOM 2357 C C . ALA B 1 28 ? -13.195 22.281 -4.859 1 95.38 28 ALA B C 1
ATOM 2359 O O . ALA B 1 28 ? -12.984 21.797 -3.742 1 95.38 28 ALA B O 1
ATOM 2360 N N . ASP B 1 29 ? -13.008 21.609 -5.992 1 88.31 29 ASP B N 1
ATOM 2361 C CA . ASP B 1 29 ? -12.469 20.25 -5.949 1 88.31 29 ASP B CA 1
ATOM 2362 C C . ASP B 1 29 ? -11.008 20.25 -5.492 1 88.31 29 ASP B C 1
ATOM 2364 O O . ASP B 1 29 ? -10.258 21.172 -5.805 1 88.31 29 ASP B O 1
ATOM 2368 N N . GLY B 1 30 ? -10.672 19.219 -4.793 1 82.62 30 GLY B N 1
ATOM 2369 C CA . GLY B 1 30 ? -9.336 19.094 -4.234 1 82.62 30 GLY B CA 1
ATOM 2370 C C . GLY B 1 30 ? -8.305 18.625 -5.246 1 82.62 30 GLY B C 1
ATOM 2371 O O . GLY B 1 30 ? -8.594 18.562 -6.445 1 82.62 30 GLY B O 1
ATOM 2372 N N . PHE B 1 31 ? -7.168 18.484 -4.672 1 76.12 31 PHE B N 1
ATOM 2373 C CA . PHE B 1 31 ? -5.992 18.062 -5.422 1 76.12 31 PHE B CA 1
ATOM 2374 C C . PHE B 1 31 ? -6.07 16.578 -5.762 1 76.12 31 PHE B C 1
ATOM 2376 O O . PHE B 1 31 ? -6.574 15.789 -4.969 1 76.12 31 PHE B O 1
ATOM 2383 N N . ARG B 1 32 ? -5.746 16.234 -7.027 1 68.62 32 ARG B N 1
ATOM 2384 C CA . ARG B 1 32 ? -5.617 14.844 -7.473 1 68.62 32 ARG B CA 1
ATOM 2385 C C . ARG B 1 32 ? -4.18 14.531 -7.875 1 68.62 32 ARG B C 1
ATOM 2387 O O . ARG B 1 32 ? -3.521 15.344 -8.531 1 68.62 32 ARG B O 1
ATOM 2394 N N . HIS B 1 33 ? -3.748 13.414 -7.379 1 61.25 33 HIS B N 1
ATOM 2395 C CA . HIS B 1 33 ? -2.391 12.992 -7.703 1 61.25 33 HIS B CA 1
ATOM 2396 C C . HIS B 1 33 ? -2.213 12.82 -9.211 1 61.25 33 HIS B C 1
ATOM 2398 O O . HIS B 1 33 ? -3.117 12.336 -9.891 1 61.25 33 HIS B O 1
ATOM 2404 N N . GLY B 1 34 ? -1.048 13.141 -9.828 1 57.12 34 GLY B N 1
ATOM 2405 C CA . GLY B 1 34 ? -0.722 12.938 -11.227 1 57.12 34 GLY B CA 1
ATOM 2406 C C . GLY B 1 34 ? -1.082 14.117 -12.102 1 57.12 34 GLY B C 1
ATOM 2407 O O . GLY B 1 34 ? -0.777 14.133 -13.297 1 57.12 34 GLY B O 1
ATOM 2408 N N . GLY B 1 35 ? -1.929 15.07 -11.773 1 54.69 35 GLY B N 1
ATOM 2409 C CA . GLY B 1 35 ? -2.303 16.203 -12.602 1 54.69 35 GLY B CA 1
ATOM 2410 C C . GLY B 1 35 ? -1.245 17.297 -12.641 1 54.69 35 GLY B C 1
ATOM 2411 O O . GLY B 1 35 ? -0.17 17.141 -12.062 1 54.69 35 GLY B O 1
ATOM 2412 N N . ASP B 1 36 ? -1.399 18.125 -13.766 1 58.31 36 ASP B N 1
ATOM 2413 C CA . ASP B 1 36 ? -0.619 19.359 -13.742 1 58.31 36 ASP B CA 1
ATOM 2414 C C . ASP B 1 36 ? -0.943 20.203 -12.508 1 58.31 36 ASP B C 1
ATOM 2416 O O . ASP B 1 36 ? -1.906 20.969 -12.508 1 58.31 36 ASP B O 1
ATOM 2420 N N . ASP B 1 37 ? -0.039 20.203 -11.578 1 78.56 37 ASP B N 1
ATOM 2421 C CA . ASP B 1 37 ? -0.342 20.609 -10.211 1 78.56 37 ASP B CA 1
ATOM 2422 C C . ASP B 1 37 ? -0.572 22.125 -10.125 1 78.56 37 ASP B C 1
ATOM 2424 O O . ASP B 1 37 ? -1.522 22.562 -9.484 1 78.56 37 ASP B O 1
ATOM 2428 N N . VAL B 1 38 ? -0.019 22.922 -11.195 1 87.44 38 VAL B N 1
ATOM 2429 C CA . VAL B 1 38 ? -0.095 24.375 -11.039 1 87.44 38 VAL B CA 1
ATOM 2430 C C . VAL B 1 38 ? -1.417 24.875 -11.602 1 87.44 38 VAL B C 1
ATOM 2432 O O . VAL B 1 38 ? -2.168 25.578 -10.914 1 87.44 38 VAL B O 1
ATOM 2435 N N . ASP B 1 39 ? -1.739 24.516 -12.859 1 88.44 39 ASP B N 1
ATOM 2436 C CA . ASP B 1 39 ? -2.959 24.984 -13.516 1 88.44 39 ASP B CA 1
ATOM 2437 C C . ASP B 1 39 ? -4.199 24.453 -12.797 1 88.44 39 ASP B C 1
ATOM 2439 O O . ASP B 1 39 ? -5.188 25.188 -12.648 1 88.44 39 ASP B O 1
ATOM 2443 N N . ASP B 1 40 ? -4.117 23.281 -12.406 1 88.88 40 ASP B N 1
ATOM 2444 C CA . ASP B 1 40 ? -5.254 22.672 -11.711 1 88.88 40 ASP B CA 1
ATOM 2445 C C . ASP B 1 40 ? -5.527 23.391 -10.391 1 88.88 40 ASP B C 1
ATOM 2447 O O . ASP B 1 40 ? -6.68 23.672 -10.062 1 88.88 40 ASP B O 1
ATOM 2451 N N . THR B 1 41 ? -4.508 23.656 -9.695 1 92.06 41 THR B N 1
ATOM 2452 C CA . THR B 1 41 ? -4.66 24.344 -8.414 1 92.06 41 THR B CA 1
ATOM 2453 C C . THR B 1 41 ? -5.172 25.766 -8.625 1 92.06 41 THR B C 1
ATOM 2455 O O . THR B 1 41 ? -6.086 26.219 -7.922 1 92.06 41 THR B O 1
ATOM 2458 N N . ALA B 1 42 ? -4.625 26.438 -9.602 1 93.06 42 ALA B N 1
ATOM 2459 C CA . ALA B 1 42 ? -5.062 27.812 -9.891 1 93.06 42 ALA B CA 1
ATOM 2460 C C . ALA B 1 42 ? -6.539 27.844 -10.266 1 93.06 42 ALA B C 1
ATOM 2462 O O . ALA B 1 42 ? -7.277 28.734 -9.844 1 93.06 42 ALA B O 1
ATOM 2463 N N . SER B 1 43 ? -6.879 26.891 -11.07 1 94.06 43 SER B N 1
ATOM 2464 C CA . SER B 1 43 ? -8.281 26.797 -11.477 1 94.06 43 SER B CA 1
ATOM 2465 C C . SER B 1 43 ? -9.188 26.547 -10.273 1 94.06 43 SER B C 1
ATOM 2467 O O . SER B 1 43 ? -10.273 27.125 -10.18 1 94.06 43 SER B O 1
ATOM 2469 N N . ALA B 1 44 ? -8.742 25.688 -9.406 1 94.69 44 ALA B N 1
ATOM 2470 C CA . ALA B 1 44 ? -9.508 25.422 -8.188 1 94.69 44 ALA B CA 1
ATOM 2471 C C . ALA B 1 44 ? -9.625 26.672 -7.32 1 94.69 44 ALA B C 1
ATOM 2473 O O . ALA B 1 44 ? -10.688 26.938 -6.762 1 94.69 44 ALA B O 1
ATOM 2474 N N . VAL B 1 45 ? -8.57 27.422 -7.23 1 96.19 45 VAL B N 1
ATOM 2475 C CA . VAL B 1 45 ? -8.562 28.656 -6.461 1 96.19 45 VAL B CA 1
ATOM 2476 C C . VAL B 1 45 ? -9.555 29.641 -7.062 1 96.19 45 VAL B C 1
ATOM 2478 O O . VAL B 1 45 ? -10.312 30.297 -6.336 1 96.19 45 VAL B O 1
ATOM 2481 N N . ARG B 1 46 ? -9.57 29.703 -8.344 1 96.38 46 ARG B N 1
ATOM 2482 C CA . ARG B 1 46 ? -10.508 30.594 -9.023 1 96.38 46 ARG B CA 1
ATOM 2483 C C . ARG B 1 46 ? -11.953 30.234 -8.688 1 96.38 46 ARG B C 1
ATOM 2485 O O . ARG B 1 46 ? -12.75 31.109 -8.336 1 96.38 46 ARG B O 1
ATOM 2492 N N . ARG B 1 47 ? -12.203 28.969 -8.773 1 96.94 47 ARG B N 1
ATOM 2493 C CA . ARG B 1 47 ? -13.555 28.5 -8.5 1 96.94 47 ARG B CA 1
ATOM 2494 C C . ARG B 1 47 ? -13.953 28.781 -7.051 1 96.94 47 ARG B C 1
ATOM 2496 O O . ARG B 1 47 ? -15.07 29.219 -6.781 1 96.94 47 ARG B O 1
ATOM 2503 N N . ALA B 1 48 ? -13.047 28.516 -6.168 1 97.5 48 ALA B N 1
ATOM 2504 C CA . ALA B 1 48 ? -13.328 28.75 -4.758 1 97.5 48 ALA B CA 1
ATOM 2505 C C . ALA B 1 48 ? -13.516 30.234 -4.48 1 97.5 48 ALA B C 1
ATOM 2507 O O . ALA B 1 48 ? -14.352 30.625 -3.654 1 97.5 48 ALA B O 1
ATOM 2508 N N . ALA B 1 49 ? -12.797 31.078 -5.133 1 96.56 49 ALA B N 1
ATOM 2509 C CA . ALA B 1 49 ? -12.898 32.531 -4.961 1 96.56 49 ALA B CA 1
ATOM 2510 C C . ALA B 1 49 ? -14.266 33.031 -5.426 1 96.56 49 ALA B C 1
ATOM 2512 O O . ALA B 1 49 ? -14.898 33.844 -4.742 1 96.56 49 ALA B O 1
ATOM 2513 N N . VAL B 1 50 ? -14.641 32.531 -6.57 1 95.56 50 VAL B N 1
ATOM 2514 C CA . VAL B 1 50 ? -15.945 32.906 -7.098 1 95.56 50 VAL B CA 1
ATOM 2515 C C . VAL B 1 50 ? -17.047 32.469 -6.133 1 95.56 50 VAL B C 1
ATOM 2517 O O . VAL B 1 50 ? -17.953 33.25 -5.816 1 95.56 50 VAL B O 1
ATOM 2520 N N . ALA B 1 51 ? -16.906 31.25 -5.691 1 95.75 51 ALA B N 1
ATOM 2521 C CA . ALA B 1 51 ? -17.906 30.703 -4.777 1 95.75 51 ALA B CA 1
ATOM 2522 C C . ALA B 1 51 ? -17.953 31.5 -3.477 1 95.75 51 ALA B C 1
ATOM 2524 O O . ALA B 1 51 ? -19.016 31.641 -2.867 1 95.75 51 ALA B O 1
ATOM 2525 N N . ALA B 1 52 ? -16.828 32.062 -3.064 1 95.19 52 ALA B N 1
ATOM 2526 C CA . ALA B 1 52 ? -16.75 32.844 -1.833 1 95.19 52 ALA B CA 1
ATOM 2527 C C . ALA B 1 52 ? -17.219 34.281 -2.062 1 95.19 52 ALA B C 1
ATOM 2529 O O . ALA B 1 52 ? -17.359 35.062 -1.112 1 95.19 52 ALA B O 1
ATOM 2530 N N . GLY B 1 53 ? -17.406 34.656 -3.299 1 92.38 53 GLY B N 1
ATOM 2531 C CA . GLY B 1 53 ? -17.797 36.031 -3.629 1 92.38 53 GLY B CA 1
ATOM 2532 C C . GLY B 1 53 ? -16.656 37 -3.566 1 92.38 53 GLY B C 1
ATOM 2533 O O . GLY B 1 53 ? -16.859 38.188 -3.227 1 92.38 53 GLY B O 1
ATOM 2534 N N . LEU B 1 54 ? -15.492 36.5 -3.736 1 92.38 54 LEU B N 1
ATOM 2535 C CA . LEU B 1 54 ? -14.32 37.344 -3.645 1 92.38 54 LEU B CA 1
ATOM 2536 C C . LEU B 1 54 ? -14.25 38.312 -4.832 1 92.38 54 LEU B C 1
ATOM 2538 O O . LEU B 1 54 ? -14.383 37.875 -5.984 1 92.38 54 LEU B O 1
ATOM 2542 N N . THR B 1 55 ? -14.234 39.625 -4.453 1 84.5 55 THR B N 1
ATOM 2543 C CA . THR B 1 55 ? -13.992 40.656 -5.453 1 84.5 55 THR B CA 1
ATOM 2544 C C . THR B 1 55 ? -12.641 41.344 -5.215 1 84.5 55 THR B C 1
ATOM 2546 O O . THR B 1 55 ? -12.32 41.719 -4.086 1 84.5 55 THR B O 1
ATOM 2549 N N . GLY B 1 56 ? -11.648 41.031 -5.969 1 73.25 56 GLY B N 1
ATOM 2550 C CA . GLY B 1 56 ? -10.281 41.531 -5.902 1 73.25 56 GLY B CA 1
ATOM 2551 C C . GLY B 1 56 ? -10.195 43 -5.512 1 73.25 56 GLY B C 1
ATOM 2552 O O . GLY B 1 56 ? -11.211 43.625 -5.188 1 73.25 56 GLY B O 1
ATOM 2553 N N . PRO B 1 57 ? -9.008 43.469 -5.199 1 91.06 57 PRO B N 1
ATOM 2554 C CA . PRO B 1 57 ? -7.66 42.875 -5.094 1 91.06 57 PRO B CA 1
ATOM 2555 C C . PRO B 1 57 ? -7.371 42.312 -3.705 1 91.06 57 PRO B C 1
ATOM 2557 O O . PRO B 1 57 ? -7.875 42.844 -2.705 1 91.06 57 PRO B O 1
ATOM 2560 N N . VAL B 1 58 ? -6.586 41.344 -3.541 1 96.19 58 VAL B N 1
ATOM 2561 C CA .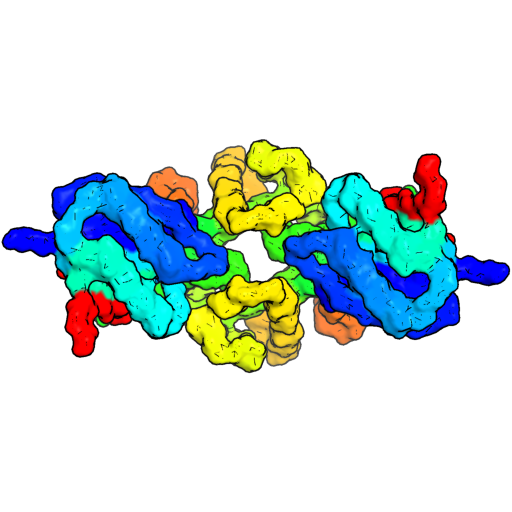 VAL B 1 58 ? -6.184 40.688 -2.301 1 96.19 58 VAL B CA 1
ATOM 2562 C C . VAL B 1 58 ? -4.801 41.188 -1.881 1 96.19 58 VAL B C 1
ATOM 2564 O O . VAL B 1 58 ? -3.898 41.281 -2.711 1 96.19 58 VAL B O 1
ATOM 2567 N N . ASP B 1 59 ? -4.629 41.562 -0.628 1 97.38 59 ASP B N 1
ATOM 2568 C CA . ASP B 1 59 ? -3.318 42 -0.146 1 97.38 59 ASP B CA 1
ATOM 2569 C C . ASP B 1 59 ? -2.383 40.812 0.028 1 97.38 59 ASP B C 1
ATOM 2571 O O . ASP B 1 59 ? -1.292 40.781 -0.544 1 97.38 59 ASP B O 1
ATOM 2575 N N . VAL B 1 60 ? -2.812 39.844 0.854 1 98.06 60 VAL B N 1
ATOM 2576 C CA . VAL B 1 60 ? -2.004 38.656 1.101 1 98.06 60 VAL B CA 1
ATOM 2577 C C . VAL B 1 60 ? -2.889 37.438 1.045 1 98.06 60 VAL B C 1
ATOM 2579 O O . VAL B 1 60 ? -4 37.406 1.58 1 98.06 60 VAL B O 1
ATOM 2582 N N . VAL B 1 61 ? -2.438 36.406 0.362 1 98.31 61 VAL B N 1
ATOM 2583 C CA . VAL B 1 61 ? -3.074 35.094 0.386 1 98.31 61 VAL B CA 1
ATOM 2584 C C . VAL B 1 61 ? -2.088 34.062 0.904 1 98.31 61 VAL B C 1
ATOM 2586 O O . VAL B 1 61 ? -0.898 34.094 0.578 1 98.31 61 VAL B O 1
ATOM 2589 N N . CYS B 1 62 ? -2.561 33.219 1.772 1 98.44 62 CYS B N 1
ATOM 2590 C CA . CYS B 1 62 ? -1.78 32.062 2.227 1 98.44 62 CYS B CA 1
ATOM 2591 C C . CYS B 1 62 ? -2.469 30.75 1.86 1 98.44 62 CYS B C 1
ATOM 2593 O O . CYS B 1 62 ? -3.652 30.562 2.146 1 98.44 62 CYS B O 1
ATOM 2595 N N . LEU B 1 63 ? -1.742 29.906 1.202 1 97.75 63 LEU B N 1
ATOM 2596 C CA . LEU B 1 63 ? -2.242 28.594 0.819 1 97.75 63 LEU B CA 1
ATOM 2597 C C . LEU B 1 63 ? -1.521 27.484 1.593 1 97.75 63 LEU B C 1
ATOM 2599 O O . LEU B 1 63 ? -0.29 27.453 1.616 1 97.75 63 LEU B O 1
ATOM 2603 N N . GLY B 1 64 ? -2.258 26.625 2.324 1 96.94 64 GLY B N 1
ATOM 2604 C CA . GLY B 1 64 ? -1.78 25.328 2.783 1 96.94 64 GLY B CA 1
ATOM 2605 C C . GLY B 1 64 ? -2.236 24.188 1.907 1 96.94 64 GLY B C 1
ATOM 2606 O O . GLY B 1 64 ? -3.438 23.922 1.781 1 96.94 64 GLY B O 1
ATOM 2607 N N . LEU B 1 65 ? -1.236 23.453 1.382 1 93.56 65 LEU B N 1
ATOM 2608 C CA . LEU B 1 65 ? -1.599 22.469 0.372 1 93.56 65 LEU B CA 1
ATOM 2609 C C . LEU B 1 65 ? -1.075 21.078 0.752 1 93.56 65 LEU B C 1
ATOM 2611 O O . LEU B 1 65 ? 0.048 20.953 1.246 1 93.56 65 LEU B O 1
ATOM 2615 N N . SER B 1 66 ? -1.876 19.938 0.568 1 87.94 66 SER B N 1
ATOM 2616 C CA . SER B 1 66 ? -1.441 18.562 0.751 1 87.94 66 SER B CA 1
ATOM 2617 C C . SER B 1 66 ? -0.457 18.141 -0.335 1 87.94 66 SER B C 1
ATOM 2619 O O . SER B 1 66 ? 0.38 17.266 -0.117 1 87.94 66 SER B O 1
ATOM 2621 N N . GLY B 1 67 ? -0.424 18.734 -1.44 1 80.88 67 GLY B N 1
ATOM 2622 C CA . GLY B 1 67 ? 0.458 18.469 -2.566 1 80.88 67 GLY B CA 1
ATOM 2623 C C . GLY B 1 67 ? 1.159 19.719 -3.08 1 80.88 67 GLY B C 1
ATOM 2624 O O . GLY B 1 67 ? 0.637 20.406 -3.953 1 80.88 67 GLY B O 1
ATOM 2625 N N . LEU B 1 68 ? 2.4 19.859 -2.543 1 86.38 68 LEU B N 1
ATOM 2626 C CA . LEU B 1 68 ? 3.184 20.984 -3.027 1 86.38 68 LEU B CA 1
ATOM 2627 C C . LEU B 1 68 ? 3.891 20.641 -4.332 1 86.38 68 LEU B C 1
ATOM 2629 O O . LEU B 1 68 ? 4.32 19.5 -4.527 1 86.38 68 LEU B O 1
ATOM 2633 N N . PRO B 1 69 ? 3.947 21.656 -5.234 1 82.75 69 PRO B N 1
ATOM 2634 C CA . PRO B 1 69 ? 4.754 21.406 -6.434 1 82.75 69 PRO B CA 1
ATOM 2635 C C . PRO B 1 69 ? 6.207 21.078 -6.105 1 82.75 69 PRO B C 1
ATOM 2637 O O . PRO B 1 69 ? 6.75 21.562 -5.117 1 82.75 69 PRO B O 1
ATOM 2640 N N . ASP B 1 70 ? 6.688 20.234 -6.953 1 77.06 70 ASP B N 1
ATOM 2641 C CA . ASP B 1 70 ? 8.086 19.859 -6.77 1 77.06 70 ASP B CA 1
ATOM 2642 C C . ASP B 1 70 ? 9.016 20.859 -7.449 1 77.06 70 ASP B C 1
ATOM 2644 O O . ASP B 1 70 ? 8.875 21.141 -8.641 1 77.06 70 ASP B O 1
ATOM 2648 N N . GLY B 1 71 ? 9.938 21.375 -6.656 1 80.38 71 GLY B N 1
ATOM 2649 C CA . GLY B 1 71 ? 10.961 22.25 -7.203 1 80.38 71 GLY B CA 1
ATOM 2650 C C . GLY B 1 71 ? 10.609 23.719 -7.09 1 80.38 71 GLY B C 1
ATOM 2651 O O . GLY B 1 71 ? 9.43 24.078 -7.047 1 80.38 71 GLY B O 1
ATOM 2652 N N . ALA B 1 72 ? 11.602 24.547 -7.059 1 85.12 72 ALA B N 1
ATOM 2653 C CA . ALA B 1 72 ? 11.477 25.984 -6.863 1 85.12 72 ALA B CA 1
ATOM 2654 C C . ALA B 1 72 ? 10.734 26.641 -8.031 1 85.12 72 ALA B C 1
ATOM 2656 O O . ALA B 1 72 ? 9.922 27.547 -7.832 1 85.12 72 ALA B O 1
ATOM 2657 N N . GLY B 1 73 ? 10.977 26.109 -9.234 1 87.81 73 GLY B N 1
ATOM 2658 C CA . GLY B 1 73 ? 10.32 26.672 -10.406 1 87.81 73 GLY B CA 1
ATOM 2659 C C . GLY B 1 73 ? 8.812 26.469 -10.391 1 87.81 73 GLY B C 1
ATOM 2660 O O . GLY B 1 73 ? 8.062 27.422 -10.625 1 87.81 73 GLY B O 1
ATOM 2661 N N . ALA B 1 74 ? 8.422 25.312 -10.047 1 88.75 74 ALA B N 1
ATOM 2662 C CA . ALA B 1 74 ? 6.988 25 -10.008 1 88.75 74 ALA B CA 1
ATOM 2663 C C . ALA B 1 74 ? 6.305 25.75 -8.859 1 88.75 74 ALA B C 1
ATOM 2665 O O . ALA B 1 74 ? 5.156 26.188 -8.992 1 88.75 74 ALA B O 1
ATOM 2666 N N . MET B 1 75 ? 6.996 25.922 -7.836 1 91 75 MET B N 1
ATOM 2667 C CA . MET B 1 75 ? 6.465 26.672 -6.699 1 91 75 MET B CA 1
ATOM 2668 C C . MET B 1 75 ? 6.238 28.125 -7.066 1 91 75 MET B C 1
ATOM 2670 O O . MET B 1 75 ? 5.188 28.688 -6.758 1 91 75 MET B O 1
ATOM 2674 N N . ARG B 1 76 ? 7.164 28.641 -7.742 1 91.88 76 ARG B N 1
ATOM 2675 C CA . ARG B 1 76 ? 7.051 30.031 -8.188 1 91.88 76 ARG B CA 1
ATOM 2676 C C . ARG B 1 76 ? 5.922 30.188 -9.195 1 91.88 76 ARG B C 1
ATOM 2678 O O . ARG B 1 76 ? 5.172 31.172 -9.156 1 91.88 76 ARG B O 1
ATOM 2685 N N . ALA B 1 77 ? 5.883 29.234 -10.047 1 93.88 77 ALA B N 1
ATOM 2686 C CA . ALA B 1 77 ? 4.816 29.266 -11.047 1 93.88 77 ALA B CA 1
ATOM 2687 C C . ALA B 1 77 ? 3.443 29.25 -10.383 1 93.88 77 ALA B C 1
ATOM 2689 O O . ALA B 1 77 ? 2.529 29.953 -10.812 1 93.88 77 ALA B O 1
ATOM 2690 N N . LEU B 1 78 ? 3.326 28.469 -9.383 1 94.75 78 LEU B N 1
ATOM 2691 C CA . LEU B 1 78 ? 2.061 28.406 -8.656 1 94.75 78 LEU B CA 1
ATOM 2692 C C . LEU B 1 78 ? 1.762 29.734 -7.969 1 94.75 78 LEU B C 1
ATOM 2694 O O . LEU B 1 78 ? 0.632 30.219 -8.023 1 94.75 78 LEU B O 1
ATOM 2698 N N . ALA B 1 79 ? 2.75 30.312 -7.371 1 96.19 79 ALA B N 1
ATOM 2699 C CA . ALA B 1 79 ? 2.574 31.594 -6.695 1 96.19 79 ALA B CA 1
ATOM 2700 C C . ALA B 1 79 ? 2.102 32.656 -7.676 1 96.19 79 ALA B C 1
ATOM 2702 O O . ALA B 1 79 ? 1.186 33.438 -7.367 1 96.19 79 ALA B O 1
ATOM 2703 N N . VAL B 1 80 ? 2.707 32.688 -8.828 1 95.5 80 VAL B N 1
ATOM 2704 C CA . VAL B 1 80 ? 2.363 33.656 -9.852 1 95.5 80 VAL B CA 1
ATOM 2705 C C . VAL B 1 80 ? 0.93 33.438 -10.328 1 95.5 80 VAL B C 1
ATOM 2707 O O . VAL B 1 80 ? 0.15 34.375 -10.445 1 95.5 80 VAL B O 1
ATOM 2710 N N . ALA B 1 81 ? 0.633 32.188 -10.555 1 95.56 81 ALA B N 1
ATOM 2711 C CA . ALA B 1 81 ? -0.704 31.859 -11.039 1 95.56 81 ALA B CA 1
ATOM 2712 C C . ALA B 1 81 ? -1.771 32.281 -10.023 1 95.56 81 ALA B C 1
ATOM 2714 O O . ALA B 1 81 ? -2.809 32.812 -10.398 1 95.56 81 ALA B O 1
ATOM 2715 N N . VAL B 1 82 ? -1.515 32.031 -8.789 1 96.19 82 VAL B N 1
ATOM 2716 C CA . VAL B 1 82 ? -2.469 32.344 -7.738 1 96.19 82 VAL B CA 1
ATOM 2717 C C . VAL B 1 82 ? -2.58 33.875 -7.598 1 96.19 82 VAL B C 1
ATOM 2719 O O . VAL B 1 82 ? -3.678 34.406 -7.426 1 96.19 82 VAL B O 1
ATOM 2722 N N . ALA B 1 83 ? -1.474 34.531 -7.66 1 96.81 83 ALA B N 1
ATOM 2723 C CA . ALA B 1 83 ? -1.47 36 -7.613 1 96.81 83 ALA B CA 1
ATOM 2724 C C . ALA B 1 83 ? -2.336 36.562 -8.719 1 96.81 83 ALA B C 1
ATOM 2726 O O . ALA B 1 83 ? -3.082 37.531 -8.5 1 96.81 83 ALA B O 1
ATOM 2727 N N . ASP B 1 84 ? -2.217 36 -9.875 1 95.12 84 ASP B N 1
ATOM 2728 C CA . ASP B 1 84 ? -2.977 36.469 -11.023 1 95.12 84 ASP B CA 1
ATOM 2729 C C . ASP B 1 84 ? -4.473 36.219 -10.844 1 95.12 84 ASP B C 1
ATOM 2731 O O . ASP B 1 84 ? -5.293 37.094 -11.141 1 95.12 84 ASP B O 1
ATOM 2735 N N . VAL B 1 85 ? -4.77 35.062 -10.391 1 95.31 85 VAL B N 1
ATOM 2736 C CA . VAL B 1 85 ? -6.164 34.656 -10.234 1 95.31 85 VAL B CA 1
ATOM 2737 C C . VAL B 1 85 ? -6.852 35.562 -9.211 1 95.31 85 VAL B C 1
ATOM 2739 O O . VAL B 1 85 ? -8 35.938 -9.406 1 95.31 85 VAL B O 1
ATOM 2742 N N . LEU B 1 86 ? -6.145 35.938 -8.148 1 96.5 86 LEU B N 1
ATOM 2743 C CA . LEU B 1 86 ? -6.781 36.594 -7.02 1 96.5 86 LEU B CA 1
ATOM 2744 C C . LEU B 1 86 ? -6.453 38.094 -7.02 1 96.5 86 LEU B C 1
ATOM 2746 O O . LEU B 1 86 ? -6.926 38.844 -6.16 1 96.5 86 LEU B O 1
ATOM 2750 N N . ASP B 1 87 ? -5.629 38.5 -8.039 1 95.62 87 ASP B N 1
ATOM 2751 C CA . ASP B 1 87 ? -5.082 39.844 -7.996 1 95.62 87 ASP B CA 1
ATOM 2752 C C . ASP B 1 87 ? -4.449 40.125 -6.637 1 95.62 87 ASP B C 1
ATOM 2754 O O . ASP B 1 87 ? -4.789 41.125 -5.996 1 95.62 87 ASP B O 1
ATOM 2758 N N . ALA B 1 88 ? -3.566 39.25 -6.211 1 97.31 88 ALA B N 1
ATOM 2759 C CA . ALA B 1 88 ? -2.973 39.312 -4.879 1 97.31 88 ALA B CA 1
ATOM 2760 C C . ALA B 1 88 ? -1.602 40 -4.918 1 97.31 88 ALA B C 1
ATOM 2762 O O . ALA B 1 88 ? -0.816 39.75 -5.84 1 97.31 88 ALA B O 1
ATOM 2763 N N . ALA B 1 89 ? -1.284 40.781 -3.953 1 97.31 89 ALA B N 1
ATOM 2764 C CA . ALA B 1 89 ? 0.008 41.438 -3.855 1 97.31 89 ALA B CA 1
ATOM 2765 C C . ALA B 1 89 ? 1.084 40.5 -3.336 1 97.31 89 ALA B C 1
ATOM 2767 O O . ALA B 1 89 ? 2.24 40.562 -3.764 1 97.31 89 ALA B O 1
ATOM 2768 N N . GLU B 1 90 ? 0.75 39.656 -2.41 1 97.44 90 GLU B N 1
ATOM 2769 C CA . GLU B 1 90 ? 1.669 38.688 -1.802 1 97.44 90 GLU B CA 1
ATOM 2770 C C . GLU B 1 90 ? 1.028 37.312 -1.682 1 97.44 90 GLU B C 1
ATOM 2772 O O . GLU B 1 90 ? -0.135 37.219 -1.292 1 97.44 90 GLU B O 1
ATOM 2777 N N . VAL B 1 91 ? 1.767 36.312 -2.102 1 98.12 91 VAL B N 1
ATOM 2778 C CA . VAL B 1 91 ? 1.321 34.938 -2.023 1 98.12 91 VAL B CA 1
ATOM 2779 C C . VAL B 1 91 ? 2.275 34.125 -1.14 1 98.12 91 VAL B C 1
ATOM 2781 O O . VAL B 1 91 ? 3.49 34.156 -1.356 1 98.12 91 VAL B O 1
ATOM 2784 N N . ARG B 1 92 ? 1.756 33.469 -0.086 1 97.94 92 ARG B N 1
ATOM 2785 C CA . ARG B 1 92 ? 2.479 32.531 0.783 1 97.94 92 ARG B CA 1
ATOM 2786 C C . ARG B 1 92 ? 2.006 31.109 0.574 1 97.94 92 ARG B C 1
ATOM 2788 O O . ARG B 1 92 ? 0.803 30.844 0.568 1 97.94 92 ARG B O 1
ATOM 2795 N N . ILE B 1 93 ? 2.953 30.234 0.333 1 97.25 93 ILE B N 1
ATOM 2796 C CA . ILE B 1 93 ? 2.6 28.828 0.091 1 97.25 93 ILE B CA 1
ATOM 2797 C C . ILE B 1 93 ? 3.328 27.938 1.09 1 97.25 93 ILE B C 1
ATOM 2799 O O . ILE B 1 93 ? 4.523 28.109 1.335 1 97.25 93 ILE B O 1
ATOM 2803 N N . CYS B 1 94 ? 2.635 27.047 1.682 1 96.38 94 CYS B N 1
ATOM 2804 C CA . CYS B 1 94 ? 3.219 26.047 2.568 1 96.38 94 CYS B CA 1
ATOM 2805 C C . CYS B 1 94 ? 2.443 24.734 2.498 1 96.38 94 CYS B C 1
ATOM 2807 O O . CYS B 1 94 ? 1.476 24.625 1.744 1 96.38 94 CYS B O 1
ATOM 2809 N N . ALA B 1 95 ? 2.936 23.75 3.172 1 94.94 95 ALA B N 1
ATOM 2810 C CA . ALA B 1 95 ? 2.232 22.484 3.279 1 94.94 95 ALA B CA 1
ATOM 2811 C C . ALA B 1 95 ? 1.002 22.609 4.172 1 94.94 95 ALA B C 1
ATOM 2813 O O . ALA B 1 95 ? 0.98 23.422 5.098 1 94.94 95 ALA B O 1
ATOM 2814 N N . ASP B 1 96 ? 0.059 21.781 3.918 1 94.94 96 ASP B N 1
ATOM 2815 C CA . ASP B 1 96 ? -1.192 21.859 4.664 1 94.94 96 ASP B CA 1
ATOM 2816 C C . ASP B 1 96 ? -0.967 21.562 6.145 1 94.94 96 ASP B C 1
ATOM 2818 O O . ASP B 1 96 ? -1.72 22.031 7 1 94.94 96 ASP B O 1
ATOM 2822 N N . MET B 1 97 ? 0.085 20.812 6.477 1 95.88 97 MET B N 1
ATOM 2823 C CA . MET B 1 97 ? 0.359 20.531 7.883 1 95.88 97 MET B CA 1
ATOM 2824 C C . MET B 1 97 ? 0.734 21.812 8.633 1 95.88 97 MET B C 1
ATOM 2826 O O . MET B 1 97 ? 0.487 21.938 9.836 1 95.88 97 MET B O 1
ATOM 2830 N N . VAL B 1 98 ? 1.274 22.781 7.926 1 97.31 98 VAL B N 1
ATOM 2831 C CA . VAL B 1 98 ? 1.677 24.031 8.539 1 97.31 98 VAL B CA 1
ATOM 2832 C C . VAL B 1 98 ? 0.439 24.859 8.891 1 97.31 98 VAL B C 1
ATOM 2834 O O . VAL B 1 98 ? 0.31 25.344 10.016 1 97.31 98 VAL B O 1
ATOM 2837 N N . THR B 1 99 ? -0.49 24.984 7.941 1 97.81 99 THR B N 1
ATOM 2838 C CA . THR B 1 99 ? -1.714 25.719 8.234 1 97.81 99 THR B CA 1
ATOM 2839 C C . THR B 1 99 ? -2.555 24.984 9.273 1 97.81 99 THR B C 1
ATOM 2841 O O . THR B 1 99 ? -3.24 25.609 10.086 1 97.81 99 THR B O 1
ATOM 2844 N N . SER B 1 100 ? -2.512 23.672 9.234 1 97.31 100 SER B N 1
ATOM 2845 C CA . SER B 1 100 ? -3.18 22.891 10.266 1 97.31 100 SER B CA 1
ATOM 2846 C C . SER B 1 100 ? -2.611 23.188 11.648 1 97.31 100 SER B C 1
ATOM 2848 O O . SER B 1 100 ? -3.363 23.391 12.602 1 97.31 100 SER B O 1
ATOM 2850 N N . HIS B 1 101 ? -1.317 23.25 11.727 1 98.31 101 HIS B N 1
ATOM 2851 C CA . HIS B 1 101 ? -0.676 23.578 13 1 98.31 101 HIS B CA 1
ATOM 2852 C C . HIS B 1 101 ? -1.052 24.969 13.469 1 98.31 101 HIS B C 1
ATOM 2854 O O . HIS B 1 101 ? -1.455 25.156 14.625 1 98.31 101 HIS B O 1
ATOM 2860 N N . ALA B 1 102 ? -0.981 25.922 12.578 1 97.62 102 ALA B N 1
ATOM 2861 C CA . ALA B 1 102 ? -1.253 27.312 12.906 1 97.62 102 ALA B CA 1
ATOM 2862 C C . ALA B 1 102 ? -2.693 27.5 13.383 1 97.62 102 ALA B C 1
ATOM 2864 O O . ALA B 1 102 ? -2.971 28.344 14.234 1 97.62 102 ALA B O 1
ATOM 2865 N N . GLY B 1 103 ? -3.59 26.75 12.805 1 97.75 103 GLY B N 1
ATOM 2866 C CA . GLY B 1 103 ? -4.977 26.812 13.234 1 97.75 103 GLY B CA 1
ATOM 2867 C C . GLY B 1 103 ? -5.219 26.109 14.555 1 97.75 103 GLY B C 1
ATOM 2868 O O . GLY B 1 103 ? -5.945 26.625 15.406 1 97.75 103 GLY B O 1
ATOM 2869 N N . ALA B 1 104 ? -4.578 25 14.75 1 97.94 104 ALA B N 1
ATOM 2870 C CA . ALA B 1 104 ? -4.848 24.125 15.883 1 97.94 104 ALA B CA 1
ATOM 2871 C C . ALA B 1 104 ? -4.172 24.625 17.156 1 97.94 104 ALA B C 1
ATOM 2873 O O . ALA B 1 104 ? -4.668 24.422 18.266 1 97.94 104 ALA B O 1
ATOM 2874 N N . LEU B 1 105 ? -3.031 25.25 16.984 1 97.75 105 LEU B N 1
ATOM 2875 C CA . LEU B 1 105 ? -2.223 25.734 18.109 1 97.75 105 LEU B CA 1
ATOM 2876 C C . LEU B 1 105 ? -1.836 27.188 17.891 1 97.75 105 LEU B C 1
ATOM 2878 O O . LEU B 1 105 ? -0.7 27.484 17.516 1 97.75 105 LEU B O 1
ATOM 2882 N N . PRO B 1 106 ? -2.703 28.078 18.266 1 91.94 106 PRO B N 1
ATOM 2883 C CA . PRO B 1 106 ? -2.512 29.484 17.953 1 91.94 106 PRO B CA 1
ATOM 2884 C C . PRO B 1 106 ? -1.254 30.078 18.578 1 91.94 106 PRO B C 1
ATOM 2886 O O . PRO B 1 106 ? -0.763 31.125 18.141 1 91.94 106 PRO B O 1
ATOM 2889 N N . ASP B 1 107 ? -0.726 29.469 19.625 1 92.81 107 ASP B N 1
ATOM 2890 C CA . ASP B 1 107 ? 0.473 29.969 20.281 1 92.81 107 ASP B CA 1
ATOM 2891 C C . ASP B 1 107 ? 1.728 29.641 19.484 1 92.81 107 ASP B C 1
ATOM 2893 O O . ASP B 1 107 ? 2.822 30.109 19.812 1 92.81 107 ASP B O 1
ATOM 2897 N N . GLY B 1 108 ? 1.61 28.766 18.469 1 95.56 108 GLY B N 1
ATOM 2898 C CA . GLY B 1 108 ? 2.711 28.469 17.562 1 95.56 108 GLY B CA 1
ATOM 2899 C C . GLY B 1 108 ? 3.701 27.484 18.141 1 95.56 108 GLY B C 1
ATOM 2900 O O . GLY B 1 108 ? 4.875 27.469 17.766 1 95.56 108 GLY B O 1
ATOM 2901 N N . PHE B 1 109 ? 3.217 26.688 19.125 1 97.19 109 PHE B N 1
ATOM 2902 C CA . PHE B 1 109 ? 4.078 25.719 19.797 1 97.19 109 PHE B CA 1
ATOM 2903 C C . PHE B 1 109 ? 3.34 24.406 20.031 1 97.19 109 PHE B C 1
ATOM 2905 O O . PHE B 1 109 ? 2.154 24.422 20.375 1 97.19 109 PHE B O 1
ATOM 2912 N N . GLY B 1 110 ? 4.117 23.375 19.812 1 98.56 110 GLY B N 1
ATOM 2913 C CA . GLY B 1 110 ? 3.557 22.078 20.125 1 98.56 110 GLY B CA 1
ATOM 2914 C C . GLY B 1 110 ? 3.432 21.172 18.922 1 98.56 110 GLY B C 1
ATOM 2915 O O . GLY B 1 110 ? 4.141 21.359 17.922 1 98.56 110 GLY B O 1
ATOM 2916 N N . VAL B 1 111 ? 2.635 20.109 19.062 1 98.69 111 VAL B N 1
ATOM 2917 C CA . VAL B 1 111 ? 2.473 19.109 18 1 98.69 111 VAL B CA 1
ATOM 2918 C C . VAL B 1 111 ? 1.03 19.125 17.5 1 98.69 111 VAL B C 1
ATOM 2920 O O . VAL B 1 111 ? 0.089 19.172 18.297 1 98.69 111 VAL B O 1
ATOM 2923 N N . VAL B 1 112 ? 0.921 19.188 16.234 1 98.5 112 VAL B N 1
ATOM 2924 C CA . VAL B 1 112 ? -0.37 18.844 15.641 1 98.5 112 VAL B CA 1
ATOM 2925 C C . VAL B 1 112 ? -0.302 17.453 15.023 1 98.5 112 VAL B C 1
ATOM 2927 O O . VAL B 1 112 ? 0.679 17.094 14.359 1 98.5 112 VAL B O 1
ATOM 2930 N N . VAL B 1 113 ? -1.246 16.594 15.375 1 98.31 113 VAL B N 1
ATOM 2931 C CA . VAL B 1 113 ? -1.432 15.312 14.695 1 98.31 113 VAL B CA 1
ATOM 2932 C C . VAL B 1 113 ? -2.693 15.359 13.836 1 98.31 113 VAL B C 1
ATOM 2934 O O . VAL B 1 113 ? -3.803 15.484 14.359 1 98.31 113 VAL B O 1
ATOM 2937 N N . ALA B 1 114 ? -2.494 15.383 12.523 1 95.69 114 ALA B N 1
ATOM 2938 C CA . ALA B 1 114 ? -3.584 15.422 11.555 1 95.69 114 ALA B CA 1
ATOM 2939 C C . ALA B 1 114 ? -3.826 14.039 10.945 1 95.69 114 ALA B C 1
ATOM 2941 O O . ALA B 1 114 ? -2.943 13.477 10.297 1 95.69 114 ALA B O 1
ATOM 2942 N N . VAL B 1 115 ? -5.059 13.508 11.156 1 96 115 VAL B N 1
ATOM 2943 C CA . VAL B 1 115 ? -5.344 12.148 10.703 1 96 115 VAL B CA 1
ATOM 2944 C C . VAL B 1 115 ? -6.625 12.141 9.875 1 96 115 VAL B C 1
ATOM 2946 O O . VAL B 1 115 ? -7.711 12.414 10.398 1 96 115 VAL B O 1
ATOM 2949 N N . GLY B 1 116 ? -6.59 11.945 8.656 1 92.88 116 GLY B N 1
ATOM 2950 C CA . GLY B 1 116 ? -7.656 11.727 7.695 1 92.88 116 GLY B CA 1
ATOM 2951 C C . GLY B 1 116 ? -7.367 10.594 6.73 1 92.88 116 GLY B C 1
ATOM 2952 O O . GLY B 1 116 ? -7.012 9.492 7.145 1 92.88 116 GLY B O 1
ATOM 2953 N N . THR B 1 117 ? -7.441 10.992 5.41 1 92.12 117 THR B N 1
ATOM 2954 C CA . THR B 1 117 ? -7.02 9.984 4.441 1 92.12 117 THR B CA 1
ATOM 2955 C C . THR B 1 117 ? -5.59 9.531 4.723 1 92.12 117 THR B C 1
ATOM 2957 O O . THR B 1 117 ? -5.289 8.336 4.664 1 92.12 117 THR B O 1
ATOM 2960 N N . GLY B 1 118 ? -4.742 10.43 5.07 1 94.5 118 GLY B N 1
ATOM 2961 C CA . GLY B 1 118 ? -3.391 10.164 5.543 1 94.5 118 GLY B CA 1
ATOM 2962 C C . GLY B 1 118 ? -3.18 10.555 6.992 1 94.5 118 GLY B C 1
ATOM 2963 O O . GLY B 1 118 ? -4.141 10.797 7.723 1 94.5 118 GLY B O 1
ATOM 2964 N N . ALA B 1 119 ? -1.942 10.523 7.441 1 96.69 119 ALA B N 1
ATOM 2965 C CA . ALA B 1 119 ? -1.591 10.898 8.812 1 96.69 119 ALA B CA 1
ATOM 2966 C C . ALA B 1 119 ? -0.22 11.57 8.859 1 96.69 119 ALA B C 1
ATOM 2968 O O . ALA B 1 119 ? 0.721 11.117 8.203 1 96.69 119 ALA B O 1
ATOM 2969 N N . VAL B 1 120 ? -0.156 12.68 9.594 1 96.94 120 VAL B N 1
ATOM 2970 C CA . VAL B 1 120 ? 1.11 13.398 9.719 1 96.94 120 VAL B CA 1
ATOM 2971 C C . VAL B 1 120 ? 1.137 14.164 11.039 1 96.94 120 VAL B C 1
ATOM 2973 O O . VAL B 1 120 ? 0.092 14.586 11.539 1 96.94 120 VAL B O 1
ATOM 2976 N N . CYS B 1 121 ? 2.316 14.273 11.633 1 98.31 121 CYS B N 1
ATOM 2977 C CA . CYS B 1 121 ? 2.553 15.172 12.758 1 98.31 121 CYS B CA 1
ATOM 2978 C C . CYS B 1 121 ? 3.518 16.281 12.375 1 98.31 121 CYS B C 1
ATOM 2980 O O . CYS B 1 121 ? 4.473 16.062 11.633 1 98.31 121 CYS B O 1
ATOM 2982 N N . LEU B 1 122 ? 3.24 17.422 12.828 1 98.38 122 LEU B N 1
ATOM 2983 C CA . LEU B 1 122 ? 4.191 18.531 12.789 1 98.38 122 LEU B CA 1
ATOM 2984 C C . LEU B 1 122 ? 4.465 19.062 14.188 1 98.38 122 LEU B C 1
ATOM 2986 O O . LEU B 1 122 ? 3.537 19.469 14.891 1 98.38 122 LEU B O 1
ATOM 2990 N N . ALA B 1 123 ? 5.688 18.984 14.562 1 98.62 123 ALA B N 1
ATOM 2991 C CA . ALA B 1 123 ? 6.145 19.578 15.82 1 98.62 123 ALA B CA 1
ATOM 2992 C C . ALA B 1 123 ? 6.82 20.922 15.578 1 98.62 123 ALA B C 1
ATOM 2994 O O . ALA B 1 123 ? 7.633 21.062 14.664 1 98.62 123 ALA B O 1
ATOM 2995 N N . LEU B 1 124 ? 6.406 21.875 16.281 1 98.12 124 LEU B N 1
ATOM 2996 C CA . LEU B 1 124 ? 7.051 23.188 16.25 1 98.12 124 LEU B CA 1
ATOM 2997 C C . LEU B 1 124 ? 7.574 23.578 17.641 1 98.12 124 LEU B C 1
ATOM 2999 O O . LEU B 1 124 ? 6.809 23.625 18.594 1 98.12 124 LEU B O 1
ATOM 3003 N N . ASP B 1 125 ? 8.812 23.859 17.672 1 96.88 125 ASP B N 1
ATOM 3004 C CA . ASP B 1 125 ? 9.453 24.25 18.922 1 96.88 125 ASP B CA 1
ATOM 3005 C C . ASP B 1 125 ? 9.383 25.75 19.141 1 96.88 125 ASP B C 1
ATOM 3007 O O . ASP B 1 125 ? 8.977 26.5 18.234 1 96.88 125 ASP B O 1
ATOM 3011 N N . HIS B 1 126 ? 9.805 26.188 20.312 1 91.62 126 HIS B N 1
ATOM 3012 C CA . HIS B 1 126 ? 9.75 27.594 20.672 1 91.62 126 HIS B CA 1
ATOM 3013 C C . HIS B 1 126 ? 10.664 28.438 19.766 1 91.62 126 HIS B C 1
ATOM 3015 O O . HIS B 1 126 ? 10.375 29.594 19.5 1 91.62 126 HIS B O 1
ATOM 3021 N N . ASP B 1 127 ? 11.68 27.828 19.266 1 90.5 127 ASP B N 1
ATOM 3022 C CA . ASP B 1 127 ? 12.641 28.578 18.453 1 90.5 127 ASP B CA 1
ATOM 3023 C C . ASP B 1 127 ? 12.25 28.562 16.984 1 90.5 127 ASP B C 1
ATOM 3025 O O . ASP B 1 127 ? 13 29.031 16.125 1 90.5 127 ASP B O 1
ATOM 3029 N N . GLY B 1 128 ? 11.117 27.938 16.703 1 91.12 128 GLY B N 1
ATOM 3030 C CA . GLY B 1 128 ? 10.633 27.922 15.328 1 91.12 128 GLY B CA 1
ATOM 3031 C C . GLY B 1 128 ? 11.07 26.688 14.555 1 91.12 128 GLY B C 1
ATOM 3032 O O . GLY B 1 128 ? 10.68 26.5 13.398 1 91.12 128 GLY B O 1
ATOM 3033 N N . THR B 1 129 ? 11.914 25.844 15.195 1 95.69 129 THR B N 1
ATOM 3034 C CA . THR B 1 129 ? 12.336 24.609 14.539 1 95.69 129 THR B CA 1
ATOM 3035 C C . THR B 1 129 ? 11.148 23.656 14.359 1 95.69 129 THR B C 1
ATOM 3037 O O . THR B 1 129 ? 10.391 23.422 15.305 1 95.69 129 THR B O 1
ATOM 3040 N N . ALA B 1 130 ? 11.023 23.203 13.148 1 97.44 130 ALA B N 1
ATOM 3041 C CA . ALA B 1 130 ? 9.906 22.328 12.82 1 97.44 130 ALA B CA 1
ATOM 3042 C C . ALA B 1 130 ? 10.398 20.906 12.539 1 97.44 130 ALA B C 1
ATOM 3044 O O . ALA B 1 130 ? 11.484 20.719 11.992 1 97.44 130 ALA B O 1
ATOM 3045 N N . HIS B 1 131 ? 9.641 19.953 12.961 1 97.31 131 HIS B N 1
ATOM 3046 C CA . HIS B 1 131 ? 9.945 18.547 12.703 1 97.31 131 HIS B CA 1
ATOM 3047 C C . HIS B 1 131 ? 8.711 17.797 12.195 1 97.31 131 HIS B C 1
ATOM 3049 O O . HIS B 1 131 ? 7.711 17.688 12.914 1 97.31 131 HIS B O 1
ATOM 3055 N N . ARG B 1 132 ? 8.766 17.359 11.008 1 97.12 132 ARG B N 1
ATOM 3056 C CA . ARG B 1 132 ? 7.699 16.531 10.445 1 97.12 132 ARG B CA 1
ATOM 3057 C C . ARG B 1 132 ? 7.875 15.07 10.836 1 97.12 132 ARG B C 1
ATOM 3059 O O . ARG B 1 132 ? 8.984 14.539 10.773 1 97.12 132 ARG B O 1
ATOM 3066 N N . VAL B 1 133 ? 6.844 14.445 11.289 1 98.19 133 VAL B N 1
ATOM 3067 C CA . VAL B 1 133 ? 6.824 13.016 11.586 1 98.19 133 VAL B CA 1
ATOM 3068 C C . VAL B 1 133 ? 5.711 12.336 10.789 1 98.19 133 VAL B C 1
ATOM 3070 O O . VAL B 1 133 ? 4.555 12.766 10.836 1 98.19 133 VAL B O 1
ATOM 3073 N N . ASP B 1 134 ? 6.105 11.234 10 1 97.81 134 ASP B N 1
ATOM 3074 C CA . ASP B 1 134 ? 5.215 10.492 9.117 1 97.81 134 ASP B CA 1
ATOM 3075 C C . ASP B 1 134 ? 4.715 11.383 7.973 1 97.81 134 ASP B C 1
ATOM 3077 O O . ASP B 1 134 ? 5.434 12.273 7.512 1 97.81 134 ASP B O 1
ATOM 3081 N N . GLY B 1 135 ? 3.609 11.055 7.371 1 95.81 135 GLY B N 1
ATOM 3082 C CA . GLY B 1 135 ? 3.127 11.781 6.207 1 95.81 135 GLY B CA 1
ATOM 3083 C C . GLY B 1 135 ? 3.873 11.438 4.934 1 95.81 135 GLY B C 1
ATOM 3084 O O . GLY B 1 135 ? 4.094 12.297 4.082 1 95.81 135 GLY B O 1
ATOM 3085 N N . TRP B 1 136 ? 4.344 10.273 4.875 1 95.44 136 TRP B N 1
ATOM 3086 C CA . TRP B 1 136 ? 5.168 9.891 3.734 1 95.44 136 TRP B CA 1
ATOM 3087 C C . TRP B 1 136 ? 4.332 9.203 2.66 1 95.44 136 TRP B C 1
ATOM 3089 O O . TRP B 1 136 ? 4.875 8.539 1.772 1 95.44 136 TRP B O 1
ATOM 3099 N N . GLY B 1 137 ? 2.99 9.305 2.82 1 94 137 GLY B N 1
ATOM 3100 C CA . GLY B 1 137 ? 2.086 8.727 1.841 1 94 137 GLY B CA 1
ATOM 3101 C C . GLY B 1 137 ? 1.649 7.316 2.195 1 94 137 GLY B C 1
ATOM 3102 O O . GLY B 1 137 ? 2.225 6.688 3.086 1 94 137 GLY B O 1
ATOM 3103 N N . HIS B 1 138 ? 0.683 6.781 1.439 1 95.38 138 HIS B N 1
ATOM 3104 C CA . HIS B 1 138 ? -0.038 5.566 1.805 1 95.38 138 HIS B CA 1
ATOM 3105 C C . HIS B 1 138 ? 0.844 4.332 1.643 1 95.38 138 HIS B C 1
ATOM 3107 O O . HIS B 1 138 ? 0.581 3.291 2.25 1 95.38 138 HIS B O 1
ATOM 3113 N N . LEU B 1 139 ? 1.902 4.402 0.856 1 96.88 139 LEU B N 1
ATOM 3114 C CA . LEU B 1 139 ? 2.746 3.23 0.645 1 96.88 139 LEU B CA 1
ATOM 3115 C C . LEU B 1 139 ? 3.854 3.162 1.69 1 96.88 139 LEU B C 1
ATOM 3117 O O . LEU B 1 139 ? 4.273 2.072 2.088 1 96.88 139 LEU B O 1
ATOM 3121 N N . PHE B 1 140 ? 4.316 4.371 2.16 1 97.62 140 PHE B N 1
ATOM 3122 C CA . PHE B 1 140 ? 5.57 4.348 2.906 1 97.62 140 PHE B CA 1
ATOM 3123 C C . PHE B 1 140 ? 5.387 4.965 4.285 1 97.62 140 PHE B C 1
ATOM 3125 O O . PHE B 1 140 ? 6.328 5 5.086 1 97.62 140 PHE B O 1
ATOM 3132 N N . GLY B 1 141 ? 4.227 5.398 4.559 1 97.69 141 GLY B N 1
ATOM 3133 C CA . GLY B 1 141 ? 3.854 6.023 5.816 1 97.69 141 GLY B CA 1
ATOM 3134 C C . GLY B 1 141 ? 2.354 6.055 6.043 1 97.69 141 GLY B C 1
ATOM 3135 O O . GLY B 1 141 ? 1.677 5.031 5.898 1 97.69 141 GLY B O 1
ATOM 3136 N N . ASP B 1 142 ? 1.886 7.227 6.594 1 97.25 142 ASP B N 1
ATOM 3137 C CA . ASP B 1 142 ? 0.479 7.43 6.926 1 97.25 142 ASP B CA 1
ATOM 3138 C C . ASP B 1 142 ? -0.036 6.32 7.84 1 97.25 142 ASP B C 1
ATOM 3140 O O . ASP B 1 142 ? -1.109 5.762 7.602 1 97.25 142 ASP B O 1
ATOM 3144 N N . ASP B 1 143 ? 0.81 5.949 8.828 1 98 143 ASP B N 1
ATOM 3145 C CA . ASP B 1 143 ? 0.463 4.863 9.742 1 98 143 ASP B CA 1
ATOM 3146 C C . ASP B 1 143 ? -0.691 5.266 10.664 1 98 143 ASP B C 1
ATOM 3148 O O . ASP B 1 143 ? -0.66 6.332 11.273 1 98 143 ASP B O 1
ATOM 3152 N N . GLY B 1 144 ? -1.691 4.434 10.68 1 98.19 144 GLY B N 1
ATOM 3153 C CA . GLY B 1 144 ? -2.846 4.703 11.523 1 98.19 144 GLY B CA 1
ATOM 3154 C C . GLY B 1 144 ? -3.871 5.605 10.859 1 98.19 144 GLY B C 1
ATOM 3155 O O . GLY B 1 144 ? -4.859 5.992 11.492 1 98.19 144 GLY B O 1
ATOM 3156 N N . SER B 1 145 ? -3.691 6.016 9.641 1 97.69 145 SER B N 1
ATOM 3157 C CA . SER B 1 145 ? -4.617 6.859 8.891 1 97.69 145 SER B CA 1
ATOM 3158 C C . SER B 1 145 ? -5.891 6.105 8.531 1 97.69 145 SER B C 1
ATOM 3160 O O . SER B 1 145 ? -6 4.906 8.789 1 97.69 145 SER B O 1
ATOM 3162 N N . ALA B 1 146 ? -6.812 6.895 7.965 1 97.31 146 ALA B N 1
ATOM 3163 C CA . ALA B 1 146 ? -8.023 6.25 7.473 1 97.31 146 ALA B CA 1
ATOM 3164 C C . ALA B 1 146 ? -7.703 5.238 6.379 1 97.31 146 ALA B C 1
ATOM 3166 O O . ALA B 1 146 ? -8.305 4.164 6.32 1 97.31 146 ALA B O 1
ATOM 3167 N N . PHE B 1 147 ? -6.793 5.586 5.531 1 97.44 147 PHE B N 1
ATOM 3168 C CA . PHE B 1 147 ? -6.406 4.633 4.5 1 97.44 147 PHE B CA 1
ATOM 3169 C C . PHE B 1 147 ? -5.816 3.373 5.121 1 97.44 147 PHE B C 1
ATOM 3171 O O . PHE B 1 147 ? -6.18 2.258 4.738 1 97.44 147 PHE B O 1
ATOM 3178 N N . ALA B 1 148 ? -4.867 3.545 6.051 1 98.69 148 ALA B N 1
ATOM 3179 C CA . ALA B 1 148 ? -4.219 2.4 6.688 1 98.69 148 ALA B CA 1
ATOM 3180 C C . ALA B 1 148 ? -5.25 1.474 7.328 1 98.69 148 ALA B C 1
ATOM 3182 O O . ALA B 1 148 ? -5.18 0.253 7.172 1 98.69 148 ALA B O 1
ATOM 3183 N N . VAL B 1 149 ? -6.188 2.041 8.008 1 98.75 149 VAL B N 1
ATOM 3184 C CA . VAL B 1 149 ? -7.223 1.274 8.695 1 98.75 149 VAL B CA 1
ATOM 3185 C C . VAL B 1 149 ? -8.125 0.589 7.672 1 98.75 149 VAL B C 1
ATOM 3187 O O . VAL B 1 149 ? -8.414 -0.603 7.793 1 98.75 149 VAL B O 1
ATOM 3190 N N . GLY B 1 150 ? -8.578 1.357 6.711 1 98.75 150 GLY B N 1
ATOM 3191 C CA . GLY B 1 150 ? -9.414 0.789 5.668 1 98.75 150 GLY B CA 1
ATOM 3192 C C . GLY B 1 150 ? -8.742 -0.343 4.914 1 98.75 150 GLY B C 1
ATOM 3193 O O . GLY B 1 150 ? -9.359 -1.378 4.656 1 98.75 150 GLY B O 1
ATOM 3194 N N . ARG B 1 151 ? -7.527 -0.139 4.574 1 98.69 151 ARG B N 1
ATOM 3195 C CA . ARG B 1 151 ? -6.754 -1.154 3.869 1 98.69 151 ARG B CA 1
ATOM 3196 C C . ARG B 1 151 ? -6.633 -2.428 4.699 1 98.69 151 ARG B C 1
ATOM 3198 O O . ARG B 1 151 ? -6.805 -3.531 4.18 1 98.69 151 ARG B O 1
ATOM 3205 N N . ALA B 1 152 ? -6.285 -2.252 5.98 1 98.81 152 ALA B N 1
ATOM 3206 C CA . ALA B 1 152 ? -6.172 -3.402 6.875 1 98.81 152 ALA B CA 1
ATOM 3207 C C . ALA B 1 152 ? -7.488 -4.164 6.961 1 98.81 152 ALA B C 1
ATOM 3209 O O . ALA B 1 152 ? -7.5 -5.395 7.023 1 98.81 152 ALA B O 1
ATOM 3210 N N . GLY B 1 153 ? -8.562 -3.414 7.016 1 98.81 153 GLY B N 1
ATOM 3211 C CA . GLY B 1 153 ? -9.875 -4.051 7.027 1 98.81 153 GLY B CA 1
ATOM 3212 C C . GLY B 1 153 ? -10.141 -4.887 5.793 1 98.81 153 GLY B C 1
ATOM 3213 O O . GLY B 1 153 ? -10.586 -6.031 5.898 1 98.81 153 GLY B O 1
ATOM 3214 N N . LEU B 1 154 ? -9.859 -4.324 4.664 1 98.56 154 LEU B N 1
ATOM 3215 C CA . LEU B 1 154 ? -10.094 -5.031 3.41 1 98.56 154 LEU B CA 1
ATOM 3216 C C . LEU B 1 154 ? -9.156 -6.23 3.283 1 98.56 154 LEU B C 1
ATOM 3218 O O . LEU B 1 154 ? -9.547 -7.277 2.766 1 98.56 154 LEU B O 1
ATOM 3222 N N . ALA B 1 155 ? -7.934 -6.051 3.713 1 98.5 155 ALA B N 1
ATOM 3223 C CA . ALA B 1 155 ? -7.004 -7.176 3.736 1 98.5 155 ALA B CA 1
ATOM 3224 C C . ALA B 1 155 ? -7.531 -8.305 4.617 1 98.5 155 ALA B C 1
ATOM 3226 O O . ALA B 1 155 ? -7.414 -9.484 4.27 1 98.5 155 ALA B O 1
ATOM 3227 N N . ALA B 1 156 ? -8.094 -7.945 5.754 1 98.62 156 ALA B N 1
ATOM 3228 C CA . ALA B 1 156 ? -8.641 -8.945 6.668 1 98.62 156 ALA B CA 1
ATOM 3229 C C . ALA B 1 156 ? -9.766 -9.734 6.008 1 98.62 156 ALA B C 1
ATOM 3231 O O . ALA B 1 156 ? -9.922 -10.93 6.258 1 98.62 156 ALA B O 1
ATOM 3232 N N . VAL B 1 157 ? -10.555 -9.062 5.223 1 98.25 157 VAL B N 1
ATOM 3233 C CA . VAL B 1 157 ? -11.633 -9.719 4.48 1 98.25 157 VAL B CA 1
ATOM 3234 C C . VAL B 1 157 ? -11.047 -10.789 3.566 1 98.25 157 VAL B C 1
ATOM 3236 O O . VAL B 1 157 ? -11.547 -11.922 3.531 1 98.25 157 VAL B O 1
ATOM 3239 N N . GLN B 1 158 ? -9.977 -10.438 2.859 1 97.62 158 GLN B N 1
ATOM 3240 C CA . GLN B 1 158 ? -9.359 -11.391 1.947 1 97.62 158 GLN B CA 1
ATOM 3241 C C . GLN B 1 158 ? -8.695 -12.539 2.713 1 97.62 158 GLN B C 1
ATOM 3243 O O .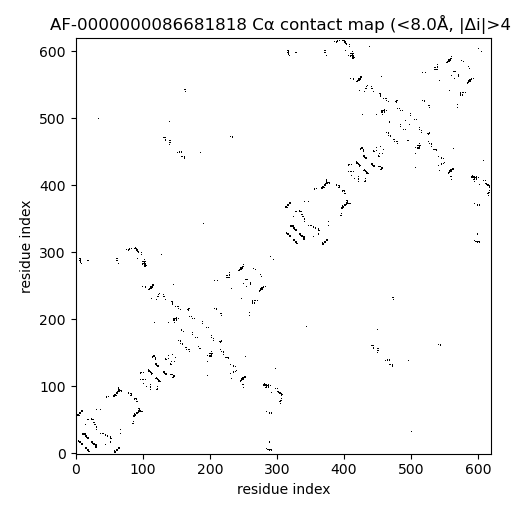 GLN B 1 158 ? -8.742 -13.688 2.275 1 97.62 158 GLN B O 1
ATOM 3248 N N . ARG B 1 159 ? -8.078 -12.234 3.855 1 98.06 159 ARG B N 1
ATOM 3249 C CA . ARG B 1 159 ? -7.441 -13.266 4.676 1 98.06 159 ARG B CA 1
ATOM 3250 C C . ARG B 1 159 ? -8.469 -14.273 5.184 1 98.06 159 ARG B C 1
ATOM 3252 O O . ARG B 1 159 ? -8.203 -15.477 5.215 1 98.06 159 ARG B O 1
ATOM 3259 N N . HIS B 1 160 ? -9.578 -13.75 5.602 1 97.5 160 HIS B N 1
ATOM 3260 C CA . HIS B 1 160 ? -10.641 -14.664 6.004 1 97.5 160 HIS B CA 1
ATOM 3261 C C . HIS B 1 160 ? -11.078 -15.547 4.84 1 97.5 160 HIS B C 1
ATOM 3263 O O . HIS B 1 160 ? -11.258 -16.75 5.012 1 97.5 160 HIS B O 1
ATOM 3269 N N . ARG B 1 161 ? -11.227 -15 3.709 1 95.88 161 ARG B N 1
ATOM 3270 C CA . ARG B 1 161 ? -11.703 -15.695 2.518 1 95.88 161 ARG B CA 1
ATOM 3271 C C . ARG B 1 161 ? -10.797 -16.875 2.174 1 95.88 161 ARG B C 1
ATOM 3273 O O . ARG B 1 161 ? -11.273 -17.938 1.774 1 95.88 161 ARG B O 1
ATOM 3280 N N . ASP B 1 162 ? -9.516 -16.703 2.328 1 96.69 162 ASP B N 1
ATOM 3281 C CA . ASP B 1 162 ? -8.617 -17.734 1.818 1 96.69 162 ASP B CA 1
ATOM 3282 C C . ASP B 1 162 ? -8.031 -18.562 2.957 1 96.69 162 ASP B C 1
ATOM 3284 O O . ASP B 1 162 ? -7.066 -19.312 2.76 1 96.69 162 ASP B O 1
ATOM 3288 N N . GLY B 1 163 ? -8.562 -18.391 4.184 1 96.94 163 GLY B N 1
ATOM 3289 C CA . GLY B 1 163 ? -8.266 -19.297 5.281 1 96.94 163 GLY B CA 1
ATOM 3290 C C . GLY B 1 163 ? -7.102 -18.828 6.141 1 96.94 163 GLY B C 1
ATOM 3291 O O . GLY B 1 163 ? -6.711 -19.516 7.086 1 96.94 163 GLY B O 1
ATOM 3292 N N . ARG B 1 164 ? -6.578 -17.656 5.902 1 97.56 164 ARG B N 1
ATOM 3293 C CA . ARG B 1 164 ? -5.441 -17.141 6.664 1 97.56 164 ARG B CA 1
ATOM 3294 C C . ARG B 1 164 ? -5.91 -16.406 7.914 1 97.56 164 ARG B C 1
ATOM 3296 O O . ARG B 1 164 ? -5.121 -16.172 8.828 1 97.56 164 ARG B O 1
ATOM 3303 N N . GLY B 1 165 ? -7.117 -15.984 7.895 1 97.56 165 GLY B N 1
ATOM 3304 C CA . GLY B 1 165 ? -7.582 -15.148 8.992 1 97.56 165 GLY B CA 1
ATOM 3305 C C . GLY B 1 165 ? -8.922 -15.594 9.547 1 97.56 165 GLY B C 1
ATOM 3306 O O . GLY B 1 165 ? -9.617 -16.406 8.938 1 97.56 165 GLY B O 1
ATOM 3307 N N . ALA B 1 166 ? -9.344 -15 10.672 1 98 166 ALA B N 1
ATOM 3308 C CA . ALA B 1 166 ? -10.57 -15.344 11.375 1 98 166 ALA B CA 1
ATOM 3309 C C . ALA B 1 166 ? -11.781 -14.703 10.703 1 98 166 ALA B C 1
ATOM 3311 O O . ALA B 1 166 ? -11.648 -13.719 9.969 1 98 166 ALA B O 1
ATOM 3312 N N . ALA B 1 167 ? -12.938 -15.305 10.945 1 97.75 167 ALA B N 1
ATOM 3313 C CA . ALA B 1 167 ? -14.195 -14.695 10.523 1 97.75 167 ALA B CA 1
ATOM 3314 C C . ALA B 1 167 ? -14.359 -13.305 11.117 1 97.75 167 ALA B C 1
ATOM 3316 O O . ALA B 1 167 ? -13.945 -13.055 12.25 1 97.75 167 ALA B O 1
ATOM 3317 N N . THR B 1 168 ? -14.961 -12.414 10.367 1 98.44 168 THR B N 1
ATOM 3318 C CA . THR B 1 168 ? -15.086 -11.031 10.797 1 98.44 168 THR B CA 1
ATOM 3319 C C . THR B 1 168 ? -16.328 -10.375 10.188 1 98.44 168 THR B C 1
ATOM 3321 O O . THR B 1 168 ? -16.703 -10.703 9.062 1 98.44 168 THR B O 1
ATOM 3324 N N . ALA B 1 169 ? -16.859 -9.461 10.898 1 98.62 169 ALA B N 1
ATOM 3325 C CA . ALA B 1 169 ? -18 -8.688 10.43 1 98.62 169 ALA B CA 1
ATOM 3326 C C . ALA B 1 169 ? -17.609 -7.773 9.273 1 98.62 169 ALA B C 1
ATOM 3328 O O . ALA B 1 169 ? -18.469 -7.289 8.531 1 98.62 169 ALA B O 1
ATOM 3329 N N . LEU B 1 170 ? -16.391 -7.609 9.055 1 98.69 170 LEU B N 1
ATOM 3330 C CA . LEU B 1 170 ? -15.867 -6.742 8.008 1 98.69 170 LEU B CA 1
ATOM 3331 C C . LEU B 1 170 ? -16.25 -7.27 6.625 1 98.69 170 LEU B C 1
ATOM 3333 O O . LEU B 1 170 ? -16.375 -6.496 5.672 1 98.69 170 LEU B O 1
ATOM 3337 N N . THR B 1 171 ? -16.422 -8.602 6.547 1 98.12 171 THR B N 1
ATOM 3338 C CA . THR B 1 171 ? -16.797 -9.195 5.27 1 98.12 171 THR B CA 1
ATOM 3339 C C . THR B 1 171 ? -18.141 -8.648 4.793 1 98.12 171 THR B C 1
ATOM 3341 O O . THR B 1 171 ? -18.266 -8.188 3.654 1 98.12 171 THR B O 1
ATOM 3344 N N . THR B 1 172 ? -19.094 -8.625 5.66 1 98.06 172 THR B N 1
ATOM 3345 C CA . THR B 1 172 ? -20.422 -8.102 5.336 1 98.06 172 THR B CA 1
ATOM 3346 C C . THR B 1 172 ? -20.344 -6.594 5.09 1 98.06 172 THR B C 1
ATOM 3348 O O . THR B 1 172 ? -20.969 -6.09 4.156 1 98.06 172 THR B O 1
ATOM 3351 N N . ALA B 1 173 ? -19.578 -5.891 5.906 1 98.5 173 ALA B N 1
ATOM 3352 C CA . ALA B 1 173 ? -19.438 -4.445 5.742 1 98.5 173 ALA B CA 1
ATOM 3353 C C . ALA B 1 173 ? -18.828 -4.105 4.383 1 98.5 173 ALA B C 1
ATOM 3355 O O . ALA B 1 173 ? -19.281 -3.172 3.711 1 98.5 173 ALA B O 1
ATOM 3356 N N . ALA B 1 174 ? -17.812 -4.852 3.998 1 98.25 174 ALA B N 1
ATOM 3357 C CA . ALA B 1 174 ? -17.172 -4.617 2.709 1 98.25 174 ALA B CA 1
ATOM 3358 C C . ALA B 1 174 ? -18.125 -4.883 1.555 1 98.25 174 ALA B C 1
ATOM 3360 O O . ALA B 1 174 ? -18.172 -4.125 0.583 1 98.25 174 ALA B O 1
ATOM 3361 N N . ARG B 1 175 ? -18.891 -5.977 1.646 1 97.19 175 ARG B N 1
ATOM 3362 C CA . ARG B 1 175 ? -19.891 -6.309 0.629 1 97.19 175 ARG B CA 1
ATOM 3363 C C . ARG B 1 175 ? -20.922 -5.195 0.478 1 97.19 175 ARG B C 1
ATOM 3365 O O . ARG B 1 175 ? -21.297 -4.844 -0.64 1 97.19 175 AR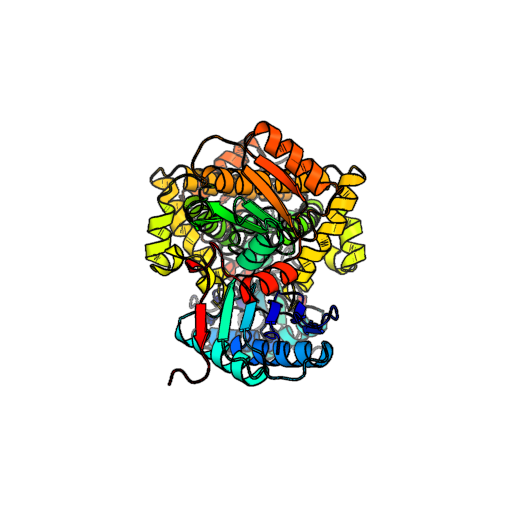G B O 1
ATOM 3372 N N . THR B 1 176 ? -21.359 -4.672 1.585 1 97.31 176 THR B N 1
ATOM 3373 C CA . THR B 1 176 ? -22.359 -3.605 1.592 1 97.31 176 THR B CA 1
ATOM 3374 C C . THR B 1 176 ? -21.797 -2.346 0.927 1 97.31 176 THR B C 1
ATOM 3376 O O . THR B 1 176 ? -22.5 -1.699 0.14 1 97.31 176 THR B O 1
ATOM 3379 N N . ARG B 1 177 ? -20.594 -2.014 1.216 1 96.75 177 ARG B N 1
ATOM 3380 C CA . ARG B 1 177 ? -20.016 -0.755 0.754 1 96.75 177 ARG B CA 1
ATOM 3381 C C . ARG B 1 177 ? -19.594 -0.854 -0.704 1 96.75 177 ARG B C 1
ATOM 3383 O O . ARG B 1 177 ? -19.766 0.089 -1.477 1 96.75 177 ARG B O 1
ATOM 3390 N N . PHE B 1 178 ? -18.984 -1.989 -1.071 1 96.25 178 PHE B N 1
ATOM 3391 C CA . PHE B 1 178 ? -18.328 -2.043 -2.369 1 96.25 178 PHE B CA 1
ATOM 3392 C C . PHE B 1 178 ? -19.078 -2.959 -3.324 1 96.25 178 PHE B C 1
ATOM 3394 O O . PHE B 1 178 ? -18.797 -2.99 -4.523 1 96.25 178 PHE B O 1
ATOM 3401 N N . GLY B 1 179 ? -19.984 -3.73 -2.826 1 94.38 179 GLY B N 1
ATOM 3402 C CA . GLY B 1 179 ? -20.766 -4.641 -3.648 1 94.38 179 GLY B CA 1
ATOM 3403 C C . GLY B 1 179 ? -20.312 -6.082 -3.545 1 94.38 179 GLY B C 1
ATOM 3404 O O . GLY B 1 179 ? -19.297 -6.371 -2.902 1 94.38 179 GLY B O 1
ATOM 3405 N N . GLU B 1 180 ? -20.938 -7 -4.199 1 91.62 180 GLU B N 1
ATOM 3406 C CA . GLU B 1 180 ? -20.734 -8.438 -4.086 1 91.62 180 GLU B CA 1
ATOM 3407 C C . GLU B 1 180 ? -19.438 -8.883 -4.754 1 91.62 180 GLU B C 1
ATOM 3409 O O . GLU B 1 180 ? -18.922 -9.953 -4.457 1 91.62 180 GLU B O 1
ATOM 3414 N N . HIS B 1 181 ? -18.922 -8.055 -5.531 1 84.19 181 HIS B N 1
ATOM 3415 C CA . HIS B 1 181 ? -17.719 -8.414 -6.258 1 84.19 181 HIS B CA 1
ATOM 3416 C C . HIS B 1 181 ? -16.531 -8.609 -5.305 1 84.19 181 HIS B C 1
ATOM 3418 O O . HIS B 1 181 ? -15.586 -9.32 -5.625 1 84.19 181 HIS B O 1
ATOM 3424 N N . VAL B 1 182 ? -16.531 -8.047 -4.121 1 88.69 182 VAL B N 1
ATOM 3425 C CA . VAL B 1 182 ? -15.438 -8.18 -3.17 1 88.69 182 VAL B CA 1
ATOM 3426 C C . VAL B 1 182 ? -15.312 -9.641 -2.721 1 88.69 182 VAL B C 1
ATOM 3428 O O . VAL B 1 182 ? -14.258 -10.062 -2.242 1 88.69 182 VAL B O 1
ATOM 3431 N N . ASP B 1 183 ? -16.438 -10.375 -2.967 1 85.19 183 ASP B N 1
ATOM 3432 C CA . ASP B 1 183 ? -16.438 -11.789 -2.617 1 85.19 183 ASP B CA 1
ATOM 3433 C C . ASP B 1 183 ? -15.453 -12.562 -3.492 1 85.19 183 ASP B C 1
ATOM 3435 O O . ASP B 1 183 ? -14.953 -13.617 -3.09 1 85.19 183 ASP B O 1
ATOM 3439 N N . THR B 1 184 ? -15.211 -12 -4.68 1 85.12 184 THR B N 1
ATOM 3440 C CA . THR B 1 184 ? -14.305 -12.695 -5.59 1 85.12 184 THR B CA 1
ATOM 3441 C C . THR B 1 184 ? -12.914 -12.07 -5.547 1 85.12 184 THR B C 1
ATOM 3443 O O . THR B 1 184 ? -12 -12.531 -6.23 1 85.12 184 THR B O 1
ATOM 3446 N N . GLY B 1 185 ? -12.797 -11.008 -4.754 1 88.88 185 GLY B N 1
ATOM 3447 C CA . GLY B 1 185 ? -11.516 -10.336 -4.582 1 88.88 185 GLY B CA 1
ATOM 3448 C C . GLY B 1 185 ? -11.617 -8.828 -4.699 1 88.88 185 GLY B C 1
ATOM 3449 O O . GLY B 1 185 ? -12.688 -8.297 -5.004 1 88.88 185 GLY B O 1
ATOM 3450 N N . PRO B 1 186 ? -10.453 -8.188 -4.43 1 91.44 186 PRO B N 1
ATOM 3451 C CA . PRO B 1 186 ? -10.484 -6.723 -4.379 1 91.44 186 PRO B CA 1
ATOM 3452 C C . PRO B 1 186 ? -10.109 -6.078 -5.715 1 91.44 186 PRO B C 1
ATOM 3454 O O . PRO B 1 186 ? -9.719 -4.91 -5.75 1 91.44 186 PRO B O 1
ATOM 3457 N N . TRP B 1 187 ? -10.258 -6.676 -6.797 1 88.69 187 TRP B N 1
ATOM 3458 C CA . TRP B 1 187 ? -9.664 -6.316 -8.086 1 88.69 187 TRP B CA 1
ATOM 3459 C C . TRP B 1 187 ? -10.266 -5.02 -8.609 1 88.69 187 TRP B C 1
ATOM 3461 O O . TRP B 1 187 ? -9.57 -4.219 -9.242 1 88.69 187 TRP B O 1
ATOM 3471 N N . ARG B 1 188 ? -11.562 -4.844 -8.391 1 89 188 ARG B N 1
ATOM 3472 C CA . ARG B 1 188 ? -12.211 -3.643 -8.898 1 89 188 ARG B CA 1
ATOM 3473 C C . ARG B 1 188 ? -11.656 -2.393 -8.227 1 89 188 ARG B C 1
ATOM 3475 O O . ARG B 1 188 ? -11.617 -1.319 -8.828 1 89 188 ARG B O 1
ATOM 3482 N N . LEU B 1 189 ? -11.203 -2.516 -7.012 1 92.75 189 LEU B N 1
ATOM 3483 C CA . LEU B 1 189 ? -10.641 -1.38 -6.293 1 92.75 189 LEU B CA 1
ATOM 3484 C C . LEU B 1 189 ? -9.336 -0.922 -6.934 1 92.75 189 LEU B C 1
ATOM 3486 O O . LEU B 1 189 ? -9.047 0.276 -6.973 1 92.75 189 LEU B O 1
ATOM 3490 N N . TYR B 1 190 ? -8.578 -1.876 -7.453 1 89.62 190 TYR B N 1
ATOM 3491 C CA . TYR B 1 190 ? -7.316 -1.531 -8.094 1 89.62 190 TYR B CA 1
ATOM 3492 C C . TYR B 1 190 ? -7.547 -0.694 -9.344 1 89.62 190 TYR B C 1
ATOM 3494 O O . TYR B 1 190 ? -6.648 0.023 -9.797 1 89.62 190 TYR B O 1
ATOM 3502 N N . ARG B 1 191 ? -8.68 -0.756 -9.906 1 84.5 191 ARG B N 1
ATOM 3503 C CA . ARG B 1 191 ? -8.984 -0.058 -11.148 1 84.5 191 ARG B CA 1
ATOM 3504 C C . ARG B 1 191 ? -9.531 1.337 -10.875 1 84.5 191 ARG B C 1
ATOM 3506 O O . ARG B 1 191 ? -9.703 2.135 -11.797 1 84.5 191 ARG B O 1
ATOM 3513 N N . SER B 1 192 ? -9.812 1.553 -9.633 1 88.31 192 SER B N 1
ATOM 3514 C CA . SER B 1 192 ? -10.375 2.846 -9.258 1 88.31 192 SER B CA 1
ATOM 3515 C C . SER B 1 192 ? -9.336 3.955 -9.375 1 88.31 192 SER B C 1
ATOM 3517 O O . SER B 1 192 ? -8.211 3.814 -8.891 1 88.31 192 SER B O 1
ATOM 3519 N N . ALA B 1 193 ? -9.758 5.125 -9.945 1 83.75 193 ALA B N 1
ATOM 3520 C CA . ALA B 1 193 ? -8.906 6.309 -10.023 1 83.75 193 ALA B CA 1
ATOM 3521 C C . ALA B 1 193 ? -8.758 6.973 -8.656 1 83.75 193 ALA B C 1
ATOM 3523 O O . ALA B 1 193 ? -7.895 7.828 -8.469 1 83.75 193 ALA B O 1
ATOM 3524 N N . THR B 1 194 ? -9.578 6.625 -7.73 1 88.94 194 THR B N 1
ATOM 3525 C CA . THR B 1 194 ? -9.578 7.199 -6.391 1 88.94 194 THR B CA 1
ATOM 3526 C C . THR B 1 194 ? -9.438 6.105 -5.336 1 88.94 194 THR B C 1
ATOM 3528 O O . THR B 1 194 ? -10.109 6.145 -4.301 1 88.94 194 THR B O 1
ATOM 3531 N N . VAL B 1 195 ? -8.602 5.164 -5.617 1 92.62 195 VAL B N 1
ATOM 3532 C CA . VAL B 1 195 ? -8.477 3.971 -4.781 1 92.62 195 VAL B CA 1
ATOM 3533 C C . VAL B 1 195 ? -8.109 4.375 -3.357 1 92.62 195 VAL B C 1
ATOM 3535 O O . VAL B 1 195 ? -8.617 3.797 -2.393 1 92.62 195 VAL B O 1
ATOM 3538 N N . VAL B 1 196 ? -7.281 5.375 -3.236 1 93.62 196 VAL B N 1
ATOM 3539 C CA . VAL B 1 196 ? -6.844 5.781 -1.905 1 93.62 196 VAL B CA 1
ATOM 3540 C C . VAL B 1 196 ? -8.031 6.336 -1.117 1 93.62 196 VAL B C 1
ATOM 3542 O O . VAL B 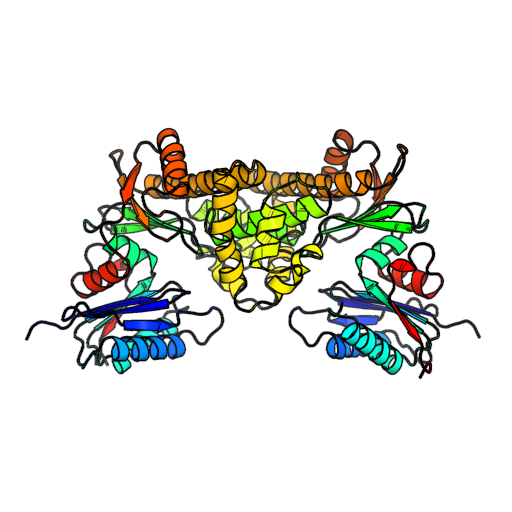1 196 ? -8.266 5.934 0.024 1 93.62 196 VAL B O 1
ATOM 3545 N N . ALA B 1 197 ? -8.797 7.184 -1.737 1 92.12 197 ALA B N 1
ATOM 3546 C CA . ALA B 1 197 ? -9.984 7.746 -1.093 1 92.12 197 ALA B CA 1
ATOM 3547 C C . ALA B 1 197 ? -11.023 6.668 -0.82 1 92.12 197 ALA B C 1
ATOM 3549 O O . ALA B 1 197 ? -11.656 6.66 0.239 1 92.12 197 ALA B O 1
ATOM 3550 N N . ASP B 1 198 ? -11.219 5.762 -1.78 1 94.62 198 ASP B N 1
ATOM 3551 C CA . ASP B 1 198 ? -12.188 4.68 -1.635 1 94.62 198 ASP B CA 1
ATOM 3552 C C . ASP B 1 198 ? -11.852 3.795 -0.437 1 94.62 198 ASP B C 1
ATOM 3554 O O . ASP B 1 198 ? -12.719 3.49 0.382 1 94.62 198 ASP B O 1
ATOM 3558 N N . VAL B 1 199 ? -10.609 3.451 -0.338 1 97.25 199 VAL B N 1
ATOM 3559 C CA . VAL B 1 199 ? -10.148 2.57 0.728 1 97.25 199 VAL B CA 1
ATOM 3560 C C . VAL B 1 199 ? -10.219 3.297 2.068 1 97.25 199 VAL B C 1
ATOM 3562 O O . VAL B 1 199 ? -10.664 2.727 3.068 1 97.25 199 VAL B O 1
ATOM 3565 N N . ALA B 1 200 ? -9.805 4.535 2.057 1 96.75 200 ALA B N 1
ATOM 3566 C CA . ALA B 1 200 ? -9.883 5.336 3.277 1 96.75 200 ALA B CA 1
ATOM 3567 C C . ALA B 1 200 ? -11.32 5.422 3.783 1 96.75 200 ALA B C 1
ATOM 3569 O O . ALA B 1 200 ? -11.562 5.422 4.992 1 96.75 200 ALA B O 1
ATOM 3570 N N . GLY B 1 201 ? -12.219 5.484 2.871 1 96.25 201 GLY B N 1
ATOM 3571 C CA . GLY B 1 201 ? -13.625 5.566 3.238 1 96.25 201 GLY B CA 1
ATOM 3572 C C . GLY B 1 201 ? -14.109 4.359 4.02 1 96.25 201 GLY B C 1
ATOM 3573 O O . GLY B 1 201 ? -15.047 4.465 4.812 1 96.25 201 GLY B O 1
ATOM 3574 N N . PHE B 1 202 ? -13.5 3.221 3.896 1 98.25 202 PHE B N 1
ATOM 3575 C CA . PHE B 1 202 ? -13.914 1.997 4.57 1 98.25 202 PHE B CA 1
ATOM 3576 C C . PHE B 1 202 ? -13.516 2.027 6.043 1 98.25 202 PHE B C 1
ATOM 3578 O O . PHE B 1 202 ? -13.969 1.191 6.828 1 98.25 202 PHE B O 1
ATOM 3585 N N . ALA B 1 203 ? -12.672 2.955 6.461 1 98.31 203 ALA B N 1
ATOM 3586 C CA . ALA B 1 203 ? -12.25 3.068 7.855 1 98.31 203 ALA B CA 1
ATOM 3587 C C . ALA B 1 203 ? -13.445 3.244 8.781 1 98.31 203 ALA B C 1
ATOM 3589 O O . ALA B 1 203 ? -13.461 2.713 9.898 1 98.31 203 ALA B O 1
ATOM 3590 N N . VAL B 1 204 ? -14.453 3.957 8.305 1 97.31 204 VAL B N 1
ATOM 3591 C CA . VAL B 1 204 ? -15.641 4.191 9.125 1 97.31 204 VAL B CA 1
ATOM 3592 C C . VAL B 1 204 ? -16.297 2.855 9.477 1 97.31 204 VAL B C 1
ATOM 3594 O O . VAL B 1 204 ? -16.734 2.65 10.617 1 97.31 204 VAL B O 1
ATOM 3597 N N . ASP B 1 205 ? -16.328 1.972 8.531 1 98.38 205 ASP B N 1
ATOM 3598 C CA . ASP B 1 205 ? -16.906 0.649 8.742 1 98.38 205 ASP B CA 1
ATOM 3599 C C . ASP B 1 205 ? -16.047 -0.182 9.688 1 98.38 205 ASP B C 1
ATOM 3601 O O . ASP B 1 205 ? -16.562 -0.928 10.523 1 98.38 205 ASP B O 1
ATOM 3605 N N . VAL B 1 206 ? -14.742 -0.088 9.609 1 98.75 206 VAL B N 1
ATOM 3606 C CA . VAL B 1 206 ? -13.844 -0.83 10.492 1 98.75 206 VAL B CA 1
ATOM 3607 C C . VAL B 1 206 ? -14.039 -0.378 11.938 1 98.75 206 VAL B C 1
ATOM 3609 O O . VAL B 1 206 ? -14.164 -1.206 12.836 1 98.75 206 VAL B O 1
ATOM 3612 N N . TYR B 1 207 ? -14.07 0.918 12.133 1 97.94 207 TYR B N 1
ATOM 3613 C CA . TYR B 1 207 ? -14.289 1.442 13.477 1 97.94 207 TYR B CA 1
ATOM 3614 C C . TYR B 1 207 ? -15.648 1.003 14.016 1 97.94 207 TYR B C 1
ATOM 3616 O O . TYR B 1 207 ? -15.773 0.672 15.195 1 97.94 207 TYR B O 1
ATOM 3624 N N . ALA B 1 208 ? -16.672 1.027 13.141 1 97.69 208 ALA B N 1
ATOM 3625 C CA . ALA B 1 208 ? -18 0.6 13.562 1 97.69 208 ALA B CA 1
ATOM 3626 C C . ALA B 1 208 ? -18 -0.864 13.992 1 97.69 208 ALA B C 1
ATOM 3628 O O . ALA B 1 208 ? -18.562 -1.214 15.031 1 97.69 208 ALA B O 1
ATOM 3629 N N . CYS B 1 209 ? -17.344 -1.729 13.25 1 98.5 209 CYS B N 1
ATOM 3630 C CA . CYS B 1 209 ? -17.266 -3.145 13.586 1 98.5 209 CYS B CA 1
ATOM 3631 C C . CYS B 1 209 ? -16.484 -3.352 14.883 1 98.5 209 CYS B C 1
ATOM 3633 O O . CYS B 1 209 ? -16.844 -4.207 15.695 1 98.5 209 CYS B O 1
ATOM 3635 N N . ALA B 1 210 ? -15.43 -2.598 15.039 1 98.12 210 ALA B N 1
ATOM 3636 C CA . ALA B 1 210 ? -14.656 -2.674 16.266 1 98.12 210 ALA B CA 1
ATOM 3637 C C . ALA B 1 210 ? -15.508 -2.301 17.484 1 98.12 210 ALA B C 1
ATOM 3639 O O . ALA B 1 210 ? -15.5 -3.004 18.5 1 98.12 210 ALA B O 1
ATOM 3640 N N . SER B 1 211 ? -16.234 -1.198 17.359 1 96.38 211 SER B N 1
ATOM 3641 C CA . SER B 1 211 ? -17.094 -0.733 18.438 1 96.38 211 SER B CA 1
ATOM 3642 C C . SER B 1 211 ? -18.188 -1.751 18.75 1 96.38 211 SER B C 1
ATOM 3644 O O . SER B 1 211 ? -18.609 -1.879 19.906 1 96.38 211 SER B O 1
ATOM 3646 N N . ALA B 1 212 ? -18.578 -2.504 17.75 1 97.56 212 ALA B N 1
ATOM 3647 C CA . ALA B 1 212 ? -19.625 -3.5 17.891 1 97.56 212 ALA B CA 1
ATOM 3648 C C . ALA B 1 212 ? -19.062 -4.816 18.422 1 97.56 212 ALA B C 1
ATOM 3650 O O . ALA B 1 212 ? -19.812 -5.781 18.625 1 97.56 212 ALA B O 1
ATOM 3651 N N . GLY B 1 213 ? -17.719 -4.918 18.578 1 97.38 213 GLY B N 1
ATOM 3652 C CA . GLY B 1 213 ? -17.172 -6.055 19.297 1 97.38 213 GLY B CA 1
ATOM 3653 C C . GLY B 1 213 ? -16.453 -7.039 18.391 1 97.38 213 GLY B C 1
ATOM 3654 O O . GLY B 1 213 ? -16.031 -8.102 18.844 1 97.38 213 GLY B O 1
ATOM 3655 N N . ASP B 1 214 ? -16.312 -6.711 17.141 1 98.62 214 ASP B N 1
ATOM 3656 C CA . ASP B 1 214 ? -15.57 -7.594 16.25 1 98.62 214 ASP B CA 1
ATOM 3657 C C . ASP B 1 214 ? -14.086 -7.625 16.625 1 98.62 214 ASP B C 1
ATOM 3659 O O . ASP B 1 214 ? -13.414 -6.594 16.594 1 98.62 214 ASP B O 1
ATOM 3663 N N . ALA B 1 215 ? -13.578 -8.766 16.875 1 98.75 215 ALA B N 1
ATOM 3664 C CA . ALA B 1 215 ? -12.219 -8.906 17.406 1 98.75 215 ALA B CA 1
ATOM 3665 C C . ALA B 1 215 ? -11.18 -8.523 16.359 1 98.75 215 ALA B C 1
ATOM 3667 O O . ALA B 1 215 ? -10.148 -7.934 16.688 1 98.75 215 ALA B O 1
ATOM 3668 N N . VAL B 1 216 ? -11.422 -8.914 15.094 1 98.81 216 VAL B N 1
ATOM 3669 C CA . VAL B 1 216 ? -10.492 -8.586 14.016 1 98.81 216 VAL B CA 1
ATOM 3670 C C . VAL B 1 216 ? -10.422 -7.074 13.828 1 98.81 216 VAL B C 1
ATOM 3672 O O . VAL B 1 216 ? -9.336 -6.492 13.805 1 98.81 216 VAL B O 1
ATOM 3675 N N . ALA B 1 217 ? -11.555 -6.434 13.766 1 98.75 217 ALA B N 1
ATOM 3676 C CA . ALA B 1 217 ? -11.625 -4.984 13.609 1 98.75 217 ALA B CA 1
ATOM 3677 C C . ALA B 1 217 ? -10.977 -4.277 14.797 1 98.75 217 ALA B C 1
ATOM 3679 O O . ALA B 1 217 ? -10.266 -3.285 14.633 1 98.75 217 ALA B O 1
ATOM 3680 N N . ARG B 1 218 ? -11.188 -4.773 15.969 1 98.44 218 ARG B N 1
ATOM 3681 C CA . ARG B 1 218 ? -10.609 -4.184 17.172 1 98.44 218 ARG B CA 1
ATOM 3682 C C . ARG B 1 218 ? -9.086 -4.203 17.125 1 98.44 218 ARG B C 1
ATOM 3684 O O . ARG B 1 218 ? -8.438 -3.215 17.469 1 98.44 218 ARG B O 1
ATOM 3691 N N . ARG B 1 219 ? -8.57 -5.309 16.719 1 98.56 219 ARG B N 1
ATOM 3692 C CA . ARG B 1 219 ? -7.117 -5.402 16.609 1 98.56 219 ARG B CA 1
ATOM 3693 C C . ARG B 1 219 ? -6.574 -4.402 15.594 1 98.56 219 ARG B C 1
ATOM 3695 O O . ARG B 1 219 ? -5.512 -3.814 15.805 1 98.56 219 ARG B O 1
ATOM 3702 N N . ILE B 1 220 ? -7.305 -4.211 14.508 1 98.81 220 ILE B N 1
ATOM 3703 C CA . ILE B 1 220 ? -6.887 -3.281 13.469 1 98.81 220 ILE B CA 1
ATOM 3704 C C . ILE B 1 220 ? -6.848 -1.862 14.031 1 98.81 220 ILE B C 1
ATOM 3706 O O . ILE B 1 220 ? -5.859 -1.145 13.852 1 98.81 220 ILE B O 1
ATOM 3710 N N . VAL B 1 221 ? -7.898 -1.457 14.758 1 98.31 221 VAL B N 1
ATOM 3711 C CA . VAL B 1 221 ? -7.984 -0.081 15.242 1 98.31 221 VAL B CA 1
ATOM 3712 C C . VAL B 1 221 ? -7 0.128 16.391 1 98.31 221 VAL B C 1
ATOM 3714 O O . VAL B 1 221 ? -6.441 1.217 16.547 1 98.31 221 VAL B O 1
ATOM 3717 N N . GLU B 1 222 ? -6.746 -0.902 17.156 1 98.19 222 GLU B N 1
ATOM 3718 C CA . GLU B 1 222 ? -5.746 -0.815 18.219 1 98.19 222 GLU B CA 1
ATOM 3719 C C . GLU B 1 222 ? -4.344 -0.636 17.656 1 98.19 222 GLU B C 1
ATOM 3721 O O . GLU B 1 222 ? -3.557 0.163 18.156 1 98.19 222 GLU B O 1
ATOM 3726 N N . ARG B 1 223 ? -4.078 -1.38 16.609 1 98.38 223 ARG B N 1
ATOM 3727 C CA . ARG B 1 223 ? -2.787 -1.218 15.953 1 98.38 223 ARG B CA 1
ATOM 3728 C C . ARG B 1 223 ? -2.645 0.183 15.367 1 98.38 223 ARG B C 1
ATOM 3730 O O . ARG B 1 223 ? -1.567 0.78 15.422 1 98.38 223 ARG B O 1
ATOM 3737 N N . ALA B 1 224 ? -3.709 0.682 14.805 1 98.44 224 ALA B N 1
ATOM 3738 C CA . ALA B 1 224 ? -3.695 2.037 14.258 1 98.44 224 ALA B CA 1
ATOM 3739 C C . ALA B 1 224 ? -3.402 3.062 15.352 1 98.44 224 ALA B C 1
ATOM 3741 O O . ALA B 1 224 ? -2.623 3.996 15.141 1 98.44 224 ALA B O 1
ATOM 3742 N N . ALA B 1 225 ? -3.99 2.877 16.469 1 97.75 225 ALA B N 1
ATOM 3743 C CA . ALA B 1 225 ? -3.754 3.771 17.609 1 97.75 225 ALA B CA 1
ATOM 3744 C C . ALA B 1 225 ? -2.303 3.693 18.078 1 97.75 225 ALA B C 1
ATOM 3746 O O . ALA B 1 225 ? -1.701 4.711 18.422 1 97.75 225 ALA B O 1
ATOM 3747 N N . ASP B 1 226 ? -1.787 2.502 18.094 1 98.31 226 ASP B N 1
ATOM 3748 C CA . ASP B 1 226 ? -0.381 2.328 18.453 1 98.31 226 ASP B CA 1
ATOM 3749 C C . ASP B 1 226 ? 0.523 3.086 17.484 1 98.31 226 ASP B C 1
ATOM 3751 O O . ASP B 1 226 ? 1.469 3.758 17.906 1 98.31 226 ASP B O 1
ATOM 3755 N N . ASP B 1 227 ? 0.232 2.979 16.219 1 98.44 227 ASP B N 1
ATOM 3756 C CA . ASP B 1 227 ? 1.023 3.646 15.195 1 98.44 227 ASP B CA 1
ATOM 3757 C C . ASP B 1 227 ? 0.956 5.164 15.344 1 98.44 227 ASP B C 1
ATOM 3759 O O . ASP B 1 227 ? 1.976 5.848 15.25 1 98.44 227 ASP B O 1
ATOM 3763 N N . LEU B 1 228 ? -0.214 5.664 15.578 1 98.25 228 LEU B N 1
ATOM 3764 C CA . LEU B 1 228 ? -0.38 7.102 15.789 1 98.25 228 LEU B CA 1
ATOM 3765 C C . LEU B 1 228 ? 0.365 7.559 17.031 1 98.25 228 LEU B C 1
ATOM 3767 O O . LEU B 1 228 ? 0.991 8.625 17.031 1 98.25 228 LEU B O 1
ATOM 3771 N N . ALA B 1 229 ? 0.293 6.754 18.062 1 98.31 229 ALA B N 1
ATOM 3772 C CA . ALA B 1 229 ? 0.997 7.082 19.312 1 98.31 229 ALA B CA 1
ATOM 3773 C C . ALA B 1 229 ? 2.506 7.137 19.078 1 98.31 229 ALA B C 1
ATOM 3775 O O . ALA B 1 229 ? 3.191 7.996 19.641 1 98.31 229 ALA B O 1
ATOM 3776 N N . ASP B 1 230 ? 2.982 6.227 18.297 1 98.25 230 ASP B N 1
ATOM 3777 C CA . ASP B 1 230 ? 4.398 6.242 17.938 1 98.25 230 ASP B CA 1
ATOM 3778 C C . ASP B 1 230 ? 4.781 7.547 17.25 1 98.25 230 ASP B C 1
ATOM 3780 O O . ASP B 1 230 ? 5.824 8.133 17.547 1 98.25 230 ASP B O 1
ATOM 3784 N N . SER B 1 231 ? 3.959 8.016 16.344 1 98.62 231 SER B N 1
ATOM 3785 C CA . SER B 1 231 ? 4.223 9.25 15.609 1 98.62 231 SER B CA 1
ATOM 3786 C C . SER B 1 231 ? 4.203 10.461 16.547 1 98.62 231 SER B C 1
ATOM 3788 O O . SER B 1 231 ? 5.094 11.305 16.484 1 98.62 231 SER B O 1
ATOM 3790 N N . VAL B 1 232 ? 3.227 10.484 17.359 1 98.56 232 VAL B N 1
ATOM 3791 C CA . VAL B 1 232 ? 3.113 11.602 18.297 1 98.56 232 VAL B CA 1
ATOM 3792 C C . VAL B 1 232 ? 4.297 11.586 19.266 1 98.56 232 VAL B C 1
ATOM 3794 O O . VAL B 1 232 ? 4.879 12.633 19.562 1 98.56 232 VAL B O 1
ATOM 3797 N N . ALA B 1 233 ? 4.613 10.406 19.734 1 98.38 233 ALA B N 1
ATOM 3798 C CA . ALA B 1 233 ? 5.734 10.281 20.656 1 98.38 233 ALA B CA 1
ATOM 3799 C C . ALA B 1 233 ? 7.023 10.805 20.031 1 98.38 233 ALA B C 1
ATOM 3801 O O . ALA B 1 233 ? 7.777 11.547 20.672 1 98.38 233 ALA B O 1
ATOM 3802 N N . ALA B 1 234 ? 7.273 10.445 18.812 1 98.44 234 ALA B N 1
ATOM 3803 C CA . ALA B 1 234 ? 8.461 10.922 18.109 1 98.44 234 ALA B CA 1
ATOM 3804 C C . ALA B 1 234 ? 8.43 12.438 17.938 1 98.44 234 ALA B C 1
ATOM 3806 O O . ALA B 1 234 ? 9.453 13.109 18.078 1 98.44 234 ALA B O 1
ATOM 3807 N N . ALA B 1 235 ? 7.285 12.984 17.625 1 98.62 235 ALA B N 1
ATOM 3808 C CA . ALA B 1 235 ? 7.133 14.43 17.453 1 98.62 235 ALA B CA 1
ATOM 3809 C C . ALA B 1 235 ? 7.383 15.172 18.766 1 98.62 235 ALA B C 1
ATOM 3811 O O . ALA B 1 235 ? 8.086 16.188 18.781 1 98.62 235 ALA B O 1
ATOM 3812 N N . VAL B 1 236 ? 6.816 14.648 19.797 1 98.44 236 VAL B N 1
ATOM 3813 C CA . VAL B 1 236 ? 6.988 15.266 21.109 1 98.44 236 VAL B CA 1
ATOM 3814 C C . VAL B 1 236 ? 8.453 15.188 21.531 1 98.44 236 VAL B C 1
ATOM 3816 O O . VAL B 1 236 ? 8.992 16.141 22.109 1 98.44 236 VAL B O 1
ATOM 3819 N N . ALA B 1 237 ? 9.062 14.109 21.25 1 97.5 237 ALA B N 1
ATOM 3820 C CA . ALA B 1 237 ? 10.461 13.914 21.609 1 97.5 237 ALA B CA 1
ATOM 3821 C C . ALA B 1 237 ? 11.359 14.914 20.891 1 97.5 237 ALA B C 1
ATOM 3823 O O . ALA B 1 237 ? 12.438 15.25 21.375 1 97.5 237 ALA B O 1
ATOM 3824 N N . ALA B 1 238 ? 10.914 15.414 19.797 1 96.75 238 ALA B N 1
ATOM 3825 C CA . ALA B 1 238 ? 11.703 16.359 19 1 96.75 238 ALA B CA 1
ATOM 3826 C C . ALA B 1 238 ? 11.648 17.766 19.609 1 96.75 238 ALA B C 1
ATOM 3828 O O . ALA B 1 238 ? 12.445 18.625 19.25 1 96.75 238 ALA B O 1
ATOM 3829 N N . ILE B 1 239 ? 10.695 18 20.438 1 97 239 ILE B N 1
ATOM 3830 C CA . ILE B 1 239 ? 10.539 19.297 21.078 1 97 239 ILE B CA 1
ATOM 3831 C C . ILE B 1 239 ? 11.508 19.406 22.25 1 97 239 ILE B C 1
ATOM 3833 O O . ILE B 1 239 ? 11.594 18.5 23.094 1 97 239 ILE B O 1
ATOM 3837 N N . SER B 1 240 ? 12.195 20.469 22.328 1 96 240 SER B N 1
ATOM 3838 C CA . SER B 1 240 ? 13.188 20.688 23.375 1 96 240 SER B CA 1
ATOM 3839 C C . SER B 1 240 ? 12.531 20.859 24.75 1 96 240 SER B C 1
ATOM 3841 O O . SER B 1 240 ? 11.398 21.344 24.828 1 96 240 SER B O 1
ATOM 3843 N N . GLY B 1 241 ? 13.266 20.438 25.828 1 94.19 241 GLY B N 1
ATOM 3844 C CA . GLY B 1 241 ? 12.797 20.625 27.188 1 94.19 241 GLY B CA 1
ATOM 3845 C C . GLY B 1 241 ? 12.047 19.406 27.734 1 94.19 241 GLY B C 1
ATOM 3846 O O . GLY B 1 241 ? 11.93 18.391 27.047 1 94.19 241 GLY B O 1
ATOM 3847 N N . ASP B 1 242 ? 11.555 19.469 28.953 1 93.62 242 ASP B N 1
ATOM 3848 C CA . ASP B 1 242 ? 10.945 18.312 29.625 1 93.62 242 ASP B CA 1
ATOM 3849 C C . ASP B 1 242 ? 9.516 18.625 30.047 1 93.62 242 ASP B C 1
ATOM 3851 O O . ASP B 1 242 ? 8.828 17.766 30.594 1 93.62 242 ASP B O 1
ATOM 3855 N N . GLY B 1 243 ? 9.047 19.766 29.781 1 95.12 243 GLY B N 1
ATOM 3856 C CA . GLY B 1 243 ? 7.699 20.156 30.172 1 95.12 243 GLY B CA 1
ATOM 3857 C C . GLY B 1 243 ? 6.625 19.578 29.266 1 95.12 243 GLY B C 1
ATOM 3858 O O . GLY B 1 243 ? 6.93 18.891 28.297 1 95.12 243 GLY B O 1
ATOM 3859 N N . PRO B 1 244 ? 5.398 19.812 29.641 1 96.81 244 PRO B N 1
ATOM 3860 C CA . PRO B 1 244 ? 4.281 19.359 28.812 1 96.81 244 PRO B CA 1
ATOM 3861 C C . PRO B 1 244 ? 4.301 19.953 27.406 1 96.81 244 PRO B C 1
ATOM 3863 O O . PRO B 1 244 ? 4.699 21.094 27.219 1 96.81 244 PRO B O 1
ATOM 3866 N N . VAL B 1 245 ? 3.916 19.188 26.484 1 98.31 245 VAL B N 1
ATOM 3867 C CA . VAL B 1 245 ? 3.812 19.594 25.078 1 98.31 245 VAL B CA 1
ATOM 3868 C C . VAL B 1 245 ? 2.361 19.5 24.625 1 98.31 245 VAL B C 1
ATOM 3870 O O . VAL B 1 245 ? 1.776 18.406 24.609 1 98.31 245 VAL B O 1
ATOM 3873 N N . PRO B 1 246 ? 1.757 20.672 24.281 1 98.38 246 PRO B N 1
ATOM 3874 C CA . PRO B 1 246 ? 0.415 20.562 23.703 1 98.38 246 PRO B CA 1
ATOM 3875 C C . PRO B 1 246 ? 0.393 19.766 22.406 1 98.38 246 PRO B C 1
ATOM 3877 O O . PRO B 1 246 ? 1.243 19.969 21.531 1 98.38 246 PRO B O 1
ATOM 3880 N N . VAL B 1 247 ? -0.541 18.797 22.312 1 98.56 247 VAL B N 1
ATOM 3881 C CA . VAL B 1 247 ? -0.761 17.969 21.125 1 98.56 247 VAL B CA 1
ATOM 3882 C C . VAL B 1 247 ? -2.203 18.141 20.641 1 98.56 247 VAL B C 1
ATOM 3884 O O . VAL B 1 247 ? -3.121 17.547 21.219 1 98.56 247 VAL B O 1
ATOM 3887 N N . ALA B 1 248 ? -2.328 18.922 19.594 1 98.38 248 ALA B N 1
ATOM 3888 C CA . ALA B 1 248 ? -3.66 19.094 19.016 1 98.38 248 ALA B CA 1
ATOM 3889 C C . ALA B 1 248 ? -3.945 18.047 17.938 1 98.38 248 ALA B C 1
ATOM 3891 O O . ALA B 1 248 ? -3.07 17.734 17.141 1 98.38 248 ALA B O 1
ATOM 3892 N N . HIS B 1 249 ? -5.102 17.453 17.984 1 97.31 249 HIS B N 1
ATOM 3893 C CA . HIS B 1 249 ? -5.477 16.484 16.969 1 97.31 249 HIS B CA 1
ATOM 3894 C C . HIS B 1 249 ? -6.504 17.078 16 1 97.31 249 HIS B C 1
ATOM 3896 O O . HIS B 1 249 ? -7.387 17.828 16.406 1 97.31 249 HIS B O 1
ATOM 3902 N N . THR B 1 250 ? -6.266 16.844 14.75 1 93.94 250 THR B N 1
ATOM 3903 C CA . THR B 1 250 ? -7.156 17.297 13.68 1 93.94 250 THR B CA 1
ATOM 3904 C C . THR B 1 250 ? -7.441 16.156 12.703 1 93.94 250 THR B C 1
ATOM 3906 O O . THR B 1 250 ? -6.781 15.117 12.75 1 93.94 250 THR B O 1
ATOM 3909 N N . GLY B 1 251 ? -8.508 16.375 11.844 1 91.31 251 GLY B N 1
ATOM 3910 C CA . GLY B 1 251 ? -8.891 15.367 10.867 1 91.31 251 GLY B CA 1
ATOM 3911 C C . GLY B 1 251 ? -10.102 14.57 11.289 1 91.31 251 GLY B C 1
ATOM 3912 O O . GLY B 1 251 ? -10.445 14.516 12.469 1 91.31 251 GLY B O 1
ATOM 3913 N N . GLY B 1 252 ? -10.648 13.898 10.367 1 89.12 252 GLY B N 1
ATOM 3914 C CA . GLY B 1 252 ? -11.922 13.219 10.562 1 89.12 252 GLY B CA 1
ATOM 3915 C C . GLY B 1 252 ? -11.805 11.977 11.43 1 89.12 252 GLY B C 1
ATOM 3916 O O . GLY B 1 252 ? -12.758 11.602 12.109 1 89.12 252 GLY B O 1
ATOM 3917 N N . VAL B 1 253 ? -10.703 11.336 11.516 1 92.5 253 VAL B N 1
ATOM 3918 C CA . VAL B 1 253 ? -10.516 10.086 12.242 1 92.5 253 VAL B CA 1
ATOM 3919 C C . VAL B 1 253 ? -10.484 10.359 13.742 1 92.5 253 VAL B C 1
ATOM 3921 O O . VAL B 1 253 ? -10.984 9.555 14.531 1 92.5 253 VAL B O 1
ATOM 3924 N N . LEU B 1 254 ? -9.914 11.516 14.094 1 92.5 254 LEU B N 1
ATOM 3925 C CA . LEU B 1 254 ? -9.734 11.836 15.508 1 92.5 254 LEU B CA 1
ATOM 3926 C C . LEU B 1 254 ? -10.758 12.867 15.961 1 92.5 254 LEU B C 1
ATOM 3928 O O . LEU B 1 254 ? -10.43 13.781 16.719 1 92.5 254 LEU B O 1
ATOM 3932 N N . ALA B 1 255 ? -11.883 12.734 15.484 1 88.19 255 ALA B N 1
ATOM 3933 C CA . ALA B 1 255 ? -12.93 13.648 15.922 1 88.19 255 ALA B CA 1
ATOM 3934 C C . ALA B 1 255 ? -13.109 13.586 17.438 1 88.19 255 ALA B C 1
ATOM 3936 O O . ALA B 1 255 ? -13.047 12.516 18.031 1 88.19 255 ALA B O 1
ATOM 3937 N N . PRO B 1 256 ? -13.352 14.688 18.016 1 84.38 256 PRO B N 1
ATOM 3938 C CA . PRO B 1 256 ? -13.508 14.711 19.469 1 84.38 256 PRO B CA 1
ATOM 3939 C C . PRO B 1 256 ? -14.609 13.781 19.969 1 84.38 256 PRO B C 1
ATOM 3941 O O . PRO B 1 256 ? -15.688 13.719 19.359 1 84.38 256 PRO B O 1
ATOM 3944 N N . GLY B 1 257 ? -14.297 13.086 21 1 82.12 257 GLY B N 1
ATOM 3945 C CA . GLY B 1 257 ? -15.266 12.18 21.594 1 82.12 257 GLY B CA 1
ATOM 3946 C C . GLY B 1 257 ? -15.406 10.867 20.859 1 82.12 257 GLY B C 1
ATOM 3947 O O . GLY B 1 257 ? -16.281 10.062 21.172 1 82.12 257 GLY B O 1
ATOM 3948 N N . GLY B 1 258 ? -14.57 10.656 19.938 1 86.12 258 GLY B N 1
ATOM 3949 C CA . GLY B 1 258 ? -14.648 9.438 19.141 1 86.12 258 GLY B CA 1
ATOM 3950 C C . GLY B 1 258 ? -13.812 8.305 19.719 1 86.12 258 GLY B C 1
ATOM 3951 O O . GLY B 1 258 ? -13 8.516 20.609 1 86.12 258 GLY B O 1
ATOM 3952 N N . PHE B 1 259 ? -14.109 7.137 19.266 1 89.5 259 PHE B N 1
ATOM 3953 C CA . PHE B 1 259 ? -13.438 5.91 19.688 1 89.5 259 PHE B CA 1
ATOM 3954 C C . PHE B 1 259 ? -11.938 5.996 19.438 1 89.5 259 PHE B C 1
ATOM 3956 O O . PHE B 1 259 ? -11.133 5.641 20.297 1 89.5 259 PHE B O 1
ATOM 3963 N N . ALA B 1 260 ? -11.484 6.547 18.344 1 94.12 260 ALA B N 1
ATOM 3964 C CA . ALA B 1 260 ? -10.086 6.602 17.922 1 94.12 260 ALA B CA 1
ATOM 3965 C C . ALA B 1 260 ? -9.281 7.523 18.828 1 94.12 260 ALA B C 1
ATOM 3967 O O . ALA B 1 260 ? -8.141 7.207 19.188 1 94.12 260 ALA B O 1
ATOM 3968 N N . VAL B 1 261 ? -9.82 8.672 19.156 1 95.06 261 VAL B N 1
ATOM 3969 C CA . VAL B 1 261 ? -9.094 9.633 19.984 1 95.06 261 VAL B CA 1
ATOM 3970 C C . VAL B 1 261 ? -8.914 9.07 21.391 1 95.06 261 VAL B C 1
ATOM 3972 O O . VAL B 1 261 ? -7.883 9.289 22.031 1 95.06 261 VAL B O 1
ATOM 3975 N N . ASP B 1 262 ? -9.914 8.359 21.859 1 95 262 ASP B N 1
ATOM 3976 C CA . ASP B 1 262 ? -9.805 7.723 23.172 1 95 262 ASP B CA 1
ATOM 3977 C C . ASP B 1 262 ? -8.688 6.688 23.188 1 95 262 ASP B C 1
ATOM 3979 O O . ASP B 1 262 ? -7.902 6.629 24.141 1 95 262 ASP B O 1
ATOM 3983 N N . LEU B 1 263 ? -8.648 5.914 22.188 1 95.56 263 LEU B N 1
ATOM 3984 C CA . LEU B 1 263 ? -7.586 4.922 22.078 1 95.56 263 LEU B CA 1
ATOM 3985 C C . LEU B 1 263 ? -6.219 5.594 22.047 1 95.56 263 LEU B C 1
ATOM 3987 O O . LEU B 1 263 ? -5.277 5.129 22.703 1 95.56 263 LEU B O 1
ATOM 3991 N N . LEU B 1 264 ? -6.125 6.641 21.297 1 97.06 264 LEU B N 1
ATOM 3992 C CA . LEU B 1 264 ? -4.867 7.371 21.203 1 97.06 264 LEU B CA 1
ATOM 3993 C C . LEU B 1 264 ? -4.469 7.941 22.562 1 97.06 264 LEU B C 1
ATOM 3995 O O . LEU B 1 264 ? -3.311 7.84 22.969 1 97.06 264 LEU B O 1
ATOM 3999 N N . ARG B 1 265 ? -5.398 8.531 23.219 1 96.38 265 ARG B N 1
ATOM 4000 C CA . ARG B 1 265 ? -5.156 9.102 24.547 1 96.38 265 ARG B CA 1
ATOM 4001 C C . ARG B 1 265 ? -4.598 8.047 25.5 1 96.38 265 ARG B C 1
ATOM 4003 O O . ARG B 1 265 ? -3.621 8.297 26.203 1 96.38 265 ARG B O 1
ATOM 4010 N N . ASP B 1 266 ? -5.199 6.906 25.484 1 96 266 ASP B N 1
ATOM 4011 C CA . ASP B 1 266 ? -4.77 5.809 26.344 1 96 266 ASP B CA 1
ATOM 4012 C C . ASP B 1 266 ? -3.336 5.391 26.031 1 96 266 ASP B C 1
ATOM 4014 O O . ASP B 1 266 ? -2.539 5.152 26.938 1 96 266 ASP B O 1
ATOM 4018 N N . ARG B 1 267 ? -3.033 5.305 24.797 1 96.81 267 ARG B N 1
ATOM 4019 C CA . ARG B 1 267 ? -1.698 4.875 24.391 1 96.81 267 ARG B CA 1
ATOM 4020 C C . ARG B 1 267 ? -0.654 5.93 24.734 1 96.81 267 ARG B C 1
ATOM 4022 O O . ARG B 1 267 ? 0.477 5.594 25.094 1 96.81 267 ARG B O 1
ATOM 4029 N N . LEU B 1 268 ? -1.028 7.211 24.609 1 96.88 268 LEU B N 1
ATOM 4030 C CA . LEU B 1 268 ? -0.09 8.297 24.891 1 96.88 268 LEU B CA 1
ATOM 4031 C C . LEU B 1 268 ? 0.201 8.398 26.375 1 96.88 268 LEU B C 1
ATOM 4033 O O . LEU B 1 268 ? 1.307 8.773 26.781 1 96.88 268 LEU B O 1
ATOM 4037 N N . ALA B 1 269 ? -0.756 8.133 27.203 1 94 269 ALA B N 1
ATOM 4038 C CA . ALA B 1 269 ? -0.607 8.227 28.641 1 94 269 ALA B CA 1
ATOM 4039 C C . ALA B 1 269 ? 0.558 7.371 29.141 1 94 269 ALA B C 1
ATOM 4041 O O . ALA B 1 269 ? 1.32 7.793 30.016 1 94 269 ALA B O 1
ATOM 4042 N N . ASP B 1 270 ? 0.801 6.297 28.547 1 90.25 270 ASP B N 1
ATOM 4043 C CA . ASP B 1 270 ? 1.84 5.355 28.938 1 90.25 270 ASP B CA 1
ATOM 4044 C C . ASP B 1 270 ? 3.158 5.652 28.234 1 90.25 270 ASP B C 1
ATOM 4046 O O . ASP B 1 270 ? 4.227 5.609 28.844 1 90.25 270 ASP B O 1
ATOM 4050 N N . ARG B 1 271 ? 3.111 6.059 27.047 1 91.94 271 ARG B N 1
ATOM 4051 C CA . ARG B 1 271 ? 4.281 6.129 26.188 1 91.94 271 ARG B CA 1
ATOM 4052 C C . ARG B 1 271 ? 4.938 7.504 26.25 1 91.94 271 ARG B C 1
ATOM 4054 O O . ARG B 1 271 ? 6.16 7.621 26.141 1 91.94 271 ARG B O 1
ATOM 4061 N N . THR B 1 272 ? 4.066 8.516 26.344 1 95.75 272 THR B N 1
ATOM 4062 C CA . THR B 1 272 ? 4.523 9.898 26.25 1 95.75 272 THR B CA 1
ATOM 4063 C C . THR B 1 272 ? 3.781 10.781 27.25 1 95.75 272 THR B C 1
ATOM 4065 O O . THR B 1 272 ? 2.947 11.602 26.859 1 95.75 272 THR B O 1
ATOM 4068 N N . PRO B 1 273 ? 4.23 10.758 28.453 1 93.12 273 PRO B N 1
ATOM 4069 C CA . PRO B 1 273 ? 3.508 11.492 29.5 1 93.12 273 PRO B CA 1
ATOM 4070 C C . PRO B 1 273 ? 3.525 13 29.266 1 93.12 273 PRO B C 1
ATOM 4072 O O . PRO B 1 273 ? 2.646 13.711 29.766 1 93.12 273 PRO B O 1
ATOM 4075 N N . ARG B 1 274 ? 4.508 13.461 28.5 1 96.31 274 ARG B N 1
ATOM 4076 C CA . ARG B 1 274 ? 4.633 14.891 28.234 1 96.31 274 ARG B CA 1
ATOM 4077 C C . ARG B 1 274 ? 3.539 15.367 27.281 1 96.31 274 ARG B C 1
ATOM 4079 O O . ARG B 1 274 ? 3.324 16.562 27.141 1 96.31 274 ARG B O 1
ATOM 4086 N N . ALA B 1 275 ? 2.873 14.453 26.641 1 98 275 ALA B N 1
ATOM 4087 C CA . ALA B 1 275 ? 1.885 14.82 25.625 1 98 275 ALA B CA 1
ATOM 4088 C C . ALA B 1 275 ? 0.579 15.273 26.266 1 98 275 ALA B C 1
ATOM 4090 O O . ALA B 1 275 ? -0.029 14.523 27.047 1 98 275 ALA B O 1
ATOM 4091 N N . ASP B 1 276 ? 0.209 16.438 26 1 97.56 276 ASP B N 1
ATOM 4092 C CA . ASP B 1 276 ? -1.082 16.969 26.438 1 97.56 276 ASP B CA 1
ATOM 4093 C C . ASP B 1 276 ? -2.072 17.016 25.281 1 97.56 276 ASP B C 1
ATOM 4095 O O . ASP B 1 276 ? -2.207 18.062 24.625 1 97.56 276 ASP B O 1
ATOM 4099 N N . LEU B 1 277 ? -2.781 15.938 25.078 1 97.44 277 LEU B N 1
ATOM 4100 C CA . LEU B 1 277 ? -3.695 15.789 23.953 1 97.44 277 LEU B CA 1
ATOM 4101 C C . LEU B 1 277 ? -4.926 16.672 24.125 1 97.44 277 LEU B C 1
ATOM 4103 O O . LEU B 1 277 ? -5.562 16.656 25.188 1 97.44 277 LEU B O 1
ATOM 4107 N N . ARG B 1 278 ? -5.238 17.406 23.109 1 96 278 ARG B N 1
ATOM 4108 C CA . ARG B 1 278 ? -6.371 18.328 23.188 1 96 278 ARG B CA 1
ATOM 4109 C C . ARG B 1 278 ? -6.98 18.562 21.812 1 96 278 ARG B C 1
ATOM 4111 O O . ARG B 1 278 ? -6.328 18.328 20.797 1 96 278 ARG B O 1
ATOM 4118 N N . PRO B 1 279 ? -8.227 18.969 21.734 1 95.88 279 PRO B N 1
ATOM 4119 C CA . PRO B 1 279 ? -8.82 19.312 20.438 1 95.88 279 PRO B CA 1
ATOM 4120 C C . PRO B 1 279 ? -8.164 20.516 19.797 1 95.88 279 PRO B C 1
ATOM 4122 O O . PRO B 1 279 ? -7.609 21.375 20.5 1 95.88 279 PRO B O 1
ATOM 4125 N N . ALA B 1 280 ? -8.234 20.594 18.547 1 97.31 280 ALA B N 1
ATOM 4126 C CA . ALA B 1 280 ? -7.711 21.75 17.812 1 97.31 280 ALA B CA 1
ATOM 4127 C C . ALA B 1 280 ? -8.5 23.016 18.156 1 97.31 280 ALA B C 1
ATOM 4129 O O . ALA B 1 280 ? -9.727 22.984 18.25 1 97.31 280 ALA B O 1
ATOM 4130 N N . ALA B 1 281 ? -7.777 24.109 18.297 1 97.44 281 ALA B N 1
ATOM 4131 C CA . ALA B 1 281 ? -8.43 25.375 18.578 1 97.44 281 ALA B CA 1
ATOM 4132 C C . ALA B 1 281 ? -9.117 25.938 17.328 1 97.44 281 ALA B C 1
ATOM 4134 O O . ALA B 1 281 ? -10.094 26.672 17.422 1 97.44 281 ALA B O 1
ATOM 4135 N N . GLY B 1 282 ? -8.625 25.531 16.203 1 96.56 282 GLY B N 1
ATOM 4136 C CA . GLY B 1 282 ? -9.172 26 14.938 1 96.56 282 GLY B CA 1
ATOM 4137 C C . GLY B 1 282 ? -8.836 25.078 13.773 1 96.56 282 GLY B C 1
ATOM 4138 O O . GLY B 1 282 ? -8.133 24.078 13.953 1 96.56 282 GLY B O 1
ATOM 4139 N N . SER B 1 283 ? -9.336 25.453 12.555 1 95.25 283 SER B N 1
ATOM 4140 C CA . SER B 1 283 ? -9.188 24.641 11.359 1 95.25 283 SER B CA 1
ATOM 4141 C C . SER B 1 283 ? -7.941 25.047 10.57 1 95.25 283 SER B C 1
ATOM 4143 O O . SER B 1 283 ? -7.312 26.062 10.867 1 95.25 283 SER B O 1
ATOM 4145 N N . ALA B 1 284 ? -7.613 24.188 9.656 1 96.44 284 ALA B N 1
ATOM 4146 C CA . ALA B 1 284 ? -6.523 24.516 8.742 1 96.44 284 ALA B CA 1
ATOM 4147 C C . ALA B 1 284 ? -6.82 25.797 7.977 1 96.44 284 ALA B C 1
ATOM 4149 O O . ALA B 1 284 ? -5.91 26.594 7.707 1 96.44 284 ALA B O 1
ATOM 4150 N N . LEU B 1 285 ? -8.078 26 7.621 1 96.75 285 LEU B N 1
ATOM 4151 C CA . LEU B 1 285 ? -8.484 27.219 6.922 1 96.75 285 LEU B CA 1
ATOM 4152 C C . LEU B 1 285 ? -8.258 28.438 7.793 1 96.75 285 LEU B C 1
ATOM 4154 O O . LEU B 1 285 ? -7.75 29.453 7.316 1 96.75 285 LEU B O 1
ATOM 4158 N N . ALA B 1 286 ? -8.633 28.312 9.023 1 96.75 286 ALA B N 1
ATOM 4159 C CA . ALA B 1 286 ? -8.375 29.406 9.961 1 96.75 286 ALA B CA 1
ATOM 4160 C C . ALA B 1 286 ? -6.875 29.656 10.102 1 96.75 286 ALA B C 1
ATOM 4162 O O . ALA B 1 286 ? -6.441 30.812 10.211 1 96.75 286 ALA B O 1
ATOM 4163 N N . GLY B 1 287 ? -6.121 28.562 10.117 1 97.75 287 GLY B N 1
ATOM 4164 C CA . GLY B 1 287 ? -4.672 28.688 10.156 1 97.75 287 GLY B CA 1
ATOM 4165 C C . GLY B 1 287 ? -4.098 29.422 8.961 1 97.75 287 GLY B C 1
ATOM 4166 O O . GLY B 1 287 ? -3.213 30.266 9.102 1 97.75 287 GLY B O 1
ATOM 4167 N N . ALA B 1 288 ? -4.598 29.078 7.84 1 98 288 ALA B N 1
ATOM 4168 C CA . ALA B 1 288 ? -4.16 29.75 6.617 1 98 288 ALA B CA 1
ATOM 4169 C C . ALA B 1 288 ? -4.445 31.25 6.676 1 98 288 ALA B C 1
ATOM 4171 O O . ALA B 1 288 ? -3.592 32.062 6.312 1 98 288 ALA B O 1
ATOM 4172 N N . LEU B 1 289 ? -5.605 31.594 7.086 1 97.38 289 LEU B N 1
ATOM 4173 C CA . LEU B 1 289 ? -5.973 33 7.199 1 97.38 289 LEU B CA 1
ATOM 4174 C C . LEU B 1 289 ? -5.086 33.719 8.219 1 97.38 289 LEU B C 1
ATOM 4176 O O . LEU B 1 289 ? -4.672 34.844 7.996 1 97.38 289 LEU B O 1
ATOM 4180 N N . ARG B 1 290 ? -4.789 33.062 9.281 1 96.88 290 ARG B N 1
ATOM 4181 C CA . ARG B 1 290 ? -3.893 33.625 10.281 1 96.88 290 ARG B CA 1
ATOM 4182 C C . ARG B 1 290 ? -2.512 33.906 9.695 1 96.88 290 ARG B C 1
ATOM 4184 O O . ARG B 1 290 ? -1.925 34.969 9.93 1 96.88 290 ARG B O 1
ATOM 4191 N N . LEU B 1 291 ? -2.025 32.969 8.938 1 97.69 291 LEU B N 1
ATOM 4192 C CA . LEU B 1 291 ? -0.692 33.062 8.359 1 97.69 291 LEU B CA 1
ATOM 4193 C C . LEU B 1 291 ? -0.657 34.156 7.277 1 97.69 291 LEU B C 1
ATOM 4195 O O . LEU B 1 291 ? 0.403 34.719 6.984 1 97.69 291 LEU B O 1
ATOM 4199 N N . ALA B 1 292 ? -1.781 34.375 6.656 1 97.69 292 ALA B N 1
ATOM 4200 C CA . ALA B 1 292 ? -1.871 35.5 5.738 1 97.69 292 ALA B CA 1
ATOM 4201 C C . ALA B 1 292 ? -1.672 36.812 6.477 1 97.69 292 ALA B C 1
ATOM 4203 O O . ALA B 1 292 ? -1.163 37.781 5.906 1 97.69 292 ALA B O 1
ATOM 4204 N N . GLY B 1 293 ? -2.039 36.875 7.688 1 96.12 293 GLY B N 1
ATOM 4205 C CA . GLY B 1 293 ? -1.895 38.094 8.5 1 96.12 293 GLY B CA 1
ATOM 4206 C C . GLY B 1 293 ? -0.535 38.188 9.164 1 96.12 293 GLY B C 1
ATOM 4207 O O . GLY B 1 293 ? 0.157 39.188 9.016 1 96.12 293 GLY B O 1
ATOM 4208 N N . ASP B 1 294 ? -0.163 37.188 9.914 1 94.44 294 ASP B N 1
ATOM 4209 C CA . ASP B 1 294 ? 1.093 37.094 10.656 1 94.44 294 ASP B CA 1
ATOM 4210 C C . ASP B 1 294 ? 1.685 35.688 10.586 1 94.44 294 ASP B C 1
ATOM 4212 O O . ASP B 1 294 ? 1.063 34.719 11.039 1 94.44 294 ASP B O 1
ATOM 4216 N N . THR B 1 295 ? 2.883 35.625 10.141 1 94.25 295 THR B N 1
ATOM 4217 C CA . THR B 1 295 ? 3.492 34.312 9.914 1 94.25 295 THR B CA 1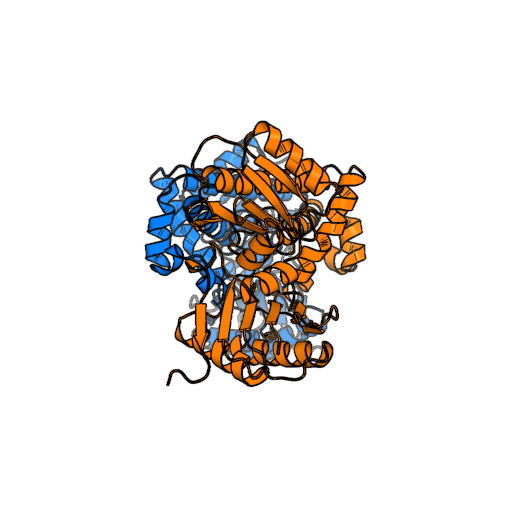
ATOM 4218 C C . THR B 1 295 ? 3.93 33.688 11.227 1 94.25 295 THR B C 1
ATOM 4220 O O . THR B 1 295 ? 4.09 32.469 11.312 1 94.25 295 THR B O 1
ATOM 4223 N N . GLY B 1 296 ? 4.199 34.562 12.227 1 93.12 296 GLY B N 1
ATOM 4224 C CA . GLY B 1 296 ? 4.676 34.031 13.5 1 93.12 296 GLY B CA 1
ATOM 4225 C C . GLY B 1 296 ? 5.93 33.188 13.367 1 93.12 296 GLY B C 1
ATOM 4226 O O . GLY B 1 296 ? 6.887 33.594 12.703 1 93.12 296 GLY B O 1
ATOM 4227 N N . PRO B 1 297 ? 5.961 32.031 14.102 1 94.88 297 PRO B N 1
ATOM 4228 C CA . PRO B 1 297 ? 7.16 31.188 14.07 1 94.88 297 PRO B CA 1
ATOM 4229 C C . PRO B 1 297 ? 7.25 30.344 12.805 1 94.88 297 PRO B C 1
ATOM 4231 O O . PRO B 1 297 ? 8.18 29.531 12.664 1 94.88 297 PRO B O 1
ATOM 4234 N N . TYR B 1 298 ? 6.348 30.547 11.844 1 96.12 298 TYR B N 1
ATOM 4235 C CA . TYR B 1 298 ? 6.234 29.641 10.695 1 96.12 298 TYR B CA 1
ATOM 4236 C C . TYR B 1 298 ? 6.988 30.203 9.492 1 96.12 298 TYR B C 1
ATOM 4238 O O . TYR B 1 298 ? 6.938 29.625 8.406 1 96.12 298 TYR B O 1
ATOM 4246 N N . GLY B 1 299 ? 7.641 31.328 9.641 1 94.06 299 GLY B N 1
ATOM 4247 C CA . GLY B 1 299 ? 8.25 32.031 8.523 1 94.06 299 GLY B CA 1
ATOM 4248 C C . GLY B 1 299 ? 9.109 31.156 7.648 1 94.06 299 GLY B C 1
ATOM 4249 O O . GLY B 1 299 ? 9.023 31.203 6.422 1 94.06 299 GLY B O 1
ATOM 4250 N N . ALA B 1 300 ? 9.898 30.25 8.266 1 93.5 300 ALA B N 1
ATOM 4251 C CA . ALA B 1 300 ? 10.852 29.422 7.543 1 93.5 300 ALA B CA 1
ATOM 4252 C C . ALA B 1 300 ? 10.141 28.312 6.773 1 93.5 300 ALA B C 1
ATOM 4254 O O . ALA B 1 300 ? 10.742 27.656 5.914 1 93.5 300 ALA B O 1
ATOM 4255 N N . LEU B 1 301 ? 8.875 28.109 7.016 1 95.06 301 LEU B N 1
ATOM 4256 C CA . LEU B 1 301 ? 8.125 27.016 6.406 1 95.06 301 LEU B CA 1
ATOM 4257 C C . LEU B 1 301 ? 7.285 27.516 5.238 1 95.06 301 LEU B C 1
ATOM 4259 O O . LEU B 1 301 ? 6.57 26.75 4.598 1 95.06 301 LEU B O 1
ATOM 4263 N N . LEU B 1 302 ? 7.391 28.844 4.914 1 95.19 302 LEU B N 1
ATOM 4264 C CA . LEU B 1 302 ? 6.574 29.469 3.879 1 95.19 302 LEU B CA 1
ATOM 4265 C C . LEU B 1 302 ? 7.434 29.875 2.688 1 95.19 302 LEU B C 1
ATOM 4267 O O . LEU B 1 302 ? 8.547 30.375 2.863 1 95.19 302 LEU B O 1
ATOM 4271 N N . THR B 1 303 ? 6.957 29.609 1.536 1 94.75 303 THR B N 1
ATOM 4272 C CA . THR B 1 303 ? 7.457 30.25 0.329 1 94.75 303 THR B CA 1
ATOM 4273 C C . THR B 1 303 ? 6.664 31.531 0.024 1 94.75 303 THR B C 1
ATOM 4275 O O . THR B 1 303 ? 5.441 31.484 -0.12 1 94.75 303 THR B O 1
ATOM 4278 N N . VAL B 1 304 ? 7.375 32.625 -0.123 1 95.19 304 VAL B N 1
ATOM 4279 C CA . VAL B 1 304 ? 6.703 33.906 -0.28 1 95.19 304 VAL B CA 1
ATOM 4280 C C . VAL B 1 304 ? 7.047 34.531 -1.642 1 95.19 304 VAL B C 1
ATOM 4282 O O . VAL B 1 304 ? 8.211 34.531 -2.051 1 95.19 304 VAL B O 1
ATOM 4285 N N . ALA B 1 305 ? 6.008 34.906 -2.314 1 95.31 305 ALA B N 1
ATOM 4286 C CA . ALA B 1 305 ? 6.18 35.562 -3.598 1 95.31 305 ALA B CA 1
ATOM 4287 C C . ALA B 1 305 ? 5.414 36.906 -3.629 1 95.31 305 ALA B C 1
ATOM 4289 O O . ALA B 1 305 ? 4.309 37 -3.088 1 95.31 305 ALA B O 1
ATOM 4290 N N . HIS B 1 306 ? 5.945 37.938 -4.27 1 94.44 306 HIS B N 1
ATOM 4291 C CA . HIS B 1 306 ? 5.324 39.25 -4.402 1 94.44 306 HIS B CA 1
ATOM 4292 C C . HIS B 1 306 ? 5.016 39.594 -5.859 1 94.44 306 HIS B C 1
ATOM 4294 O O . HIS B 1 306 ? 5.789 39.219 -6.754 1 94.44 306 HIS B O 1
ATOM 4300 N N . ARG B 1 307 ? 3.762 40.125 -5.918 1 84.38 307 ARG B N 1
ATOM 4301 C CA . ARG B 1 307 ? 3.406 40.625 -7.238 1 84.38 307 ARG B CA 1
ATOM 4302 C C . ARG B 1 307 ? 4.211 41.875 -7.59 1 84.38 307 ARG B C 1
ATOM 4304 O O . ARG B 1 307 ? 4.363 42.781 -6.758 1 84.38 307 ARG B O 1
ATOM 4311 N N . GLY B 1 308 ? 4.91 42.031 -8.766 1 69.81 308 GLY B N 1
ATOM 4312 C CA . GLY B 1 308 ? 5.676 43.156 -9.234 1 69.81 308 GLY B CA 1
ATOM 4313 C C . GLY B 1 308 ? 7.152 43.062 -8.914 1 69.81 308 GLY B C 1
ATOM 4314 O O . GLY B 1 308 ? 7.93 43.969 -9.242 1 69.81 308 GLY B O 1
ATOM 4315 N N . ALA B 1 309 ? 7.852 42.406 -7.992 1 45.06 309 ALA B N 1
ATOM 4316 C CA . ALA B 1 309 ? 9.305 42.281 -7.922 1 45.06 309 ALA B CA 1
ATOM 4317 C C . ALA B 1 309 ? 9.867 41.719 -9.227 1 45.06 309 ALA B C 1
ATOM 4319 O O . ALA B 1 309 ? 9.867 40.5 -9.43 1 45.06 309 ALA B O 1
ATOM 4320 N N . ARG B 1 310 ? 9.719 42.188 -10.352 1 27.42 310 ARG B N 1
ATOM 4321 C CA . ARG B 1 310 ? 10.57 41.938 -11.516 1 27.42 310 ARG B CA 1
ATOM 4322 C C . ARG B 1 310 ? 12 42.406 -11.25 1 27.42 310 ARG B C 1
ATOM 4324 O O . ARG B 1 310 ? 12.219 43.469 -10.656 1 27.42 310 ARG B O 1
#

InterPro domains:
  IPR002731 ATPase, BadF/BadG/BcrA/BcrD type [PF01869] (6-286)
  IPR043129 ATPase, nucleotide binding domain [SSF53067] (110-293)
  IPR052519 Eukaryotic-type N-acetylglucosamine Kinase [PTHR43190] (45-257)

Foldseek 3Di:
DDAKEKFWEAEQAWIWIDIPVDPAIFIFGHDAPPDPRQVVVLVRLLRSCVNSVQDDDHAFFEYAYQDDDPDPVSNVSNQVSNCVSRVYFKYKYFHLQQLQQCQQPVVQAFWEWEAELATKIWGAEPQLDIDIFFSPDDPPGSQLHLLQLLVLLLVQLVC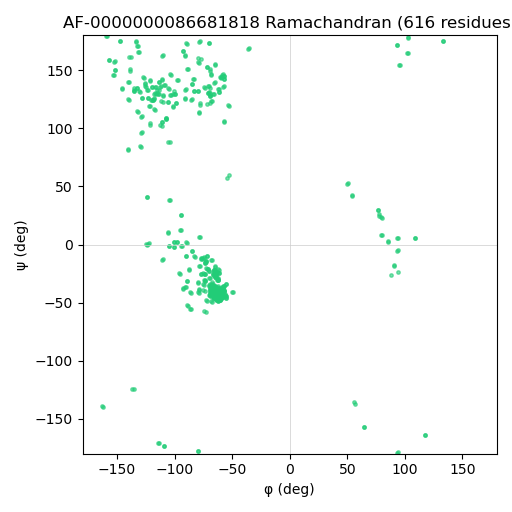CLVVNHDDWPSVVLCCVLPNPCCSVNDVVLVVDSPSSVSSSVCSVVLLVRLVVPTPSSVVSLLRSLLRSLVRNQVSRVVYDDDAAGEYEYHYDQCPPPDPNVVSNVVNCVPRPVSYDYDHGNGGSRVSRRVCRVPVPSPVVRIDMDGDPPD/DDAKEKFWEAEQAWIWIDIPVDPAIFIFGHDAPPDPRQVVVLVRLLRSCVRSVQDDDHAFFEYAYQDDDPDPVSNVSNQVSNCVSRVYFKYKYFHLQQLQQCQQPVVQAFWEWEAELATKIWGAEPQLDIDIFFSPDDPPGRQLHLLQLLVLLLVQLVCVLVVNHDDWPSVVLCCVLPNPCCNVNDVVLVVDSPSSVSSSVCSVVLLVRLVVPTPSSVVSLLRSLLRSLVRNQVSRVVYDDDAAGEYEYHYDQCPPPDPNVVSNVVNCVPRPVSYDYDYGNGGSRVSRRVCRVPVPSCVVRIDMDGDPPD

Solvent-accessible surface area (backbone atoms only — not comparable to full-atom values): 30596 Å² total; per-residue (Å²): 129,83,80,40,32,27,9,23,28,34,33,62,78,35,23,37,27,36,42,75,84,48,90,49,67,3,64,27,66,30,53,63,90,90,56,66,66,48,66,54,49,35,52,28,50,45,48,6,34,56,61,38,63,64,70,69,68,29,45,22,33,14,38,12,24,71,74,71,59,76,55,70,67,45,40,48,51,33,38,52,46,43,23,63,67,43,47,23,43,29,31,35,41,33,44,30,65,56,16,32,31,43,13,23,29,78,85,50,52,28,31,27,40,39,26,30,68,44,19,33,31,40,19,30,25,93,86,38,54,71,42,65,15,69,50,53,41,84,80,41,32,10,56,44,7,27,25,46,43,12,35,52,44,55,20,45,38,51,28,29,73,35,55,65,40,67,85,54,66,55,46,60,51,46,32,71,74,74,31,70,60,55,79,81,38,63,63,70,51,73,71,40,95,51,37,65,59,57,34,15,59,43,21,62,54,35,53,51,38,23,75,73,64,32,65,63,36,36,52,51,54,50,50,24,25,51,40,42,32,44,40,50,42,26,31,56,67,70,36,82,80,83,64,77,34,50,29,21,38,38,49,75,61,38,35,86,95,31,73,53,39,53,48,27,51,59,48,27,60,75,75,29,70,41,57,42,75,42,74,40,75,40,45,36,43,55,8,10,34,45,44,30,74,51,49,74,57,47,55,90,62,46,48,78,44,57,60,82,76,118,130,81,77,41,32,26,9,24,28,34,32,62,79,35,22,38,27,37,42,74,86,48,87,50,68,4,63,26,66,30,54,63,90,90,58,64,67,47,65,53,47,35,53,28,50,45,46,7,34,56,62,38,63,63,70,71,66,28,44,25,32,14,38,11,24,70,72,70,61,75,55,71,66,45,42,48,49,33,38,51,46,43,24,63,68,44,46,24,42,28,30,33,41,34,45,29,65,55,16,31,31,42,13,24,29,77,86,50,51,29,32,29,41,39,26,29,67,43,19,34,30,41,18,30,25,92,86,38,55,70,43,65,15,70,51,52,40,84,78,43,32,10,55,44,6,27,25,45,44,12,34,52,44,55,21,45,38,50,29,29,72,36,56,64,40,66,86,52,66,53,45,59,50,47,33,70,74,72,31,70,60,53,79,82,39,62,62,72,51,73,70,40,94,50,38,65,61,57,35,15,58,42,22,62,55,35,53,50,39,23,76,73,62,31,65,62,35,36,52,50,55,50,50,23,26,51,41,40,31,44,41,51,41,26,30,56,67,69,36,82,79,82,64,76,34,50,28,21,38,37,48,74,61,38,35,85,92,33,73,52,39,52,48,29,50,58,49,28,59,75,74,28,70,41,57,42,77,42,75,41,75,40,45,36,42,55,8,8,36,44,43,30,74,51,50,74,60,46,54,89,63,44,48,77,44,60,62,81,80,120